Protein AF-A0A431JY57-F1 (afdb_monomer)

pLDDT: mean 95.09, std 5.12, range [48.16, 98.88]

Foldseek 3Di:
DAEEEELLLAADAPLLLLLLLLVLPHQAYAYEPVSQVPDPDALLRLLVSCVVSNYHHAEYDDQEDQFQDDPVVNVVSLVVLLVVLVSCLSNVHQEYEYEAYQDPNRHQDLLRRLCRVLVSLVSSVVSNHAYAYEAACNHPRRQEQVSVLVSQVSNPDLRAAHEAEQLSCVLNVHDLLCLLVRAQSRHSYYEYWAFARDDDDSVVRQQATTDFAQLYDTPVLNNVLNNLSSVHPDHHYYDGRHPLNNVDHRNLSSLLNSLSQLVSLQSNLVVLVVCVVPDVSSVVSNVVDDTHDAQDAWPFQAFQAWEKQAAPVLLVVVVLLLVLLQWDQFWAFPPFRKTWTDAASYIYIYHHGPPFPSPVLCVQQNTAGQETEIETADQVSLLRQCVSSVFDWDDTPADPQADGWTWTQDLQRGIYTYQHVVNVVVPNVVSGTPGDPVRPNHHPLQFHHFQAWEKEFEPSCLSVNSSCCCRRNVWDWDDWDWADFVQFTKIWIWTADPVRSYIYIYIYTPDCLFLSNVLCVSRVGMHTAEIETEGPDVLSSLVSSVVSPFAWQQFDPVQLVCDVVPDDDDPVVSVSCNVRVWDKDDDPQWIKIKTWTAGSVSHHTYMYIYTPRDDPDDPSVCVRRRRHSNSVVD

Nearest PDB structures (foldseek):
  7xnt-assembly1_B  TM=8.793E-01  e=9.332E-29  Pseudomonas fluorescens
  7x8e-assembly2_F  TM=8.848E-01  e=1.567E-27  Pseudomonas fluorescens
  7x8e-assembly1_E  TM=8.844E-01  e=1.486E-27  Pseudomonas fluorescens
  7xnt-assembly1_A  TM=8.607E-01  e=7.845E-28  Pseudomonas fluorescens
  7yvv-assembly1_A  TM=8.698E-01  e=2.069E-24  Amycolatopsis sp. Hca4

Structure (mmCIF, N/CA/C/O backbone):
data_AF-A0A431JY57-F1
#
_entry.id   AF-A0A431JY57-F1
#
loop_
_atom_site.group_PDB
_atom_site.id
_atom_site.type_symbol
_atom_site.label_atom_id
_atom_site.label_alt_id
_atom_site.label_comp_id
_atom_site.label_asym_id
_atom_site.label_entity_id
_atom_site.label_seq_id
_atom_site.pdbx_PDB_ins_code
_atom_site.Cartn_x
_atom_site.Cartn_y
_atom_site.Cartn_z
_atom_site.occupancy
_atom_site.B_iso_or_equiv
_atom_site.auth_seq_id
_atom_site.auth_comp_id
_atom_site.auth_asym_id
_atom_site.auth_atom_id
_atom_site.pdbx_PDB_model_num
ATOM 1 N N . MET A 1 1 ? 1.606 -15.999 -15.077 1.00 88.94 1 MET A N 1
ATOM 2 C CA . MET A 1 1 ? 2.858 -15.602 -15.785 1.00 88.94 1 MET A CA 1
ATOM 3 C C . MET A 1 1 ? 4.065 -15.814 -14.867 1.00 88.94 1 MET A C 1
ATOM 5 O O . MET A 1 1 ? 3.847 -16.016 -13.678 1.00 88.94 1 MET A O 1
ATOM 9 N N . ARG A 1 2 ? 5.310 -15.790 -15.379 1.00 94.94 2 ARG A N 1
ATOM 10 C CA . ARG A 1 2 ? 6.511 -15.787 -14.511 1.00 94.94 2 ARG A CA 1
ATOM 11 C C . ARG A 1 2 ? 6.632 -14.446 -13.785 1.00 94.94 2 ARG A C 1
ATOM 13 O O . ARG A 1 2 ? 6.316 -13.414 -14.375 1.00 94.94 2 ARG A O 1
ATOM 20 N N . ARG A 1 3 ? 7.104 -14.461 -12.541 1.00 97.94 3 ARG A N 1
ATOM 21 C CA . ARG A 1 3 ? 7.259 -13.281 -11.678 1.00 97.94 3 ARG A CA 1
ATOM 22 C C . ARG A 1 3 ? 8.726 -13.067 -11.347 1.00 97.94 3 ARG A C 1
ATOM 24 O O . ARG A 1 3 ? 9.394 -13.980 -10.862 1.00 97.94 3 ARG A O 1
ATOM 31 N N . ALA A 1 4 ? 9.211 -11.859 -11.587 1.00 98.44 4 ALA A N 1
ATOM 32 C CA . ALA A 1 4 ? 10.587 -11.471 -11.332 1.00 98.44 4 ALA A CA 1
ATOM 33 C C . ALA A 1 4 ? 10.652 -10.197 -10.479 1.00 98.44 4 ALA A C 1
ATOM 35 O O . ALA A 1 4 ? 9.652 -9.515 -10.248 1.00 98.44 4 ALA A O 1
ATOM 36 N N . ILE A 1 5 ? 11.834 -9.914 -9.946 1.00 98.69 5 ILE A N 1
ATOM 37 C CA . ILE A 1 5 ? 12.095 -8.705 -9.169 1.00 98.69 5 ILE A CA 1
ATOM 38 C C . ILE A 1 5 ? 13.559 -8.305 -9.308 1.00 98.69 5 ILE A C 1
ATOM 40 O O . ILE A 1 5 ? 14.463 -9.143 -9.232 1.00 98.69 5 ILE A O 1
ATOM 44 N N . ALA A 1 6 ? 13.810 -7.013 -9.481 1.00 98.56 6 ALA A N 1
ATOM 45 C CA . ALA A 1 6 ? 15.153 -6.473 -9.455 1.00 98.56 6 ALA A CA 1
ATOM 46 C C . ALA A 1 6 ? 15.717 -6.466 -8.033 1.00 98.56 6 ALA A C 1
ATOM 48 O O . ALA A 1 6 ? 15.054 -6.037 -7.085 1.00 98.56 6 ALA A O 1
ATOM 49 N N . THR A 1 7 ? 16.982 -6.865 -7.871 1.00 98.00 7 THR A N 1
ATOM 50 C CA . THR A 1 7 ? 17.643 -6.868 -6.553 1.00 98.00 7 THR A CA 1
ATOM 51 C C . THR A 1 7 ? 17.736 -5.471 -5.936 1.00 98.00 7 THR A C 1
ATOM 53 O O . THR A 1 7 ? 17.864 -5.342 -4.719 1.00 98.00 7 THR A O 1
ATOM 56 N N . VAL A 1 8 ? 17.601 -4.410 -6.737 1.00 96.50 8 VAL A N 1
ATOM 57 C CA . VAL A 1 8 ? 17.558 -3.026 -6.250 1.00 96.50 8 VAL A CA 1
ATOM 58 C C . VAL A 1 8 ? 16.328 -2.716 -5.385 1.00 96.50 8 VAL A C 1
ATOM 60 O O . VAL A 1 8 ? 16.402 -1.814 -4.550 1.00 96.50 8 VAL A O 1
ATOM 63 N N . CYS A 1 9 ? 15.245 -3.493 -5.519 1.00 96.69 9 CYS A N 1
ATOM 64 C CA . CYS A 1 9 ? 14.009 -3.319 -4.750 1.00 96.69 9 CYS A CA 1
ATOM 65 C C . CYS A 1 9 ? 14.164 -3.671 -3.266 1.00 96.69 9 CYS A C 1
ATOM 67 O O . CYS A 1 9 ? 13.341 -3.268 -2.448 1.00 96.69 9 CYS A O 1
ATOM 69 N N . ILE A 1 10 ? 15.176 -4.474 -2.920 1.00 95.44 10 ILE A N 1
ATOM 70 C CA . ILE A 1 10 ? 15.315 -5.106 -1.607 1.00 95.44 10 ILE A CA 1
ATOM 71 C C . ILE A 1 10 ? 16.623 -4.653 -0.943 1.00 95.44 10 ILE A C 1
ATOM 73 O O . ILE A 1 10 ? 17.651 -4.472 -1.599 1.00 95.44 10 ILE A O 1
ATOM 77 N N . SER A 1 11 ? 16.595 -4.470 0.376 1.00 94.06 11 SER A N 1
ATOM 78 C CA . SER A 1 11 ? 17.763 -4.152 1.205 1.00 94.06 11 SER A CA 1
ATOM 79 C C . SER A 1 11 ? 18.618 -5.390 1.539 1.00 94.06 11 SER A C 1
ATOM 81 O O . SER A 1 11 ? 18.191 -6.535 1.377 1.00 94.06 11 SER A O 1
ATOM 83 N N . GLY A 1 12 ? 19.835 -5.163 2.040 1.00 94.44 12 GLY A N 1
ATOM 84 C CA . GLY A 1 12 ? 20.767 -6.218 2.468 1.00 94.44 12 GLY A CA 1
ATOM 85 C C . GLY A 1 12 ? 21.826 -6.584 1.425 1.00 94.44 12 GLY A C 1
ATOM 86 O O . GLY A 1 12 ? 21.936 -5.950 0.376 1.00 94.44 12 GLY A O 1
ATOM 87 N N . THR A 1 13 ? 22.639 -7.592 1.732 1.00 95.88 13 THR A N 1
ATOM 88 C CA . THR A 1 13 ? 23.623 -8.169 0.796 1.00 95.88 13 THR A CA 1
ATOM 89 C C . THR A 1 13 ? 22.932 -8.914 -0.346 1.00 95.88 13 THR A C 1
ATOM 91 O O . THR A 1 13 ? 21.795 -9.359 -0.192 1.00 95.88 13 THR A O 1
ATOM 94 N N . LEU A 1 14 ? 23.601 -9.088 -1.493 1.00 97.31 14 LEU A N 1
ATOM 95 C CA . LEU A 1 14 ? 23.027 -9.811 -2.638 1.00 97.31 14 LEU A CA 1
ATOM 96 C C . LEU A 1 14 ? 22.546 -11.213 -2.226 1.00 97.31 14 LEU A C 1
ATOM 98 O O . LEU A 1 14 ? 21.458 -11.644 -2.584 1.00 97.31 14 LEU A O 1
ATOM 102 N N . GLU A 1 15 ? 23.318 -11.884 -1.385 1.00 95.62 15 GLU A N 1
ATOM 103 C CA . GLU A 1 15 ? 23.028 -13.180 -0.790 1.00 95.62 15 GLU A CA 1
ATOM 104 C C . GLU A 1 15 ? 21.709 -13.198 0.002 1.00 95.62 15 GLU A C 1
ATOM 106 O O . GLU A 1 15 ? 20.864 -14.069 -0.210 1.00 95.62 15 GLU A O 1
ATOM 111 N N . GLU A 1 16 ? 21.516 -12.226 0.894 1.00 96.50 16 GLU A N 1
ATOM 112 C CA . GLU A 1 16 ? 20.299 -12.094 1.702 1.00 96.50 16 GLU A CA 1
ATOM 113 C C . GLU A 1 16 ? 19.084 -11.730 0.843 1.00 96.50 16 GLU A C 1
ATOM 115 O O . GLU A 1 16 ? 17.985 -12.238 1.082 1.00 96.50 16 GLU A O 1
ATOM 120 N N . LYS A 1 17 ? 19.284 -10.882 -0.175 1.00 97.94 17 LYS A N 1
ATOM 121 C CA . LYS A 1 17 ? 18.244 -10.527 -1.148 1.00 97.94 17 LYS A CA 1
ATOM 122 C C . LYS A 1 17 ? 17.762 -11.767 -1.892 1.00 97.94 17 LYS A C 1
ATOM 124 O O . LYS A 1 17 ? 16.566 -12.039 -1.876 1.00 97.94 17 LYS A O 1
ATOM 129 N N . LEU A 1 18 ? 18.674 -12.552 -2.474 1.00 98.38 18 LEU A N 1
ATOM 130 C CA . LEU A 1 18 ? 18.337 -13.774 -3.215 1.00 98.38 18 LEU A CA 1
ATOM 131 C C . LEU A 1 18 ? 17.574 -14.778 -2.340 1.00 98.38 18 LEU A C 1
ATOM 133 O O . LEU A 1 18 ? 16.556 -15.320 -2.765 1.00 98.38 18 LEU A O 1
ATOM 137 N N . GLU A 1 19 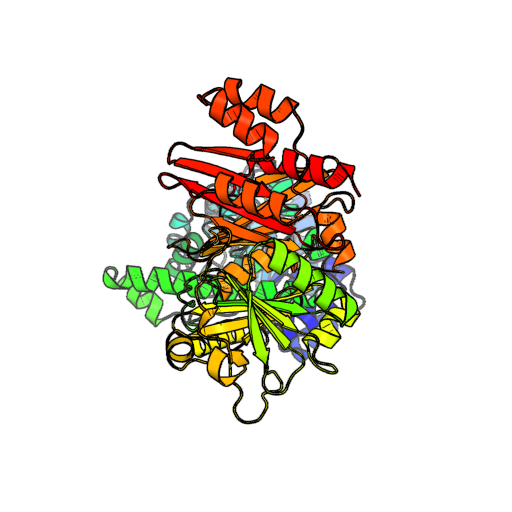? 18.006 -14.990 -1.094 1.00 97.94 19 GLU A N 1
ATOM 138 C CA . GLU A 1 19 ? 17.284 -15.865 -0.164 1.00 97.94 19 GLU A CA 1
ATOM 139 C C . GLU A 1 19 ? 15.878 -15.363 0.168 1.00 97.94 19 GLU A C 1
ATOM 141 O O . GLU A 1 19 ? 14.947 -16.160 0.294 1.00 97.94 19 GLU A O 1
ATOM 146 N N . SER A 1 20 ? 15.720 -14.053 0.366 1.00 97.75 20 SER A N 1
ATOM 147 C CA . SER A 1 20 ? 14.418 -13.448 0.645 1.00 97.75 20 SER A CA 1
ATOM 148 C C . SER A 1 20 ? 13.479 -13.601 -0.554 1.00 97.75 20 SER A C 1
ATOM 150 O O . SER A 1 20 ? 12.349 -14.062 -0.391 1.00 97.75 20 SER A O 1
ATOM 152 N N . ILE A 1 21 ? 13.982 -13.307 -1.756 1.00 98.38 21 ILE A N 1
ATOM 153 C CA . ILE A 1 21 ? 13.269 -13.416 -3.037 1.00 98.38 21 ILE A CA 1
ATOM 154 C C . ILE A 1 21 ? 12.797 -14.853 -3.289 1.00 98.38 21 ILE A C 1
ATOM 156 O O . ILE A 1 21 ? 11.618 -15.074 -3.569 1.00 98.38 21 ILE A O 1
ATOM 160 N N . ALA A 1 22 ? 13.671 -15.842 -3.090 1.00 98.06 22 ALA A N 1
ATOM 161 C CA . ALA A 1 22 ? 13.313 -17.253 -3.224 1.00 98.06 22 ALA A CA 1
ATOM 162 C C . ALA A 1 22 ? 12.249 -17.687 -2.202 1.00 98.06 22 ALA A C 1
ATOM 164 O O . ALA A 1 22 ? 11.282 -18.365 -2.549 1.00 98.06 22 ALA A O 1
ATOM 165 N N . ARG A 1 23 ? 12.376 -17.261 -0.936 1.00 96.75 23 ARG A N 1
ATOM 166 C CA . ARG A 1 23 ? 11.384 -17.569 0.114 1.00 96.75 23 ARG A CA 1
ATOM 167 C C . ARG A 1 23 ? 10.004 -16.986 -0.193 1.00 96.75 23 ARG A C 1
ATOM 169 O O . ARG A 1 23 ? 9.005 -17.625 0.136 1.00 96.75 23 ARG A O 1
ATOM 176 N N . ALA A 1 24 ? 9.949 -15.812 -0.820 1.00 96.56 24 ALA A N 1
ATOM 177 C CA . ALA A 1 24 ? 8.709 -15.185 -1.271 1.00 96.56 24 ALA A CA 1
ATOM 178 C C . ALA A 1 24 ? 8.128 -15.813 -2.551 1.00 96.56 24 ALA A C 1
ATOM 180 O O . ALA A 1 24 ? 7.006 -15.482 -2.908 1.00 96.56 24 ALA A O 1
ATOM 181 N N . ARG A 1 25 ? 8.836 -16.771 -3.175 1.00 96.25 25 ARG A N 1
ATOM 182 C CA . ARG A 1 25 ? 8.407 -17.563 -4.345 1.00 96.25 25 ARG A CA 1
ATOM 183 C C . ARG A 1 25 ? 8.430 -16.831 -5.690 1.00 96.25 25 ARG A C 1
ATOM 185 O O . ARG A 1 25 ? 7.659 -17.174 -6.582 1.00 96.25 25 ARG A O 1
ATOM 192 N N . PHE A 1 26 ? 9.323 -15.858 -5.859 1.00 98.50 26 PHE A N 1
ATOM 193 C CA . PHE A 1 26 ? 9.636 -15.343 -7.197 1.00 98.50 26 PHE A CA 1
ATOM 194 C C . PHE A 1 26 ? 10.303 -16.420 -8.065 1.00 98.50 26 PHE A C 1
ATOM 196 O O . PHE A 1 26 ? 11.006 -17.287 -7.550 1.00 98.50 26 PHE A O 1
ATOM 203 N N . ASP A 1 27 ? 10.114 -16.333 -9.383 1.00 98.44 27 ASP A N 1
ATOM 204 C CA . ASP A 1 27 ? 10.683 -17.273 -10.357 1.00 98.44 27 ASP A CA 1
ATOM 205 C C . ASP A 1 27 ? 12.068 -16.836 -10.857 1.00 98.44 27 ASP A C 1
ATOM 207 O O . ASP A 1 27 ? 12.831 -17.645 -11.395 1.00 98.44 27 ASP A O 1
ATOM 211 N N . ALA A 1 28 ? 12.378 -15.541 -10.767 1.00 98.44 28 ALA A N 1
ATOM 212 C CA . ALA A 1 28 ? 13.633 -14.975 -11.243 1.00 98.44 28 ALA A CA 1
ATOM 213 C C . ALA A 1 28 ? 13.986 -13.636 -10.604 1.00 98.44 28 ALA A C 1
ATOM 215 O O . ALA A 1 28 ? 13.171 -12.986 -9.948 1.00 98.44 28 ALA A O 1
ATOM 216 N N . VAL A 1 29 ? 15.226 -13.222 -10.851 1.00 98.75 29 VAL A N 1
ATOM 217 C CA . VAL A 1 29 ? 15.762 -11.922 -10.462 1.00 98.75 29 VAL A CA 1
ATOM 218 C C . VAL A 1 29 ? 16.329 -11.156 -11.643 1.00 98.75 29 VAL A C 1
ATOM 220 O O . VAL A 1 29 ? 16.855 -11.736 -12.599 1.00 98.75 29 VAL A O 1
ATOM 223 N N . GLU A 1 30 ? 16.286 -9.835 -11.516 1.00 98.62 30 GLU A N 1
ATOM 224 C CA . GLU A 1 30 ? 17.145 -8.932 -12.272 1.00 98.62 30 GLU A CA 1
ATOM 225 C C . GLU A 1 30 ? 18.330 -8.550 -11.386 1.00 98.62 30 GLU A C 1
ATOM 227 O O . GLU A 1 30 ? 18.152 -7.988 -10.301 1.00 98.62 30 GLU A O 1
ATOM 232 N N . ILE A 1 31 ? 19.546 -8.867 -11.821 1.00 98.62 31 ILE A N 1
ATOM 233 C CA . ILE A 1 31 ? 20.747 -8.543 -11.051 1.00 98.62 31 ILE A CA 1
ATOM 234 C C . ILE A 1 31 ? 21.124 -7.092 -11.324 1.00 98.62 31 ILE A C 1
ATOM 236 O O . ILE A 1 31 ? 21.564 -6.747 -12.426 1.00 98.62 31 ILE A O 1
ATOM 240 N N . PHE A 1 32 ? 20.983 -6.258 -10.294 1.00 98.38 32 PHE A N 1
ATOM 241 C CA . PHE A 1 32 ? 21.467 -4.887 -10.319 1.00 98.38 32 PHE A CA 1
ATOM 242 C C . PHE A 1 32 ? 22.995 -4.865 -10.187 1.00 98.38 32 PHE A C 1
ATOM 244 O O . PHE A 1 32 ? 23.568 -5.450 -9.267 1.00 98.38 32 PHE A O 1
ATOM 251 N N . GLU A 1 33 ? 23.664 -4.162 -11.096 1.00 98.06 33 GLU A N 1
ATOM 252 C CA . GLU A 1 33 ? 25.119 -4.136 -11.243 1.00 98.06 33 GLU A CA 1
ATOM 253 C C . GLU A 1 33 ? 25.840 -3.819 -9.929 1.00 98.06 33 GLU A C 1
ATOM 255 O O . GLU A 1 33 ? 26.819 -4.484 -9.590 1.00 98.06 33 GLU A O 1
ATOM 260 N N . ASN A 1 34 ? 25.347 -2.845 -9.161 1.00 97.12 34 ASN A N 1
ATOM 261 C CA . ASN A 1 34 ? 25.988 -2.472 -7.902 1.00 97.12 34 ASN A CA 1
ATOM 262 C C . ASN A 1 34 ? 25.942 -3.606 -6.871 1.00 97.12 34 ASN A C 1
ATOM 264 O O . ASN A 1 34 ? 26.926 -3.807 -6.167 1.00 97.12 34 ASN A O 1
ATOM 268 N N . ASP A 1 35 ? 24.851 -4.376 -6.805 1.00 97.44 35 ASP A N 1
ATOM 269 C CA . ASP A 1 35 ? 24.762 -5.507 -5.875 1.00 97.44 35 ASP A CA 1
ATOM 270 C C . ASP A 1 35 ? 25.791 -6.590 -6.225 1.00 97.44 35 ASP A C 1
ATOM 272 O O . ASP A 1 35 ? 26.399 -7.177 -5.331 1.00 97.44 35 ASP A O 1
ATOM 276 N N . LEU A 1 36 ? 26.039 -6.815 -7.521 1.00 97.88 36 LEU A N 1
ATOM 277 C CA . LEU A 1 36 ? 27.078 -7.737 -7.976 1.00 97.88 36 LEU A CA 1
ATOM 278 C C . LEU A 1 36 ? 28.485 -7.204 -7.673 1.00 97.88 36 LEU A C 1
ATOM 280 O O . LEU A 1 36 ? 29.324 -7.957 -7.191 1.00 97.88 36 LEU A O 1
ATOM 284 N N . ILE A 1 37 ? 28.745 -5.914 -7.918 1.00 97.00 37 ILE A N 1
ATOM 285 C CA . ILE A 1 37 ? 30.047 -5.280 -7.637 1.00 97.00 37 ILE A CA 1
ATOM 286 C C . ILE A 1 37 ? 30.385 -5.329 -6.140 1.00 97.00 37 ILE A C 1
ATOM 288 O O . ILE A 1 37 ? 31.554 -5.460 -5.782 1.00 97.00 37 ILE A O 1
ATOM 292 N N . TYR A 1 38 ? 29.385 -5.201 -5.266 1.00 95.81 38 TYR A N 1
ATOM 293 C CA . TYR A 1 38 ? 29.580 -5.237 -3.815 1.00 95.81 38 TYR A CA 1
ATOM 294 C C . TYR A 1 38 ? 29.605 -6.655 -3.238 1.00 95.81 38 TYR A C 1
ATOM 296 O O . TYR A 1 38 ? 30.025 -6.836 -2.091 1.00 95.81 38 TYR A O 1
ATOM 304 N N . SER A 1 39 ? 29.164 -7.657 -4.001 1.00 96.44 39 SER A N 1
ATOM 305 C CA . SER A 1 39 ? 29.210 -9.047 -3.564 1.00 96.44 39 SER A CA 1
ATOM 306 C C . SER A 1 39 ? 30.649 -9.556 -3.506 1.00 96.44 39 SER A C 1
ATOM 308 O O . SER A 1 39 ? 31.527 -9.155 -4.269 1.00 96.44 39 SER A O 1
ATOM 310 N N . ARG A 1 40 ? 30.894 -10.480 -2.576 1.00 95.50 40 ARG A N 1
ATOM 311 C CA . ARG A 1 40 ? 32.161 -11.218 -2.502 1.00 95.50 40 ARG A CA 1
ATOM 312 C C . ARG A 1 40 ? 32.183 -12.423 -3.439 1.00 95.50 40 ARG A C 1
ATOM 314 O O . ARG A 1 40 ? 33.245 -13.008 -3.628 1.00 95.50 40 ARG A O 1
ATOM 321 N N . LEU A 1 41 ? 31.023 -12.806 -3.968 1.00 97.44 41 LEU A N 1
ATOM 322 C CA . LEU A 1 41 ? 30.856 -13.952 -4.845 1.00 97.44 41 LEU A CA 1
ATOM 323 C C . LEU A 1 41 ? 31.122 -13.552 -6.295 1.00 97.44 41 LEU A C 1
ATOM 325 O O . LEU A 1 41 ? 30.720 -12.487 -6.763 1.00 97.44 41 LEU A O 1
ATOM 329 N N . SER A 1 42 ? 31.782 -14.442 -7.023 1.00 98.12 42 SER A N 1
ATOM 330 C CA . SER A 1 42 ? 31.950 -14.322 -8.467 1.00 98.12 42 SER A CA 1
ATOM 331 C C . SER A 1 42 ? 30.607 -14.475 -9.201 1.00 98.12 42 SER A C 1
ATOM 333 O O . SER A 1 42 ? 29.681 -15.104 -8.680 1.00 98.12 42 SER A O 1
ATOM 335 N N . PRO A 1 43 ? 30.490 -13.998 -10.456 1.00 98.50 43 PRO A N 1
ATOM 336 C CA . PRO A 1 43 ? 29.285 -14.202 -11.263 1.00 98.50 43 PRO A CA 1
ATOM 337 C C . PRO A 1 43 ? 28.847 -15.674 -11.363 1.00 98.50 43 PRO A C 1
ATOM 339 O O . PRO A 1 43 ? 27.655 -15.966 -11.305 1.00 98.50 43 PRO A O 1
ATOM 342 N N . ARG A 1 44 ? 29.800 -16.617 -11.437 1.00 98.50 44 ARG A N 1
ATOM 343 C CA . ARG A 1 44 ? 29.510 -18.064 -11.466 1.00 98.50 44 ARG A CA 1
ATOM 344 C C . ARG A 1 44 ? 28.955 -18.580 -10.139 1.00 98.50 44 ARG A C 1
ATOM 346 O O . ARG A 1 44 ? 28.056 -19.415 -10.143 1.00 98.50 44 ARG A O 1
ATOM 353 N N . GLU A 1 45 ? 29.469 -18.091 -9.015 1.00 98.50 45 GLU A N 1
ATOM 354 C CA . GLU A 1 45 ? 28.950 -18.442 -7.688 1.00 98.50 45 GLU A CA 1
ATOM 355 C C . GLU A 1 45 ? 27.555 -17.853 -7.465 1.00 98.50 45 GLU A C 1
ATOM 357 O O . GLU A 1 45 ? 26.696 -18.539 -6.920 1.00 98.50 45 GLU A O 1
ATOM 362 N N . ILE A 1 46 ? 27.288 -16.634 -7.949 1.00 98.56 46 ILE A N 1
ATOM 363 C CA . ILE A 1 46 ? 25.936 -16.056 -7.943 1.00 98.56 46 ILE A CA 1
ATOM 364 C C . ILE A 1 46 ? 24.980 -16.886 -8.800 1.00 98.56 46 ILE A C 1
ATOM 366 O O . ILE A 1 46 ? 23.889 -17.218 -8.342 1.00 98.56 46 ILE A O 1
ATOM 370 N N . ARG A 1 47 ? 25.398 -17.298 -10.002 1.00 98.69 47 ARG A N 1
ATOM 371 C CA . ARG A 1 47 ? 24.616 -18.211 -10.845 1.00 98.69 47 ARG A CA 1
ATOM 372 C C . ARG A 1 47 ? 24.269 -19.508 -10.115 1.00 98.69 47 ARG A C 1
ATOM 374 O O . ARG A 1 47 ? 23.116 -19.931 -10.146 1.00 98.69 47 ARG A O 1
ATOM 381 N N . GLN A 1 48 ? 25.254 -20.125 -9.458 1.00 98.62 48 GLN A N 1
ATOM 382 C CA . GLN A 1 48 ? 25.043 -21.350 -8.687 1.00 98.62 48 GLN A CA 1
ATOM 383 C C . GLN A 1 48 ? 24.091 -21.111 -7.511 1.00 98.62 48 GLN A C 1
ATOM 385 O O . GLN A 1 48 ? 23.154 -21.878 -7.327 1.00 98.62 48 GLN A O 1
ATOM 390 N N . ARG A 1 49 ? 24.264 -20.008 -6.773 1.00 98.31 49 ARG A N 1
ATOM 391 C CA . ARG A 1 49 ? 23.391 -19.616 -5.658 1.00 98.31 49 ARG A CA 1
ATOM 392 C C . ARG A 1 49 ? 21.939 -19.450 -6.112 1.00 98.31 49 ARG A C 1
ATOM 394 O O . ARG A 1 49 ? 21.041 -19.946 -5.441 1.00 98.31 49 ARG A O 1
ATOM 401 N N . CYS A 1 50 ? 21.702 -18.778 -7.240 1.00 98.69 50 CYS A N 1
ATOM 402 C CA . CYS A 1 50 ? 20.363 -18.652 -7.814 1.00 98.69 50 CYS A CA 1
ATOM 403 C C . CYS A 1 50 ? 19.788 -20.025 -8.188 1.00 98.69 50 CYS A C 1
ATOM 405 O O . CYS A 1 50 ? 18.655 -20.317 -7.819 1.00 98.69 50 CYS A O 1
ATOM 407 N N . ALA A 1 51 ? 20.576 -20.896 -8.826 1.00 98.50 51 ALA A N 1
ATOM 408 C CA . ALA A 1 51 ? 20.143 -22.251 -9.165 1.00 98.50 51 ALA A CA 1
ATOM 409 C C . ALA A 1 51 ? 19.781 -23.087 -7.921 1.00 98.50 51 ALA A C 1
ATOM 411 O O . ALA A 1 51 ? 18.736 -23.734 -7.913 1.00 98.50 51 ALA A O 1
ATOM 412 N N . ASP A 1 52 ? 20.586 -23.020 -6.856 1.00 98.50 52 ASP A N 1
ATOM 413 C CA . ASP A 1 52 ? 20.332 -23.710 -5.582 1.00 98.50 52 ASP A CA 1
ATOM 414 C C . ASP A 1 52 ? 19.040 -23.219 -4.906 1.00 98.50 52 ASP A C 1
ATOM 416 O O . ASP A 1 52 ? 18.352 -23.979 -4.225 1.00 98.50 52 ASP A O 1
ATOM 420 N N . LEU A 1 53 ? 18.699 -21.943 -5.109 1.00 98.44 53 LEU A N 1
ATOM 421 C CA . LEU A 1 53 ? 17.474 -21.312 -4.620 1.00 98.44 53 LEU A CA 1
ATOM 422 C C . LEU A 1 53 ? 16.270 -21.493 -5.562 1.00 98.44 53 LEU A C 1
ATOM 424 O O . LEU A 1 53 ? 15.167 -21.079 -5.208 1.00 98.44 53 LEU A O 1
ATOM 428 N N . GLY A 1 54 ? 16.459 -22.094 -6.741 1.00 98.38 54 GLY A N 1
ATOM 429 C CA . GLY A 1 54 ? 15.416 -22.243 -7.760 1.00 98.38 54 GLY A CA 1
ATOM 430 C C . GLY A 1 54 ? 15.063 -20.950 -8.508 1.00 98.38 54 GLY A C 1
ATOM 431 O O . GLY A 1 54 ? 13.988 -20.868 -9.093 1.00 98.38 54 GLY A O 1
ATOM 432 N N . LEU A 1 55 ? 15.945 -19.947 -8.495 1.00 98.62 55 LEU A N 1
ATOM 433 C CA . LEU A 1 55 ? 15.759 -18.656 -9.156 1.00 98.62 55 LEU A CA 1
ATOM 434 C C . LEU A 1 55 ? 16.435 -18.617 -10.532 1.00 98.62 55 LEU A C 1
ATOM 436 O O . LEU A 1 55 ? 17.618 -18.936 -10.672 1.00 98.62 55 LEU A O 1
ATOM 440 N N . GLY A 1 56 ? 15.707 -18.139 -11.541 1.00 98.50 56 GLY A N 1
ATOM 441 C CA . GLY A 1 56 ? 16.297 -17.687 -12.801 1.00 98.50 56 GLY A CA 1
ATOM 442 C C . GLY A 1 56 ? 17.018 -16.342 -12.653 1.00 98.50 56 GLY A C 1
ATOM 443 O O . GLY A 1 56 ? 16.720 -15.557 -11.753 1.00 98.50 56 GLY A O 1
ATOM 444 N N . ILE A 1 57 ? 17.948 -16.052 -13.561 1.00 98.69 57 ILE A N 1
ATOM 445 C CA . ILE A 1 57 ? 18.529 -14.713 -13.722 1.00 98.69 57 ILE A CA 1
ATOM 446 C C . ILE A 1 57 ? 18.084 -14.219 -15.091 1.00 98.69 57 ILE A C 1
ATOM 448 O O . ILE A 1 57 ? 18.660 -14.605 -16.106 1.00 98.69 57 ILE A O 1
ATOM 452 N N . ASP A 1 58 ? 17.023 -13.418 -15.125 1.00 98.19 58 ASP A N 1
ATOM 453 C CA . ASP A 1 58 ? 16.362 -13.063 -16.383 1.00 98.19 58 ASP A CA 1
ATOM 454 C C . ASP A 1 58 ? 16.983 -11.804 -17.026 1.00 98.19 58 ASP A C 1
ATOM 456 O O . ASP A 1 58 ? 16.964 -11.673 -18.252 1.00 98.19 58 ASP A O 1
ATOM 460 N N . LEU A 1 59 ? 17.588 -10.917 -16.224 1.00 98.69 59 LEU A N 1
ATOM 461 C CA . LEU A 1 59 ? 18.144 -9.635 -16.671 1.00 98.69 59 LEU A CA 1
ATOM 462 C C . LEU A 1 59 ? 19.385 -9.230 -15.853 1.00 98.69 59 LEU A C 1
ATOM 464 O O . LEU A 1 59 ? 19.440 -9.445 -14.641 1.00 98.69 59 LEU A O 1
ATOM 468 N N . TYR A 1 60 ? 20.369 -8.609 -16.504 1.00 98.81 60 TYR A N 1
ATOM 469 C CA . TYR A 1 60 ? 21.445 -7.851 -15.854 1.00 98.81 60 TYR A CA 1
ATOM 470 C C . TYR A 1 60 ? 21.291 -6.370 -16.205 1.00 98.81 60 TYR A C 1
ATOM 472 O O . TYR A 1 60 ? 21.060 -6.028 -17.368 1.00 98.81 60 TYR A O 1
ATOM 480 N N . GLN A 1 61 ? 21.393 -5.488 -15.213 1.00 98.44 61 GLN A N 1
ATOM 481 C CA . GLN A 1 61 ? 21.073 -4.076 -15.408 1.00 98.44 61 GLN A CA 1
ATOM 482 C C . GLN A 1 61 ? 21.781 -3.146 -14.412 1.00 98.44 61 GLN A C 1
ATOM 484 O O . GLN A 1 61 ? 22.174 -3.590 -13.335 1.00 98.44 61 GLN A O 1
ATOM 489 N N . PRO A 1 62 ? 21.927 -1.847 -14.720 1.00 98.00 62 PRO A N 1
ATOM 490 C CA . PRO A 1 62 ? 21.687 -1.199 -16.007 1.00 98.00 62 PRO A CA 1
ATOM 491 C C . PRO A 1 62 ? 22.991 -1.031 -16.806 1.00 98.00 62 PRO A C 1
ATOM 493 O O . PRO A 1 62 ? 24.081 -0.941 -16.242 1.00 98.00 62 PRO A O 1
ATOM 496 N N . PHE A 1 63 ? 22.888 -0.877 -18.125 1.00 98.62 63 PHE A N 1
ATOM 497 C CA . PHE A 1 63 ? 23.951 -0.316 -18.957 1.00 98.62 63 PHE A CA 1
ATOM 498 C C . PHE A 1 63 ? 23.557 1.085 -19.424 1.00 98.62 63 PHE A C 1
ATOM 500 O O . PHE A 1 63 ? 22.494 1.279 -20.003 1.00 98.62 63 PHE A O 1
ATOM 507 N N . ARG A 1 64 ? 24.415 2.076 -19.170 1.00 97.94 64 ARG A N 1
ATOM 508 C CA . ARG A 1 64 ? 24.127 3.492 -19.452 1.00 97.94 64 ARG A CA 1
ATOM 509 C C . ARG A 1 64 ? 25.001 4.066 -20.561 1.00 97.94 64 ARG A C 1
ATOM 511 O O . ARG A 1 64 ? 26.096 3.551 -20.817 1.00 97.94 64 ARG A O 1
ATOM 518 N N . ASP A 1 65 ? 24.524 5.172 -21.129 1.00 94.94 65 ASP A N 1
ATOM 519 C CA . ASP A 1 65 ? 25.249 6.082 -22.023 1.00 94.94 65 ASP A CA 1
ATOM 520 C C . ASP A 1 65 ? 25.759 5.409 -23.311 1.00 94.94 65 ASP A C 1
ATOM 522 O O . ASP A 1 65 ? 26.915 5.610 -23.687 1.00 94.94 65 ASP A O 1
ATOM 526 N N . MET A 1 66 ? 24.950 4.551 -23.949 1.00 97.06 66 MET A N 1
ATOM 527 C CA . MET A 1 66 ? 25.351 3.821 -25.162 1.00 97.06 66 MET A CA 1
ATOM 528 C C . MET A 1 66 ? 25.068 4.599 -26.450 1.00 97.06 66 MET A C 1
ATOM 530 O O . MET A 1 66 ? 25.939 4.686 -27.314 1.00 97.06 66 MET A O 1
ATOM 534 N N . ASP A 1 67 ? 23.850 5.117 -26.565 1.00 95.81 67 ASP A N 1
ATOM 535 C CA . ASP A 1 67 ? 23.251 5.721 -27.750 1.00 95.81 67 ASP A CA 1
ATOM 536 C C . ASP A 1 67 ? 23.571 7.217 -27.884 1.00 95.81 67 ASP A C 1
ATOM 538 O O . ASP A 1 67 ? 23.780 7.921 -26.893 1.00 95.81 67 ASP A O 1
ATOM 542 N N . GLY A 1 68 ? 23.612 7.706 -29.126 1.00 97.50 68 GLY A N 1
ATOM 543 C CA . GLY A 1 68 ? 23.750 9.127 -29.447 1.00 97.50 68 GLY A CA 1
ATOM 544 C C . GLY A 1 68 ? 25.102 9.712 -29.042 1.00 97.50 68 GLY A C 1
ATOM 545 O O . GLY A 1 68 ? 25.171 10.841 -28.564 1.00 97.50 68 GLY A O 1
ATOM 546 N N . VAL A 1 69 ? 26.194 8.960 -29.181 1.00 98.06 69 VAL A N 1
ATOM 547 C CA . VAL A 1 69 ? 27.547 9.431 -28.823 1.00 98.06 69 VAL A CA 1
ATOM 548 C C . VAL A 1 69 ? 28.464 9.533 -30.041 1.00 98.06 69 VAL A C 1
ATOM 550 O O . VAL A 1 69 ? 28.205 8.914 -31.065 1.00 98.06 69 VAL A O 1
ATOM 553 N N . ASP A 1 70 ? 29.560 10.289 -29.945 1.00 97.69 70 ASP A N 1
ATOM 554 C CA . ASP A 1 70 ? 30.579 10.322 -31.005 1.00 97.69 70 ASP A CA 1
ATOM 555 C C . ASP A 1 70 ? 31.268 8.954 -31.207 1.00 97.69 70 ASP A C 1
ATOM 557 O O . ASP A 1 70 ? 31.314 8.127 -30.293 1.00 97.69 70 ASP A O 1
ATOM 561 N N . ASP A 1 71 ? 31.860 8.724 -32.383 1.00 97.44 71 ASP A N 1
ATOM 562 C CA . ASP A 1 71 ? 32.496 7.446 -32.754 1.00 97.44 71 ASP A CA 1
ATOM 563 C C . ASP A 1 71 ? 33.554 6.968 -31.748 1.00 97.44 71 ASP A C 1
ATOM 565 O O . ASP A 1 71 ? 33.677 5.773 -31.450 1.00 97.44 71 ASP A O 1
ATOM 569 N N . ALA A 1 72 ? 34.337 7.896 -31.191 1.00 97.50 72 ALA A N 1
ATOM 570 C CA . ALA A 1 72 ? 35.393 7.559 -30.245 1.00 97.50 72 ALA A CA 1
ATOM 571 C C . ALA A 1 72 ? 34.809 7.072 -28.911 1.00 97.50 72 ALA A C 1
ATOM 573 O O . ALA A 1 72 ? 35.339 6.139 -28.296 1.00 97.50 72 ALA A O 1
ATOM 574 N N . ARG A 1 73 ? 33.728 7.699 -28.441 1.00 97.62 73 ARG A N 1
ATOM 575 C CA . ARG A 1 73 ? 32.966 7.280 -27.263 1.00 97.62 73 ARG A CA 1
ATOM 576 C C . ARG A 1 73 ? 32.223 5.981 -27.531 1.00 97.62 73 ARG A C 1
ATOM 578 O O . ARG A 1 73 ? 32.314 5.091 -26.687 1.00 97.62 73 ARG A O 1
ATOM 585 N N . PHE A 1 74 ? 31.587 5.848 -28.691 1.00 98.38 74 PHE A N 1
ATOM 586 C CA . PHE A 1 74 ? 30.873 4.645 -29.098 1.00 98.38 74 PHE A CA 1
ATOM 587 C C . PHE A 1 74 ? 31.789 3.422 -29.058 1.00 98.38 74 PHE A C 1
ATOM 589 O O . PHE A 1 74 ? 31.473 2.442 -28.389 1.00 98.38 74 PHE A O 1
ATOM 596 N N . LYS A 1 75 ? 32.989 3.514 -29.645 1.00 98.25 75 LYS A N 1
ATOM 597 C CA . LYS A 1 75 ? 33.982 2.430 -29.600 1.00 98.25 75 LYS A CA 1
ATOM 598 C C . LYS A 1 75 ? 34.326 2.008 -28.165 1.00 98.25 75 LYS A C 1
ATOM 600 O O . LYS A 1 75 ? 34.314 0.822 -27.849 1.00 98.25 75 LYS A O 1
ATOM 605 N N . ARG A 1 76 ? 34.568 2.971 -27.265 1.00 98.25 76 ARG A N 1
ATOM 606 C CA . ARG A 1 76 ? 34.846 2.680 -25.842 1.00 98.25 76 ARG A CA 1
ATOM 607 C C . ARG A 1 76 ? 33.647 2.056 -25.125 1.00 98.25 76 ARG A C 1
ATOM 609 O O . ARG A 1 76 ? 33.829 1.192 -24.267 1.00 98.25 76 ARG A O 1
ATOM 616 N N . ASN A 1 77 ? 32.438 2.511 -25.440 1.00 98.31 77 ASN A N 1
ATOM 617 C CA . ASN A 1 77 ? 31.208 1.960 -24.885 1.00 98.31 77 ASN A CA 1
ATOM 618 C C . ASN A 1 77 ? 30.966 0.533 -25.373 1.00 98.31 77 ASN A C 1
ATOM 620 O O . ASN A 1 77 ? 30.633 -0.320 -24.558 1.00 98.31 77 ASN A O 1
ATOM 624 N N . LEU A 1 78 ? 31.232 0.241 -26.645 1.00 98.44 78 LEU A N 1
ATOM 625 C CA . LEU A 1 78 ? 31.127 -1.103 -27.201 1.00 98.44 78 LEU A CA 1
ATOM 626 C C . LEU A 1 78 ? 32.153 -2.061 -26.574 1.00 98.44 78 LEU A C 1
ATOM 628 O O . LEU A 1 78 ? 31.820 -3.197 -26.246 1.00 98.44 78 LEU A O 1
ATOM 632 N N . ASP A 1 79 ? 33.380 -1.602 -26.309 1.00 98.44 79 ASP A N 1
ATOM 633 C CA . ASP A 1 79 ? 34.370 -2.381 -25.548 1.00 98.44 79 ASP A CA 1
ATOM 634 C C . ASP A 1 79 ? 33.904 -2.646 -24.104 1.00 98.44 79 ASP A C 1
ATOM 636 O O . ASP A 1 79 ? 34.127 -3.725 -23.549 1.00 98.44 79 ASP A O 1
ATOM 640 N N . ARG A 1 80 ? 33.248 -1.664 -23.469 1.00 98.56 80 ARG A N 1
ATOM 641 C CA . ARG A 1 80 ? 32.639 -1.828 -22.138 1.00 98.56 80 ARG A CA 1
ATOM 642 C C . ARG A 1 80 ? 31.477 -2.822 -22.181 1.00 98.56 80 ARG A C 1
ATOM 644 O O . ARG A 1 80 ? 31.410 -3.670 -21.296 1.00 98.56 80 ARG A O 1
ATOM 651 N N . ALA A 1 81 ? 30.616 -2.750 -23.193 1.00 98.62 81 ALA A N 1
ATOM 652 C CA . ALA A 1 81 ? 29.504 -3.672 -23.408 1.00 98.62 81 ALA A CA 1
ATOM 653 C C . ALA A 1 81 ? 29.994 -5.112 -23.571 1.00 98.62 81 ALA A C 1
ATOM 655 O O . ALA A 1 81 ? 29.511 -5.992 -22.870 1.00 98.62 81 ALA A O 1
ATOM 656 N N . GLN A 1 82 ? 31.027 -5.344 -24.385 1.00 98.56 82 GLN A N 1
ATOM 657 C CA . GLN A 1 82 ? 31.609 -6.678 -24.564 1.00 98.56 82 GLN A CA 1
ATOM 658 C C . GLN A 1 82 ? 32.115 -7.285 -23.250 1.00 98.56 82 GLN A C 1
ATOM 660 O O . GLN A 1 82 ? 31.819 -8.441 -22.965 1.00 98.56 82 GLN A O 1
ATOM 665 N N . ARG A 1 83 ? 32.772 -6.494 -22.387 1.00 98.38 83 ARG A N 1
ATOM 666 C CA . ARG A 1 83 ? 33.158 -6.962 -21.041 1.00 98.38 83 ARG A CA 1
ATOM 667 C C . ARG A 1 83 ? 31.951 -7.322 -20.172 1.00 98.38 83 ARG A C 1
ATOM 669 O O . ARG A 1 83 ? 32.032 -8.250 -19.373 1.00 98.38 83 ARG A O 1
ATOM 676 N N . LYS A 1 84 ? 30.838 -6.591 -20.304 1.00 98.44 84 LYS A N 1
ATOM 677 C CA . LYS A 1 84 ? 29.585 -6.938 -19.617 1.00 98.44 84 LYS A CA 1
ATOM 678 C C . LYS A 1 84 ? 28.961 -8.202 -20.189 1.00 98.44 84 LYS A C 1
ATOM 680 O O . LYS A 1 84 ? 28.503 -9.022 -19.409 1.00 98.44 84 LYS A O 1
ATOM 685 N N . PHE A 1 85 ? 29.023 -8.409 -21.499 1.00 98.81 85 PHE A N 1
ATOM 686 C CA . PHE A 1 85 ? 28.558 -9.642 -22.124 1.00 98.81 85 PHE A CA 1
ATOM 687 C C . PHE A 1 85 ? 29.339 -10.864 -21.638 1.00 98.81 85 PHE A C 1
ATOM 689 O O . PHE A 1 85 ? 28.726 -11.869 -21.293 1.00 98.81 85 PHE A O 1
ATOM 696 N N . ASP A 1 86 ? 30.668 -10.771 -21.537 1.00 98.38 86 ASP A N 1
ATOM 697 C CA . ASP A 1 86 ? 31.491 -11.863 -21.005 1.00 98.38 86 ASP A CA 1
ATOM 698 C C . ASP A 1 86 ? 31.105 -12.189 -19.547 1.00 98.38 86 ASP A C 1
ATOM 700 O O . ASP A 1 86 ? 30.911 -13.352 -19.198 1.00 98.38 86 ASP A O 1
ATOM 704 N N . LEU A 1 87 ? 30.887 -11.163 -18.715 1.00 98.50 87 LEU A N 1
ATOM 705 C CA . LEU A 1 87 ? 30.384 -11.323 -17.344 1.00 98.50 87 LEU A CA 1
ATOM 706 C C . LEU A 1 87 ? 28.985 -11.955 -17.309 1.00 98.50 87 LEU A C 1
ATOM 708 O O . LEU A 1 87 ? 28.736 -12.847 -16.501 1.00 98.50 87 LEU A O 1
ATOM 712 N N . MET A 1 88 ? 28.072 -11.523 -18.178 1.00 98.75 88 MET A N 1
ATOM 713 C CA . MET A 1 88 ? 26.708 -12.051 -18.253 1.00 98.75 88 MET A CA 1
ATOM 714 C C . MET A 1 88 ? 26.677 -13.527 -18.647 1.00 98.75 88 MET A C 1
ATOM 716 O O . MET A 1 88 ? 25.850 -14.266 -18.121 1.00 98.75 88 MET A O 1
ATOM 720 N N . VAL A 1 89 ? 27.589 -13.978 -19.514 1.00 98.69 89 VAL A N 1
ATOM 721 C CA . VAL A 1 89 ? 27.738 -15.403 -19.855 1.00 98.69 89 VAL A CA 1
ATOM 722 C C . VAL A 1 89 ? 28.100 -16.224 -18.613 1.00 98.69 89 VAL A C 1
ATOM 724 O O . VAL A 1 89 ? 27.532 -17.298 -18.393 1.00 98.69 89 VAL A O 1
ATOM 727 N N . GLU A 1 90 ? 28.994 -15.712 -17.762 1.00 98.44 90 GLU A N 1
ATOM 728 C CA . GLU A 1 90 ? 29.337 -16.362 -16.491 1.00 98.44 90 GLU A CA 1
ATOM 729 C C . GLU A 1 90 ? 28.170 -16.352 -15.500 1.00 98.44 90 GLU A C 1
ATOM 731 O O . GLU A 1 90 ? 27.858 -17.387 -14.906 1.00 98.44 90 GLU A O 1
ATOM 736 N N . LEU A 1 91 ? 27.503 -15.203 -15.373 1.00 98.44 91 LEU A N 1
ATOM 737 C CA . LEU A 1 91 ? 26.326 -15.011 -14.528 1.00 98.44 91 LEU A CA 1
ATOM 738 C C . LEU A 1 91 ? 25.127 -15.848 -15.002 1.00 98.44 91 LEU A C 1
ATOM 740 O O . LEU A 1 91 ? 24.274 -16.217 -14.205 1.00 98.44 91 LEU A O 1
ATOM 744 N N . GLY A 1 92 ? 25.061 -16.177 -16.293 1.00 98.38 92 GLY A N 1
ATOM 745 C CA . GLY A 1 92 ? 23.908 -16.824 -16.914 1.00 98.38 92 GLY A CA 1
ATOM 746 C C . GLY A 1 92 ? 22.725 -15.883 -17.165 1.00 98.38 92 GLY A C 1
ATOM 747 O O . GLY A 1 92 ? 21.606 -16.370 -17.280 1.00 98.38 92 GLY A O 1
ATOM 748 N N . ALA A 1 93 ? 22.956 -14.569 -17.249 1.00 98.38 93 ALA A N 1
ATOM 749 C CA . ALA A 1 93 ? 21.920 -13.577 -17.540 1.00 98.38 93 ALA A CA 1
ATOM 750 C C . ALA A 1 93 ? 21.761 -13.404 -19.066 1.00 98.38 93 ALA A C 1
ATOM 752 O O . ALA A 1 93 ? 22.702 -12.947 -19.718 1.00 98.38 93 ALA A O 1
ATOM 753 N N . PRO A 1 94 ? 20.607 -13.738 -19.674 1.00 98.31 94 PRO A N 1
ATOM 754 C CA . PRO A 1 94 ? 20.455 -13.762 -21.131 1.00 98.31 94 PRO A CA 1
ATOM 755 C C . PRO A 1 94 ? 20.201 -12.380 -21.748 1.00 98.31 94 PRO A C 1
ATOM 757 O O . PRO A 1 94 ? 20.191 -12.244 -22.974 1.00 98.31 94 PRO A O 1
ATOM 760 N N . MET A 1 95 ? 19.939 -11.363 -20.925 1.00 98.56 95 MET A N 1
ATOM 761 C CA . MET A 1 95 ? 19.489 -10.054 -21.381 1.00 98.56 95 MET A CA 1
ATOM 762 C C . MET A 1 95 ? 20.166 -8.923 -20.609 1.00 98.56 95 MET A C 1
ATOM 764 O O . MET A 1 95 ? 20.308 -8.996 -19.388 1.00 98.56 95 MET A O 1
ATOM 768 N N . LEU A 1 96 ? 20.586 -7.888 -21.338 1.00 98.88 96 LEU A N 1
ATOM 769 C CA . LEU A 1 96 ? 21.115 -6.641 -20.792 1.00 98.88 96 LEU A CA 1
ATOM 770 C C . LEU A 1 96 ? 20.085 -5.531 -20.986 1.00 98.88 96 LEU A C 1
ATOM 772 O O . LEU A 1 96 ? 19.651 -5.297 -22.117 1.00 98.88 96 LEU A O 1
ATOM 776 N N . LEU A 1 97 ? 19.757 -4.815 -19.914 1.00 98.88 97 LEU A N 1
ATOM 777 C CA . LEU A 1 97 ? 18.994 -3.575 -20.015 1.00 98.88 97 LEU A CA 1
ATOM 778 C C . LEU A 1 97 ? 19.925 -2.414 -20.363 1.00 98.88 97 LEU A C 1
ATOM 780 O O . LEU A 1 97 ? 20.923 -2.180 -19.675 1.00 98.88 97 LEU A O 1
ATOM 784 N N . VAL A 1 98 ? 19.586 -1.678 -21.417 1.00 98.81 98 VAL A N 1
ATOM 785 C CA . VAL A 1 98 ? 20.278 -0.457 -21.834 1.00 98.81 98 VAL A CA 1
ATOM 786 C C . VAL A 1 98 ? 19.318 0.711 -21.672 1.00 98.81 98 VAL A C 1
ATOM 788 O O . VAL A 1 98 ? 18.331 0.802 -22.394 1.00 98.81 98 VAL A O 1
ATOM 791 N N . CYS A 1 99 ? 19.612 1.606 -20.736 1.00 98.31 99 CYS A N 1
ATOM 792 C CA . CYS A 1 99 ? 18.822 2.818 -20.548 1.00 98.31 99 CYS A CA 1
ATOM 793 C C . CYS A 1 99 ? 19.212 3.879 -21.585 1.00 98.31 99 CYS A C 1
ATOM 795 O O . CYS A 1 99 ? 20.401 4.024 -21.890 1.00 98.31 99 CYS A O 1
ATOM 797 N N . SER A 1 100 ? 18.244 4.680 -22.032 1.00 98.56 100 SER A N 1
ATOM 798 C CA . SER A 1 100 ? 18.492 5.837 -22.892 1.00 98.56 100 SER A CA 1
ATOM 799 C C . SER A 1 100 ? 19.488 6.828 -22.286 1.00 98.56 100 SER A C 1
ATOM 801 O O . SER A 1 100 ? 19.585 7.006 -21.065 1.00 98.56 100 SER A O 1
ATOM 803 N N . ASN A 1 101 ? 20.267 7.471 -23.154 1.00 98.12 101 ASN A N 1
ATOM 804 C CA . ASN A 1 101 ? 21.331 8.368 -22.729 1.00 98.12 101 ASN A CA 1
ATOM 805 C C . ASN A 1 101 ? 20.783 9.638 -22.047 1.00 98.12 101 ASN A C 1
ATOM 807 O O . ASN A 1 101 ? 19.845 10.281 -22.522 1.00 98.12 101 ASN A O 1
ATOM 811 N N . VAL A 1 102 ? 21.395 10.016 -20.923 1.00 97.44 102 VAL A N 1
ATOM 812 C CA . VAL A 1 102 ? 21.009 11.180 -20.102 1.00 97.44 102 VAL A CA 1
ATOM 813 C C . VAL A 1 102 ? 22.025 12.320 -20.180 1.00 97.44 102 VAL A C 1
ATOM 815 O O . VAL A 1 102 ? 21.822 13.373 -19.576 1.00 97.44 102 VAL A O 1
ATOM 818 N N . GLN A 1 103 ? 23.144 12.121 -20.883 1.00 96.94 103 GLN A N 1
ATOM 819 C CA . GLN A 1 103 ? 24.224 13.101 -20.925 1.00 96.94 103 GLN A CA 1
ATOM 820 C C . GLN A 1 103 ? 23.829 14.324 -21.771 1.00 96.94 103 GLN A C 1
ATOM 822 O O . GLN A 1 103 ? 23.294 14.157 -22.871 1.00 96.94 103 GLN A O 1
ATOM 827 N N . PRO A 1 104 ? 24.167 15.556 -21.342 1.00 93.75 104 PRO A N 1
ATOM 828 C CA . PRO A 1 104 ? 23.838 16.774 -22.092 1.00 93.75 104 PRO A CA 1
ATOM 829 C C . PRO A 1 104 ? 24.493 16.879 -23.475 1.00 93.75 104 PRO A C 1
ATOM 831 O O . PRO A 1 104 ? 24.059 17.667 -24.305 1.00 93.75 104 PRO A O 1
ATOM 834 N N . ASN A 1 105 ? 25.575 16.137 -23.717 1.00 93.44 105 ASN A N 1
ATOM 835 C CA . ASN A 1 105 ? 26.294 16.130 -24.991 1.00 93.44 105 ASN A CA 1
ATOM 836 C C . ASN A 1 105 ? 25.859 14.985 -25.923 1.00 93.44 105 ASN A C 1
ATOM 838 O O . ASN A 1 105 ? 26.579 14.683 -26.875 1.00 93.44 105 ASN A O 1
ATOM 842 N N . THR A 1 106 ? 24.726 14.336 -25.639 1.00 95.75 106 THR A N 1
ATOM 843 C CA . THR A 1 106 ? 24.151 13.318 -26.527 1.00 95.75 106 THR A CA 1
ATOM 844 C C . THR A 1 106 ? 23.745 13.971 -27.850 1.00 95.75 106 THR A C 1
ATOM 846 O O . THR A 1 106 ? 23.121 15.032 -27.875 1.00 95.75 106 THR A O 1
ATOM 849 N N . ILE A 1 107 ? 24.104 13.344 -28.961 1.00 97.31 107 ILE A N 1
ATOM 850 C CA . ILE A 1 107 ? 23.777 13.762 -30.321 1.00 97.31 107 ILE A CA 1
ATOM 851 C C . ILE A 1 107 ? 22.313 13.402 -30.594 1.00 97.31 107 ILE A C 1
ATOM 853 O O . ILE A 1 107 ? 21.922 12.253 -30.415 1.00 97.31 107 ILE A O 1
ATOM 857 N N . CYS A 1 108 ? 21.510 14.378 -31.024 1.00 96.81 108 CYS A N 1
ATOM 858 C CA . CYS A 1 108 ? 20.103 14.184 -31.385 1.00 96.81 108 CYS A CA 1
ATOM 859 C C . CYS A 1 108 ? 19.985 13.707 -32.842 1.00 96.81 108 CYS A C 1
ATOM 861 O O . CYS A 1 108 ? 19.679 14.4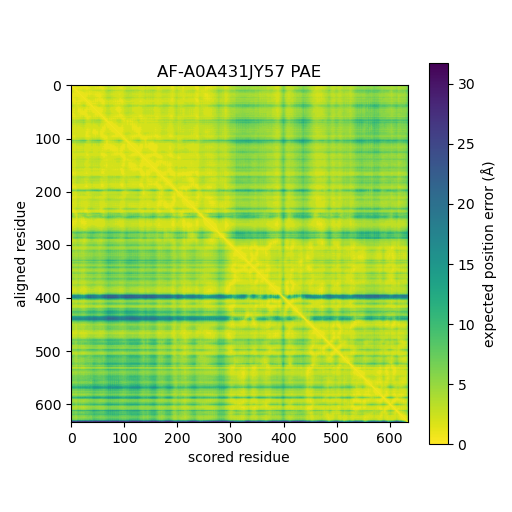94 -33.736 1.00 96.81 108 CYS A O 1
ATOM 863 N N . ASP A 1 109 ? 20.312 12.438 -33.081 1.00 98.06 109 ASP A N 1
ATOM 864 C CA . ASP A 1 109 ? 20.212 11.793 -34.394 1.00 98.06 109 ASP A CA 1
ATOM 865 C C . ASP A 1 109 ? 19.744 10.340 -34.229 1.00 98.06 109 ASP A C 1
ATOM 867 O O . ASP A 1 109 ? 20.491 9.479 -33.759 1.00 98.06 109 ASP A O 1
ATOM 871 N N . ASP A 1 110 ? 18.495 10.075 -34.613 1.00 98.44 110 ASP A N 1
ATOM 872 C CA . ASP A 1 110 ? 17.877 8.752 -34.511 1.00 98.44 110 ASP A CA 1
ATOM 873 C C . ASP A 1 110 ? 18.584 7.686 -35.362 1.00 98.44 110 ASP A C 1
ATOM 875 O O . ASP A 1 110 ? 18.630 6.529 -34.952 1.00 98.44 110 ASP A O 1
ATOM 879 N N . GLU A 1 111 ? 19.116 8.039 -36.538 1.00 98.62 111 GLU A N 1
ATOM 880 C CA . GLU A 1 111 ? 19.814 7.081 -37.413 1.00 98.62 111 GLU A CA 1
ATOM 881 C C . GLU A 1 111 ? 21.148 6.669 -36.782 1.00 98.62 111 GLU A C 1
ATOM 883 O O . GLU A 1 111 ? 21.532 5.492 -36.770 1.00 98.62 111 GLU A O 1
ATOM 888 N N . LEU A 1 112 ? 21.834 7.634 -36.163 1.00 98.56 112 LEU A N 1
ATOM 889 C CA . LEU A 1 112 ? 23.020 7.359 -35.363 1.00 98.56 112 LEU A CA 1
ATOM 890 C C . LEU A 1 112 ? 22.681 6.461 -34.166 1.00 98.56 112 LEU A C 1
ATOM 892 O O . LEU A 1 112 ? 23.344 5.448 -33.961 1.00 98.56 112 LEU A O 1
ATOM 896 N N . MET A 1 113 ? 21.644 6.783 -33.389 1.00 98.62 113 MET A N 1
ATOM 897 C CA . MET A 1 113 ? 21.232 5.958 -32.244 1.00 98.62 113 MET A CA 1
ATOM 898 C C . MET A 1 113 ? 20.855 4.533 -32.672 1.00 98.62 113 MET A C 1
ATOM 900 O O . MET A 1 113 ? 21.305 3.566 -32.053 1.00 98.62 113 MET A O 1
ATOM 904 N N . ALA A 1 114 ? 20.086 4.393 -33.755 1.00 98.81 114 ALA A N 1
ATOM 905 C CA . ALA A 1 114 ? 19.674 3.104 -34.298 1.00 98.81 114 ALA A CA 1
ATOM 906 C C . ALA A 1 114 ? 20.878 2.266 -34.752 1.00 98.81 114 ALA A C 1
ATOM 908 O O . ALA A 1 114 ? 20.999 1.106 -34.359 1.00 98.81 114 ALA A O 1
ATOM 909 N N . SER A 1 115 ? 21.810 2.854 -35.510 1.00 98.81 115 SER A N 1
ATOM 910 C CA . SER A 1 115 ? 23.024 2.155 -35.961 1.00 98.81 115 SER A CA 1
ATOM 911 C C . SER A 1 115 ? 23.938 1.739 -34.800 1.00 98.81 115 SER A C 1
ATOM 913 O O . SER A 1 115 ? 24.493 0.637 -34.804 1.00 98.81 115 SER A O 1
ATOM 915 N N . GLN A 1 116 ? 24.047 2.569 -33.760 1.00 98.75 116 GLN A N 1
ATOM 916 C CA . GLN A 1 116 ? 24.821 2.265 -32.555 1.00 98.75 116 GLN A CA 1
ATOM 917 C C . GLN A 1 116 ? 24.218 1.111 -31.745 1.00 98.75 116 GLN A C 1
ATOM 919 O O . GLN A 1 116 ? 24.943 0.207 -31.315 1.00 98.75 116 GLN A O 1
ATOM 924 N N . LEU A 1 117 ? 22.895 1.106 -31.561 1.00 98.88 117 LEU A N 1
ATOM 925 C CA . LEU A 1 117 ? 22.187 0.015 -30.890 1.00 98.88 117 LEU A CA 1
ATOM 926 C C . LEU A 1 117 ? 22.205 -1.275 -31.721 1.00 98.88 117 LEU A C 1
ATOM 928 O O . LEU A 1 117 ? 22.385 -2.351 -31.150 1.00 98.88 117 LEU A O 1
ATOM 932 N N . HIS A 1 118 ? 22.103 -1.184 -33.052 1.00 98.88 118 HIS A N 1
ATOM 933 C CA . HIS A 1 118 ? 22.260 -2.326 -33.956 1.00 98.88 118 HIS A CA 1
ATOM 934 C C . HIS A 1 118 ? 23.631 -2.989 -33.779 1.00 98.88 118 HIS A C 1
ATOM 936 O O . HIS A 1 118 ? 23.707 -4.175 -33.465 1.00 98.88 118 HIS A O 1
ATOM 942 N N . ALA A 1 119 ? 24.718 -2.219 -33.879 1.00 98.75 119 ALA A N 1
ATOM 943 C CA . ALA A 1 119 ? 26.076 -2.741 -33.725 1.00 98.75 119 ALA A CA 1
ATOM 944 C C . ALA A 1 119 ? 26.340 -3.325 -32.320 1.00 98.75 119 ALA A C 1
ATOM 946 O O . ALA A 1 119 ? 27.088 -4.293 -32.164 1.00 98.75 119 ALA A O 1
ATOM 947 N N . MET A 1 120 ? 25.706 -2.782 -31.273 1.00 98.69 120 MET A N 1
ATOM 948 C CA . MET A 1 120 ? 25.724 -3.403 -29.943 1.00 98.69 120 MET A CA 1
ATOM 949 C C . MET A 1 120 ? 25.011 -4.758 -29.931 1.00 98.69 120 MET A C 1
ATOM 951 O O . MET A 1 120 ? 25.511 -5.712 -29.330 1.00 98.69 120 MET A O 1
ATOM 955 N N . ALA A 1 121 ? 23.851 -4.841 -30.581 1.00 98.81 121 ALA A N 1
ATOM 956 C CA . ALA A 1 121 ? 23.043 -6.047 -30.644 1.00 98.81 121 ALA A CA 1
ATOM 957 C C . ALA A 1 121 ? 23.712 -7.158 -31.470 1.00 98.81 121 ALA A C 1
ATOM 959 O O . ALA A 1 121 ? 23.610 -8.321 -31.083 1.00 98.81 121 ALA A O 1
ATOM 960 N N . GLU A 1 122 ? 24.470 -6.822 -32.519 1.00 98.81 122 GLU A N 1
ATOM 961 C CA . GLU A 1 122 ? 25.328 -7.778 -33.236 1.00 98.81 122 GLU A CA 1
ATOM 962 C C . GLU A 1 122 ? 26.345 -8.425 -32.279 1.00 98.81 122 GLU A C 1
ATOM 964 O O . GLU A 1 122 ? 26.470 -9.649 -32.212 1.00 98.81 122 GLU A O 1
ATOM 969 N N . LYS A 1 123 ? 27.021 -7.613 -31.452 1.00 98.56 123 LYS A N 1
ATOM 970 C CA . LYS A 1 123 ? 27.991 -8.111 -30.459 1.00 98.56 123 LYS A CA 1
ATOM 971 C C . LYS A 1 123 ? 27.354 -8.934 -29.342 1.00 98.56 123 LYS A C 1
ATOM 973 O O . LYS A 1 123 ? 27.992 -9.856 -28.826 1.00 98.56 123 LYS A O 1
ATOM 978 N N . ALA A 1 124 ? 26.117 -8.618 -28.967 1.00 98.69 124 ALA A N 1
ATOM 979 C CA . ALA A 1 124 ? 25.342 -9.425 -28.030 1.00 98.69 124 ALA A CA 1
ATOM 980 C C . ALA A 1 124 ? 24.960 -10.784 -28.649 1.00 98.69 124 ALA A C 1
ATOM 982 O O . ALA A 1 124 ? 25.111 -11.824 -28.001 1.00 98.69 124 ALA A O 1
ATOM 983 N N . ALA A 1 125 ? 24.541 -10.792 -29.918 1.00 98.56 125 ALA A N 1
ATOM 984 C CA . ALA A 1 125 ? 24.125 -11.991 -30.643 1.00 98.56 125 ALA A CA 1
ATOM 985 C C . ALA A 1 125 ? 25.254 -13.012 -30.829 1.00 98.56 125 ALA A C 1
ATOM 987 O O . ALA A 1 125 ? 25.005 -14.209 -30.698 1.00 98.56 125 ALA A O 1
ATOM 988 N N . GLU A 1 126 ? 26.502 -12.562 -31.014 1.00 98.38 126 GLU A N 1
ATOM 989 C CA . GLU A 1 126 ? 27.695 -13.432 -31.033 1.00 98.38 126 GLU A CA 1
ATOM 990 C C . GLU A 1 126 ? 27.804 -14.333 -29.782 1.00 98.38 126 GLU A C 1
ATOM 992 O O . GLU A 1 126 ? 28.423 -15.396 -29.830 1.00 98.38 126 GLU A O 1
ATOM 997 N N . ARG A 1 127 ? 27.196 -13.922 -28.660 1.00 98.06 127 ARG A N 1
ATOM 998 C CA . ARG A 1 127 ? 27.167 -14.650 -27.378 1.00 98.06 127 ARG A CA 1
ATOM 999 C C . ARG A 1 127 ? 25.777 -15.193 -27.022 1.00 98.06 127 ARG A C 1
ATOM 1001 O O . ARG A 1 127 ? 25.580 -15.673 -25.910 1.00 98.06 127 ARG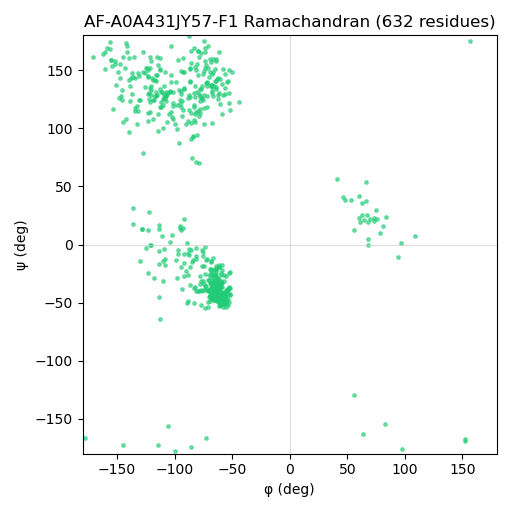 A O 1
ATOM 1008 N N . GLY A 1 128 ? 24.806 -15.101 -27.934 1.00 98.19 128 GLY A N 1
ATOM 1009 C CA . GLY A 1 128 ? 23.416 -15.497 -27.691 1.00 98.19 128 GLY A CA 1
ATOM 1010 C C . GLY A 1 128 ? 22.666 -14.602 -26.695 1.00 98.19 128 GLY A C 1
ATOM 1011 O O . GLY A 1 128 ? 21.655 -15.027 -26.140 1.00 98.19 128 GLY A O 1
ATOM 1012 N N . LEU A 1 129 ? 23.149 -13.381 -26.451 1.00 98.81 129 LEU A N 1
ATOM 1013 C CA . LEU A 1 129 ? 22.540 -12.421 -25.529 1.00 98.81 129 LEU A CA 1
ATOM 1014 C C . LEU A 1 129 ? 21.578 -11.484 -26.261 1.00 98.81 129 LEU A C 1
ATOM 1016 O O . LEU A 1 129 ? 21.654 -11.319 -27.478 1.00 98.81 129 LEU A O 1
ATOM 1020 N N . ARG A 1 130 ? 20.681 -10.844 -25.512 1.00 98.75 130 ARG A N 1
ATOM 1021 C CA . ARG A 1 130 ? 19.707 -9.869 -26.023 1.00 98.75 130 ARG A CA 1
ATOM 1022 C C . ARG A 1 130 ? 19.860 -8.514 -25.339 1.00 98.75 130 ARG A C 1
ATOM 1024 O O . ARG A 1 130 ? 20.270 -8.446 -24.182 1.00 98.75 130 ARG A O 1
ATOM 1031 N N . ILE A 1 131 ? 19.491 -7.452 -26.045 1.00 98.88 131 ILE A N 1
ATOM 1032 C CA . ILE A 1 131 ? 19.476 -6.076 -25.547 1.00 98.88 131 ILE A CA 1
ATOM 1033 C C . ILE A 1 131 ? 18.031 -5.599 -25.435 1.00 98.88 131 ILE A C 1
ATOM 1035 O O . ILE A 1 131 ? 17.307 -5.603 -26.430 1.00 98.88 131 ILE A O 1
ATOM 1039 N N . ALA A 1 132 ? 17.626 -5.175 -24.240 1.00 98.69 132 ALA A N 1
ATOM 1040 C CA . ALA A 1 132 ? 16.356 -4.496 -24.011 1.00 98.69 132 ALA A CA 1
ATOM 1041 C C . ALA A 1 132 ? 16.621 -3.001 -23.799 1.00 98.69 132 ALA A C 1
ATOM 1043 O O . ALA A 1 132 ? 17.265 -2.618 -22.823 1.00 98.69 132 ALA A O 1
ATOM 1044 N N . TYR A 1 133 ? 16.175 -2.170 -24.740 1.00 98.88 133 TYR A N 1
ATOM 1045 C CA . TYR A 1 133 ? 16.353 -0.723 -24.687 1.00 98.88 133 TYR A CA 1
ATOM 1046 C C . TYR A 1 133 ? 15.187 -0.069 -23.939 1.00 98.88 133 TYR A C 1
ATOM 1048 O O . TYR A 1 133 ? 14.021 -0.298 -24.266 1.00 98.88 133 TYR A O 1
ATOM 1056 N N . GLU A 1 134 ? 15.509 0.725 -22.925 1.00 98.75 134 GLU A N 1
ATOM 1057 C CA . GLU A 1 134 ? 14.561 1.368 -22.019 1.00 98.75 134 GLU A CA 1
ATOM 1058 C C . GLU A 1 134 ? 14.627 2.893 -22.173 1.00 98.75 134 GLU A C 1
ATOM 1060 O O . GLU A 1 134 ? 15.698 3.493 -22.057 1.00 98.75 134 GLU A O 1
ATOM 1065 N N . ALA A 1 135 ? 13.479 3.541 -22.381 1.00 98.44 135 ALA A N 1
ATOM 1066 C CA . ALA A 1 135 ? 13.390 4.997 -22.343 1.00 98.44 135 ALA A CA 1
ATOM 1067 C C . ALA A 1 135 ? 13.243 5.486 -20.895 1.00 98.44 135 ALA A C 1
ATOM 1069 O O . ALA A 1 135 ? 12.165 5.386 -20.310 1.00 98.44 135 ALA A O 1
ATOM 1070 N N . LEU A 1 136 ? 14.295 6.086 -20.337 1.00 98.56 136 LEU A N 1
ATOM 1071 C CA . LEU A 1 136 ? 14.187 6.783 -19.056 1.00 98.56 136 LEU A CA 1
ATOM 1072 C C . LEU A 1 136 ? 13.316 8.030 -19.223 1.00 98.56 136 LEU A C 1
ATOM 1074 O O . LEU A 1 136 ? 13.529 8.812 -20.147 1.00 98.56 136 LEU A O 1
ATOM 1078 N N . ALA A 1 137 ? 12.417 8.306 -18.277 1.00 98.06 137 ALA A N 1
ATOM 1079 C CA . ALA A 1 137 ? 11.572 9.511 -18.314 1.00 98.06 137 ALA A CA 1
ATOM 1080 C C . ALA A 1 137 ? 12.359 10.843 -18.330 1.00 98.06 137 ALA A C 1
ATOM 1082 O O . ALA A 1 137 ? 11.813 11.888 -18.688 1.00 98.06 137 ALA A O 1
ATOM 1083 N N . TRP A 1 138 ? 13.640 10.807 -17.952 1.00 97.94 138 TRP A N 1
ATOM 1084 C CA . TRP A 1 138 ? 14.593 11.924 -18.001 1.00 97.94 138 TRP A CA 1
ATOM 1085 C C . TRP A 1 138 ? 15.730 11.706 -19.016 1.00 97.94 138 TRP A C 1
ATOM 1087 O O . TRP A 1 138 ? 16.765 12.369 -18.933 1.00 97.94 138 TRP A O 1
ATOM 1097 N N . GLY A 1 139 ? 15.576 10.770 -19.958 1.00 97.81 139 GLY A N 1
ATOM 1098 C CA . GLY A 1 139 ? 16.485 10.633 -21.095 1.00 97.81 139 GLY A CA 1
ATOM 1099 C C . GLY A 1 139 ? 16.609 11.959 -21.846 1.00 97.81 139 GLY A C 1
ATOM 1100 O O . GLY A 1 139 ? 15.627 12.696 -21.990 1.00 97.81 139 GLY A O 1
ATOM 1101 N N . HIS A 1 140 ? 17.822 12.292 -22.289 1.00 97.31 140 HIS A N 1
ATOM 1102 C CA . HIS A 1 140 ? 18.101 13.618 -22.840 1.00 97.31 140 HIS A CA 1
ATOM 1103 C C . HIS A 1 140 ? 17.322 13.861 -24.140 1.00 97.31 140 HIS A C 1
ATOM 1105 O O . HIS A 1 140 ? 16.675 14.897 -24.274 1.00 97.31 140 HIS A O 1
ATOM 1111 N N . HIS A 1 141 ? 17.317 12.867 -25.037 1.00 97.75 141 HIS A N 1
ATOM 1112 C CA . HIS A 1 141 ? 16.525 12.887 -26.275 1.00 97.75 141 HIS A CA 1
ATOM 1113 C C . HIS A 1 141 ? 15.424 11.824 -26.273 1.00 97.75 141 HIS A C 1
ATOM 1115 O O . HIS A 1 141 ? 14.280 12.132 -26.588 1.00 97.75 141 HIS A O 1
ATOM 1121 N N . VAL A 1 142 ? 15.743 10.594 -25.854 1.00 98.25 142 VAL A N 1
ATOM 1122 C CA . VAL A 1 142 ? 14.799 9.467 -25.838 1.00 98.25 142 VAL A CA 1
ATOM 1123 C C . VAL A 1 142 ? 14.207 9.302 -24.440 1.00 98.25 142 VAL A C 1
ATOM 1125 O O . VAL A 1 142 ? 14.838 8.731 -23.550 1.00 98.25 142 VAL A O 1
ATOM 1128 N N . ASN A 1 143 ? 12.994 9.820 -24.238 1.00 97.88 143 ASN A N 1
ATOM 1129 C CA . ASN A 1 143 ? 12.304 9.803 -22.937 1.00 97.88 143 ASN A CA 1
ATOM 1130 C C . ASN A 1 143 ? 10.818 9.423 -22.987 1.00 97.88 143 ASN A C 1
ATOM 1132 O O . ASN A 1 143 ? 10.066 9.702 -22.050 1.00 97.88 143 ASN A O 1
ATOM 1136 N N . ARG A 1 144 ? 10.400 8.810 -24.094 1.00 98.38 144 ARG A N 1
ATOM 1137 C CA . ARG A 1 144 ? 9.077 8.214 -24.283 1.00 98.38 144 ARG A CA 1
ATOM 1138 C C . ARG A 1 144 ? 9.249 6.841 -24.906 1.00 98.38 144 ARG A C 1
ATOM 1140 O O . ARG A 1 144 ? 10.110 6.669 -25.772 1.00 98.38 144 ARG A O 1
ATOM 1147 N N . TYR A 1 145 ? 8.411 5.889 -24.510 1.00 98.19 145 TYR A N 1
ATOM 1148 C CA . TYR A 1 145 ? 8.518 4.509 -24.995 1.00 98.19 145 TYR A CA 1
ATOM 1149 C C . TYR A 1 145 ? 8.253 4.392 -26.507 1.00 98.19 145 TYR A C 1
ATOM 1151 O O . TYR A 1 145 ? 8.829 3.545 -27.182 1.00 98.19 145 TYR A O 1
ATOM 1159 N N . GLY A 1 146 ? 7.406 5.268 -27.062 1.00 98.19 146 GLY A N 1
ATOM 1160 C CA . GLY A 1 146 ? 7.157 5.312 -28.505 1.00 98.19 146 GLY A CA 1
ATOM 1161 C C . GLY A 1 146 ? 8.413 5.685 -29.299 1.00 98.19 146 GLY A C 1
ATOM 1162 O O . GLY A 1 146 ? 8.715 5.054 -30.305 1.00 98.19 146 GLY A O 1
ATOM 1163 N N . HIS A 1 147 ? 9.203 6.645 -28.801 1.00 98.31 147 HIS A N 1
ATOM 1164 C CA . HIS A 1 147 ? 10.449 7.058 -29.459 1.00 98.31 147 HIS A CA 1
ATOM 1165 C C . HIS A 1 147 ? 11.538 5.986 -29.342 1.00 98.31 147 HIS A C 1
ATOM 1167 O O . HIS A 1 147 ? 12.237 5.720 -30.319 1.00 98.31 147 HIS A O 1
ATOM 1173 N N . SER A 1 148 ? 11.654 5.303 -28.195 1.00 98.38 148 SER A N 1
ATOM 1174 C CA . SER A 1 148 ? 12.569 4.157 -28.102 1.00 98.38 148 SER A CA 1
ATOM 1175 C C . SER A 1 148 ? 12.160 3.027 -29.046 1.00 98.38 148 SER A C 1
ATOM 1177 O O . SER A 1 148 ? 13.034 2.425 -29.671 1.00 98.38 148 SER A O 1
ATOM 1179 N N . TRP A 1 149 ? 10.856 2.773 -29.212 1.00 98.62 149 TRP A N 1
ATOM 1180 C CA . TRP A 1 149 ? 10.359 1.827 -30.211 1.00 98.62 149 TRP A CA 1
ATOM 1181 C C . TRP A 1 149 ? 10.716 2.244 -31.638 1.00 98.62 149 TRP A C 1
ATOM 1183 O O . TRP A 1 149 ? 11.225 1.410 -32.384 1.00 98.62 149 TRP A O 1
ATOM 1193 N N . ASP A 1 150 ? 10.540 3.512 -32.011 1.00 98.62 150 ASP A N 1
ATOM 1194 C CA . ASP A 1 150 ? 10.927 4.001 -33.340 1.00 98.62 150 ASP A CA 1
ATOM 1195 C C . ASP A 1 150 ? 12.415 3.754 -33.627 1.00 98.62 150 ASP A C 1
ATOM 1197 O O . ASP A 1 150 ? 12.767 3.298 -34.717 1.00 98.62 150 ASP A O 1
ATOM 1201 N N . ILE A 1 151 ? 13.288 3.975 -32.641 1.00 98.69 151 ILE A N 1
ATOM 1202 C CA . ILE A 1 151 ? 14.726 3.702 -32.767 1.00 98.69 151 ILE A CA 1
ATOM 1203 C C . ILE A 1 151 ? 15.003 2.197 -32.891 1.00 98.69 151 ILE A C 1
ATOM 1205 O O . ILE A 1 151 ? 15.753 1.789 -33.776 1.00 98.69 151 ILE A O 1
ATOM 1209 N N . VAL A 1 152 ? 14.395 1.350 -32.054 1.00 98.75 152 VAL A N 1
ATOM 1210 C CA . VAL A 1 152 ? 14.573 -0.116 -32.130 1.00 98.75 152 VAL A CA 1
ATOM 1211 C C . VAL A 1 152 ? 14.046 -0.681 -33.448 1.00 98.75 152 VAL A C 1
ATOM 1213 O O . VAL A 1 152 ? 14.660 -1.578 -34.028 1.00 98.75 152 VAL A O 1
ATOM 1216 N N . LYS A 1 153 ? 12.934 -0.141 -33.949 1.00 98.62 153 LYS A N 1
ATOM 1217 C CA . LYS A 1 153 ? 12.362 -0.489 -35.248 1.00 98.62 153 LYS A CA 1
ATOM 1218 C C . LYS A 1 153 ? 13.293 -0.093 -36.393 1.00 98.62 153 LYS A C 1
ATOM 1220 O O . LYS A 1 153 ? 13.482 -0.900 -37.294 1.00 98.62 153 LYS A O 1
ATOM 1225 N N . LYS A 1 154 ? 13.895 1.102 -36.349 1.00 98.62 154 LYS A N 1
ATOM 1226 C CA . LYS A 1 154 ? 14.913 1.545 -37.325 1.00 98.62 154 LYS A CA 1
ATOM 1227 C C . LYS A 1 154 ? 16.178 0.687 -37.268 1.00 98.62 154 LYS A C 1
ATOM 1229 O O . LYS A 1 154 ? 16.741 0.363 -38.306 1.00 98.62 154 LYS A O 1
ATOM 1234 N N . ALA A 1 155 ? 16.608 0.305 -36.066 1.00 98.69 155 ALA A N 1
ATOM 1235 C CA . ALA A 1 155 ? 17.781 -0.537 -35.864 1.00 98.69 155 ALA A CA 1
ATOM 1236 C C . ALA A 1 155 ? 17.583 -1.970 -36.385 1.00 98.69 155 ALA A C 1
ATOM 1238 O O . ALA A 1 155 ? 18.569 -2.627 -36.684 1.00 98.69 155 ALA A O 1
ATOM 1239 N N . ASP A 1 156 ? 16.344 -2.467 -36.462 1.00 98.31 156 ASP A N 1
ATOM 1240 C CA . ASP A 1 156 ? 15.953 -3.742 -37.085 1.00 98.31 156 ASP A CA 1
ATOM 1241 C C . ASP A 1 156 ? 16.899 -4.932 -36.810 1.00 98.31 156 ASP A C 1
ATOM 1243 O O . ASP A 1 156 ? 17.447 -5.563 -37.712 1.00 98.31 156 ASP A O 1
ATOM 1247 N N . HIS A 1 157 ? 17.123 -5.245 -35.529 1.00 98.75 157 HIS A N 1
ATOM 1248 C CA . HIS A 1 157 ? 17.950 -6.388 -35.129 1.00 98.75 157 HIS A CA 1
ATOM 1249 C C . HIS A 1 157 ? 17.153 -7.386 -34.264 1.00 98.75 157 HIS A C 1
ATOM 1251 O O . HIS A 1 157 ? 16.463 -6.968 -33.331 1.00 98.75 157 HIS A O 1
ATOM 1257 N N . PRO A 1 158 ? 17.221 -8.712 -34.505 1.00 98.38 158 PRO A N 1
ATOM 1258 C CA . PRO A 1 158 ? 16.436 -9.705 -33.756 1.00 98.38 158 PRO A CA 1
ATOM 1259 C C . PRO A 1 158 ? 16.863 -9.865 -32.288 1.00 98.38 158 PRO A C 1
ATOM 1261 O O . PRO A 1 158 ? 16.072 -10.317 -31.471 1.00 98.38 158 PRO A O 1
ATOM 1264 N N . HIS A 1 159 ? 18.090 -9.471 -31.933 1.00 98.75 159 HIS A N 1
ATOM 1265 C CA . HIS A 1 159 ? 18.573 -9.424 -30.541 1.00 98.75 159 HIS A CA 1
ATOM 1266 C C . HIS A 1 159 ? 18.412 -8.044 -29.877 1.00 98.75 159 HIS A C 1
ATOM 1268 O O . HIS A 1 159 ? 18.990 -7.818 -28.815 1.00 98.75 159 HIS A O 1
ATOM 1274 N N . LEU A 1 160 ? 17.648 -7.130 -30.483 1.00 98.88 160 LEU A N 1
ATOM 1275 C CA . LEU A 1 160 ? 17.314 -5.820 -29.925 1.00 98.88 160 LEU A CA 1
ATOM 1276 C C . LEU A 1 160 ? 15.792 -5.663 -29.829 1.00 98.88 160 LEU A C 1
ATOM 1278 O O . LEU A 1 160 ? 15.076 -5.810 -30.824 1.00 98.88 160 LEU A O 1
ATOM 1282 N N . GLY A 1 161 ? 15.323 -5.344 -28.629 1.00 98.69 161 GLY A N 1
ATOM 1283 C CA . GLY A 1 161 ? 13.919 -5.116 -28.306 1.00 98.69 161 GLY A CA 1
ATOM 1284 C C . GLY A 1 161 ? 13.765 -4.020 -27.257 1.00 98.69 161 GLY A C 1
ATOM 1285 O O . GLY A 1 161 ? 14.734 -3.355 -26.889 1.00 98.69 161 GLY A O 1
ATOM 1286 N N . ILE A 1 162 ? 12.543 -3.836 -26.773 1.00 98.31 162 ILE A N 1
ATOM 1287 C CA . ILE A 1 162 ? 12.168 -2.792 -25.816 1.00 98.31 162 ILE A CA 1
ATOM 1288 C C . ILE A 1 162 ? 12.010 -3.380 -24.410 1.00 98.31 162 ILE A C 1
ATOM 1290 O O . ILE A 1 162 ? 11.452 -4.470 -24.247 1.00 98.31 162 ILE A O 1
ATOM 1294 N N . CYS A 1 163 ? 12.490 -2.640 -23.407 1.00 98.56 163 CYS A N 1
ATOM 1295 C CA . CYS A 1 163 ? 12.045 -2.768 -22.021 1.00 98.56 163 CYS A CA 1
ATOM 1296 C C . CYS A 1 163 ? 10.957 -1.719 -21.762 1.00 98.56 163 CYS A C 1
ATOM 1298 O O . CYS A 1 163 ? 11.184 -0.529 -21.996 1.00 98.56 163 CYS A O 1
ATOM 1300 N N . LEU A 1 164 ? 9.784 -2.149 -21.303 1.00 98.75 164 LEU A N 1
ATOM 1301 C CA . LEU A 1 164 ? 8.729 -1.245 -20.855 1.00 98.75 164 LEU A CA 1
ATOM 1302 C C . LEU A 1 164 ? 8.819 -1.077 -19.336 1.00 98.75 164 LEU A C 1
ATOM 1304 O O . LEU A 1 164 ? 8.668 -2.059 -18.618 1.00 98.75 164 LEU A O 1
ATOM 1308 N N . ASP A 1 165 ? 8.993 0.152 -18.854 1.00 98.75 165 ASP A N 1
ATOM 1309 C CA . ASP A 1 165 ? 8.900 0.489 -17.428 1.00 98.75 165 ASP A CA 1
ATOM 1310 C C . ASP A 1 165 ? 7.639 1.325 -17.180 1.00 98.75 165 ASP A C 1
ATOM 1312 O O . ASP A 1 165 ? 7.452 2.403 -17.760 1.00 98.75 165 ASP A O 1
ATOM 1316 N N . SER A 1 166 ? 6.743 0.817 -16.330 1.00 98.75 166 SER A N 1
ATOM 1317 C CA . SER A 1 166 ? 5.449 1.463 -16.091 1.00 98.75 166 SER A CA 1
ATOM 1318 C C . SER A 1 166 ? 5.590 2.842 -15.453 1.00 98.75 166 SER A C 1
ATOM 1320 O O . SER A 1 166 ? 4.795 3.731 -15.754 1.00 98.75 166 SER A O 1
ATOM 1322 N N . PHE A 1 167 ? 6.599 3.064 -14.606 1.00 98.62 167 PHE A N 1
ATOM 1323 C CA . PHE A 1 167 ? 6.814 4.373 -14.001 1.00 98.62 167 PHE A CA 1
ATOM 1324 C C . PHE A 1 167 ? 7.256 5.388 -15.054 1.00 98.62 167 PHE A C 1
ATOM 1326 O O . PHE A 1 167 ? 6.717 6.494 -15.095 1.00 98.62 167 PHE A O 1
ATOM 1333 N N . HIS A 1 168 ? 8.202 5.042 -15.928 1.00 98.50 168 HIS A N 1
ATOM 1334 C CA . HIS A 1 168 ? 8.691 5.957 -16.960 1.00 98.50 168 HIS A CA 1
ATOM 1335 C C . HIS A 1 168 ? 7.588 6.393 -17.924 1.00 98.50 168 HIS A C 1
ATOM 1337 O O . HIS A 1 168 ? 7.524 7.567 -18.287 1.00 98.50 168 HIS A O 1
ATOM 1343 N N . ILE A 1 169 ? 6.681 5.480 -18.260 1.00 98.44 169 ILE A N 1
ATOM 1344 C CA . ILE A 1 169 ? 5.539 5.745 -19.138 1.00 98.44 169 ILE A CA 1
ATOM 1345 C C . ILE A 1 169 ? 4.479 6.585 -18.402 1.00 98.44 169 ILE A C 1
ATOM 1347 O O . ILE A 1 169 ? 4.117 7.681 -18.838 1.00 98.44 169 ILE A O 1
ATOM 1351 N N . LEU A 1 170 ? 4.019 6.130 -17.233 1.00 98.19 170 LEU A N 1
ATOM 1352 C CA . LEU A 1 170 ? 2.876 6.740 -16.545 1.00 98.19 170 LEU A CA 1
ATOM 1353 C C . LEU A 1 170 ? 3.217 8.072 -15.858 1.00 98.19 170 LEU A C 1
ATOM 1355 O O . LEU A 1 170 ? 2.375 8.971 -15.830 1.00 98.19 170 LEU A O 1
ATOM 1359 N N . SER A 1 171 ? 4.453 8.263 -15.379 1.00 97.38 171 SER A N 1
ATOM 1360 C CA . SER A 1 171 ? 4.904 9.550 -14.814 1.00 97.38 171 SER A CA 1
ATOM 1361 C C . SER A 1 171 ? 4.944 10.678 -15.852 1.00 97.38 171 SER A C 1
ATOM 1363 O O . SER A 1 171 ? 4.797 11.849 -15.503 1.00 97.38 171 SER A O 1
ATOM 1365 N N . ARG A 1 172 ? 5.109 10.333 -17.136 1.00 95.12 172 ARG A N 1
ATOM 1366 C CA . ARG A 1 172 ? 5.113 11.269 -18.271 1.00 95.12 172 ARG A CA 1
ATOM 1367 C C . ARG A 1 172 ? 3.720 11.522 -18.849 1.00 95.12 172 ARG A C 1
ATOM 1369 O O . ARG A 1 172 ? 3.587 12.392 -19.712 1.00 95.12 172 ARG A O 1
ATOM 1376 N N . GLY A 1 173 ? 2.712 10.782 -18.382 1.00 94.94 173 GLY A N 1
ATOM 1377 C CA . GLY A 1 173 ? 1.364 10.797 -18.945 1.00 94.94 173 GLY A CA 1
ATOM 1378 C C . GLY A 1 173 ? 1.297 10.222 -20.361 1.00 94.94 173 GLY A C 1
ATOM 1379 O O . GLY A 1 173 ? 0.424 10.628 -21.123 1.00 94.94 173 GLY A O 1
ATOM 1380 N N . ASP A 1 174 ? 2.231 9.338 -20.729 1.00 95.94 174 ASP A N 1
ATOM 1381 C CA . ASP A 1 174 ? 2.169 8.617 -22.000 1.00 95.94 174 ASP A CA 1
ATOM 1382 C C . ASP A 1 174 ? 0.943 7.690 -22.021 1.00 95.94 174 ASP A C 1
ATOM 1384 O O . ASP A 1 174 ? 0.631 7.048 -21.018 1.00 95.94 174 ASP A O 1
ATOM 1388 N N . ASP A 1 175 ? 0.268 7.605 -23.171 1.00 97.25 175 ASP A N 1
ATOM 1389 C CA . ASP A 1 175 ? -0.856 6.690 -23.385 1.00 97.25 175 ASP A CA 1
ATOM 1390 C C . ASP A 1 175 ? -0.335 5.260 -23.635 1.00 97.25 175 ASP A C 1
ATOM 1392 O O . ASP A 1 175 ? 0.350 5.043 -24.644 1.00 97.25 175 ASP A O 1
ATOM 1396 N N . PRO A 1 176 ? -0.630 4.271 -22.767 1.00 97.75 176 PRO A N 1
ATOM 1397 C CA . PRO A 1 176 ? -0.176 2.894 -22.953 1.00 97.75 176 PRO A CA 1
ATOM 1398 C C . PRO A 1 176 ? -0.821 2.169 -24.142 1.00 97.75 176 PRO A C 1
ATOM 1400 O O . PRO A 1 176 ? -0.290 1.145 -24.566 1.00 97.75 176 PRO A O 1
ATOM 1403 N N . ALA A 1 177 ? -1.915 2.678 -24.723 1.00 97.62 177 ALA A N 1
ATOM 1404 C CA . ALA A 1 177 ? -2.588 2.025 -25.850 1.00 97.62 177 ALA A CA 1
ATOM 1405 C C . ALA A 1 177 ? -1.682 1.847 -27.083 1.00 97.62 177 ALA A C 1
ATOM 1407 O O . ALA A 1 177 ? -1.857 0.912 -27.865 1.00 97.62 177 ALA A O 1
ATOM 1408 N N . GLY A 1 178 ? -0.663 2.701 -27.245 1.00 97.62 178 GLY A N 1
ATOM 1409 C CA . GLY A 1 178 ? 0.334 2.562 -28.309 1.00 97.62 178 GLY A CA 1
ATOM 1410 C C . GLY A 1 178 ? 1.199 1.298 -28.205 1.00 97.62 178 GLY A C 1
ATOM 1411 O O . GLY A 1 178 ? 1.756 0.872 -29.217 1.00 97.62 178 GLY A O 1
ATOM 1412 N N . ILE A 1 179 ? 1.273 0.651 -27.033 1.00 98.44 179 ILE A N 1
ATOM 1413 C CA . ILE A 1 179 ? 2.025 -0.601 -26.826 1.00 98.44 179 ILE A CA 1
ATOM 1414 C C . ILE A 1 179 ? 1.473 -1.733 -27.702 1.00 98.44 179 ILE A C 1
ATOM 1416 O O . ILE A 1 179 ? 2.248 -2.546 -28.199 1.00 98.44 179 ILE A O 1
ATOM 1420 N N . GLU A 1 180 ? 0.163 -1.753 -27.971 1.00 97.31 180 GLU A N 1
ATOM 1421 C CA . GLU A 1 180 ? -0.482 -2.771 -28.818 1.00 97.31 180 GLU A CA 1
ATOM 1422 C C . GLU A 1 180 ? 0.037 -2.784 -30.267 1.00 97.31 180 GLU A C 1
ATOM 1424 O O . GLU A 1 180 ? -0.148 -3.761 -30.990 1.00 97.31 180 GLU A O 1
ATOM 1429 N N . GLN A 1 181 ? 0.706 -1.712 -30.704 1.00 96.88 181 GLN A N 1
ATOM 1430 C CA . GLN A 1 181 ? 1.293 -1.601 -32.042 1.00 96.88 181 GLN A CA 1
ATOM 1431 C C . GLN A 1 181 ? 2.716 -2.175 -32.120 1.00 96.88 181 GLN A C 1
ATOM 1433 O O . GLN A 1 181 ? 3.280 -2.278 -33.214 1.00 96.88 181 GLN A O 1
ATOM 1438 N N . ILE A 1 182 ? 3.318 -2.522 -30.979 1.00 98.19 182 ILE A N 1
ATOM 1439 C CA . ILE A 1 182 ? 4.660 -3.098 -30.907 1.00 98.19 182 ILE A CA 1
ATOM 1440 C C . ILE A 1 182 ? 4.543 -4.621 -31.069 1.00 98.19 182 ILE A C 1
ATOM 1442 O O . ILE A 1 182 ? 3.794 -5.253 -30.324 1.00 98.19 182 ILE A O 1
ATOM 1446 N N . PRO A 1 183 ? 5.281 -5.245 -32.006 1.00 97.75 183 PRO A N 1
ATOM 1447 C CA . PRO A 1 183 ? 5.297 -6.697 -32.142 1.00 97.75 183 PRO A CA 1
ATOM 1448 C C . PRO A 1 183 ? 5.699 -7.393 -30.835 1.00 97.75 183 PRO A C 1
ATOM 1450 O O . PRO A 1 183 ? 6.687 -7.016 -30.203 1.00 97.75 183 PRO A O 1
ATOM 1453 N N . ALA A 1 184 ? 4.962 -8.439 -30.452 1.00 96.38 184 ALA A N 1
ATOM 1454 C CA . ALA A 1 184 ? 5.190 -9.201 -29.221 1.00 96.38 184 ALA A CA 1
ATOM 1455 C C . ALA A 1 184 ? 6.641 -9.690 -29.063 1.00 96.38 184 ALA A C 1
ATOM 1457 O O . ALA A 1 184 ? 7.194 -9.682 -27.965 1.00 96.38 184 ALA A O 1
ATOM 1458 N N . ASP A 1 185 ? 7.274 -10.095 -30.165 1.00 96.88 185 ASP A N 1
ATOM 1459 C CA . ASP A 1 185 ? 8.655 -10.570 -30.203 1.00 96.88 185 ASP A CA 1
ATOM 1460 C C . ASP A 1 185 ? 9.684 -9.452 -29.992 1.00 96.88 185 ASP A C 1
ATOM 1462 O O . ASP A 1 185 ? 10.839 -9.756 -29.724 1.00 96.88 185 ASP A O 1
ATOM 1466 N N . LYS A 1 186 ? 9.282 -8.177 -30.056 1.00 98.31 186 LYS A N 1
ATOM 1467 C CA . LYS A 1 186 ? 10.116 -7.007 -29.739 1.00 98.31 186 LYS A CA 1
ATOM 1468 C C . LYS A 1 186 ? 9.914 -6.486 -28.317 1.00 98.31 186 LYS A C 1
ATOM 1470 O O . LYS A 1 186 ? 10.698 -5.648 -27.877 1.00 98.31 186 LYS A O 1
ATOM 1475 N N . LEU A 1 187 ? 8.929 -6.996 -27.579 1.00 98.38 187 LEU A N 1
ATOM 1476 C CA . LEU A 1 187 ? 8.734 -6.707 -26.159 1.00 98.38 187 LEU A CA 1
ATOM 1477 C C . LEU A 1 187 ? 9.592 -7.667 -25.331 1.00 98.38 187 LEU A C 1
ATOM 1479 O O . LEU A 1 187 ? 9.192 -8.785 -25.007 1.00 98.38 187 LEU A O 1
ATOM 1483 N N . PHE A 1 188 ? 10.822 -7.254 -25.040 1.00 98.50 188 PHE A N 1
ATOM 1484 C CA . PHE A 1 188 ? 11.810 -8.129 -24.415 1.00 98.50 188 PHE A CA 1
ATOM 1485 C C . PHE A 1 188 ? 11.648 -8.222 -22.904 1.00 98.50 188 PHE A C 1
ATOM 1487 O O . PHE A 1 188 ? 11.869 -9.298 -22.345 1.00 98.50 188 PHE A O 1
ATOM 1494 N N . PHE A 1 189 ? 11.285 -7.120 -22.252 1.00 98.56 189 PHE A N 1
ATOM 1495 C CA . PHE A 1 189 ? 11.189 -7.076 -20.801 1.00 98.56 189 PHE A CA 1
ATOM 1496 C C . PHE A 1 189 ? 10.157 -6.053 -20.326 1.00 98.56 189 PHE A C 1
ATOM 1498 O O . PHE A 1 189 ? 9.812 -5.116 -21.049 1.00 98.56 189 PHE A O 1
ATOM 1505 N N . LEU A 1 190 ? 9.667 -6.254 -19.108 1.00 98.56 190 LEU A N 1
ATOM 1506 C CA . LEU A 1 190 ? 8.647 -5.437 -18.471 1.00 98.56 190 LEU A CA 1
ATOM 1507 C C . LEU A 1 190 ? 9.020 -5.227 -17.007 1.00 98.56 190 LEU A C 1
ATOM 1509 O O . LEU A 1 190 ? 9.152 -6.197 -16.258 1.00 98.56 190 LEU A O 1
ATOM 1513 N N . GLN A 1 191 ? 9.123 -3.967 -16.611 1.00 98.75 191 GLN A N 1
ATOM 1514 C CA . GLN A 1 191 ? 9.360 -3.536 -15.245 1.00 98.75 191 GLN A CA 1
ATOM 1515 C C . GLN A 1 191 ? 8.154 -2.746 -14.741 1.00 98.75 191 GLN A C 1
ATOM 1517 O O . GLN A 1 191 ? 7.655 -1.814 -15.373 1.00 98.75 191 GLN A O 1
ATOM 1522 N N . LEU A 1 192 ? 7.653 -3.166 -13.590 1.00 98.81 192 LEU A N 1
ATOM 1523 C CA . LEU A 1 192 ? 6.478 -2.625 -12.943 1.00 98.81 192 LEU A CA 1
ATOM 1524 C C . LEU A 1 192 ? 6.904 -1.860 -11.699 1.00 98.81 192 LEU A C 1
ATOM 1526 O O . LEU A 1 192 ? 7.580 -2.376 -10.807 1.00 98.81 192 LEU A O 1
ATOM 1530 N N . ALA A 1 193 ? 6.451 -0.621 -11.656 1.00 98.56 193 ALA A N 1
ATOM 1531 C CA . ALA A 1 193 ? 6.591 0.302 -10.556 1.00 98.56 193 ALA A CA 1
ATOM 1532 C C . ALA A 1 193 ? 5.340 1.178 -10.502 1.00 98.56 193 ALA A C 1
ATOM 1534 O O . ALA A 1 193 ? 4.966 1.828 -11.485 1.00 98.56 193 ALA A O 1
ATOM 1535 N N . ASP A 1 194 ? 4.695 1.175 -9.344 1.00 98.19 194 ASP A N 1
ATOM 1536 C CA . ASP A 1 194 ? 3.657 2.137 -9.000 1.00 98.19 194 ASP A CA 1
ATOM 1537 C C . ASP A 1 194 ? 4.320 3.390 -8.412 1.00 98.19 194 ASP A C 1
ATOM 1539 O O . ASP A 1 194 ? 5.508 3.386 -8.074 1.00 98.19 194 ASP A O 1
ATOM 1543 N N . ALA A 1 195 ? 3.564 4.472 -8.293 1.00 96.19 195 ALA A N 1
ATOM 1544 C CA . ALA A 1 195 ? 3.966 5.641 -7.529 1.00 96.19 195 ALA A CA 1
ATOM 1545 C C . ALA A 1 195 ? 2.743 6.500 -7.177 1.00 96.19 195 ALA A C 1
ATOM 1547 O O . ALA A 1 195 ? 1.772 6.550 -7.940 1.00 96.19 195 ALA A O 1
ATOM 1548 N N . PRO A 1 196 ? 2.771 7.233 -6.053 1.00 92.56 196 PRO A N 1
ATOM 1549 C CA . PRO A 1 196 ? 1.840 8.332 -5.840 1.00 92.56 196 PRO A CA 1
ATOM 1550 C C . PRO A 1 196 ? 2.093 9.432 -6.877 1.00 92.56 196 PRO A C 1
ATOM 1552 O O . PRO A 1 196 ? 3.241 9.816 -7.105 1.00 92.56 196 PRO A O 1
ATOM 1555 N N . ARG A 1 197 ? 1.032 9.976 -7.484 1.00 90.75 197 ARG A N 1
ATOM 1556 C CA . ARG A 1 197 ? 1.121 11.156 -8.361 1.00 90.75 197 ARG A CA 1
ATOM 1557 C C . ARG A 1 197 ? 1.661 12.359 -7.590 1.00 90.75 197 ARG A C 1
ATOM 1559 O O . ARG A 1 197 ? 1.055 12.801 -6.620 1.00 90.75 197 ARG A O 1
ATOM 1566 N N . MET A 1 198 ? 2.783 12.900 -8.058 1.00 87.44 198 MET A N 1
ATOM 1567 C CA . MET A 1 198 ? 3.480 14.020 -7.430 1.00 87.44 198 MET A CA 1
ATOM 1568 C C . MET A 1 198 ? 3.838 15.084 -8.463 1.00 87.44 198 MET A C 1
ATOM 1570 O O . MET A 1 198 ? 4.134 14.780 -9.617 1.00 87.44 198 MET A O 1
ATOM 1574 N N . VAL A 1 199 ? 3.846 16.346 -8.034 1.00 89.12 199 VAL A N 1
ATOM 1575 C CA . VAL A 1 199 ? 4.337 17.468 -8.842 1.00 89.12 199 VAL A CA 1
ATOM 1576 C C . VAL A 1 199 ? 5.785 17.744 -8.441 1.00 89.12 199 VAL A C 1
ATOM 1578 O O . VAL A 1 199 ? 6.049 18.537 -7.541 1.00 89.12 199 VAL A O 1
ATOM 1581 N N . MET A 1 200 ? 6.732 17.049 -9.073 1.00 93.56 200 MET A N 1
ATOM 1582 C CA . MET A 1 200 ? 8.165 17.198 -8.799 1.00 93.56 200 MET A CA 1
ATOM 1583 C C . MET A 1 200 ? 9.037 16.774 -9.992 1.00 93.56 200 MET A C 1
ATOM 1585 O O . MET A 1 200 ? 8.533 16.254 -10.987 1.00 93.56 200 MET A O 1
ATOM 1589 N N . ASP A 1 201 ? 10.354 16.983 -9.891 1.00 95.81 201 ASP A N 1
ATOM 1590 C CA . ASP A 1 201 ? 11.317 16.459 -10.866 1.00 95.81 201 ASP A CA 1
ATOM 1591 C C . ASP A 1 201 ? 11.215 14.928 -10.977 1.00 95.81 201 ASP A C 1
ATOM 1593 O O . ASP A 1 201 ? 11.279 14.220 -9.971 1.00 95.81 201 ASP A O 1
ATOM 1597 N N . VAL A 1 202 ? 11.080 14.411 -12.201 1.00 96.56 202 VAL A N 1
ATOM 1598 C CA . VAL A 1 202 ? 10.786 12.989 -12.443 1.00 96.56 202 VAL A CA 1
ATOM 1599 C C . VAL A 1 202 ? 11.933 12.060 -12.032 1.00 96.56 202 VAL A C 1
ATOM 1601 O O . VAL A 1 202 ? 11.686 10.925 -11.626 1.00 96.56 202 VAL A O 1
ATOM 1604 N N . LEU A 1 203 ? 13.185 12.531 -12.077 1.00 96.44 203 LEU A N 1
ATOM 1605 C CA . LEU A 1 203 ? 14.328 11.753 -11.599 1.00 96.44 203 LEU A CA 1
ATOM 1606 C C . LEU A 1 203 ? 14.292 11.620 -10.073 1.00 96.44 203 LEU A C 1
ATOM 1608 O O . LEU A 1 203 ? 14.487 10.519 -9.556 1.00 96.44 203 LEU A O 1
ATOM 1612 N N . GLN A 1 204 ? 14.029 12.713 -9.349 1.00 96.50 204 GLN A N 1
ATOM 1613 C CA . GLN A 1 204 ? 13.832 12.643 -7.897 1.00 96.50 204 GLN A CA 1
ATOM 1614 C C . GLN A 1 204 ? 12.611 11.784 -7.551 1.00 96.50 204 GLN A C 1
ATOM 1616 O O . GLN A 1 204 ? 12.692 10.928 -6.674 1.00 96.50 204 GLN A O 1
ATOM 1621 N N . TRP A 1 205 ? 11.510 11.942 -8.286 1.00 96.31 205 TRP A N 1
ATOM 1622 C CA . TRP A 1 205 ? 10.307 11.137 -8.095 1.00 96.31 205 TRP A CA 1
ATOM 1623 C C . TRP A 1 205 ? 10.610 9.636 -8.202 1.00 96.31 205 TRP A C 1
ATOM 1625 O O . TRP A 1 205 ? 10.334 8.871 -7.277 1.00 96.31 205 TRP A O 1
ATOM 1635 N N . SER A 1 206 ? 11.279 9.239 -9.289 1.00 96.25 206 SER A N 1
ATOM 1636 C CA . SER A 1 206 ? 11.640 7.849 -9.567 1.00 96.25 206 SER A CA 1
ATOM 1637 C C . SER A 1 206 ? 12.570 7.239 -8.531 1.00 96.25 206 SER A C 1
ATOM 1639 O O . SER A 1 206 ? 12.495 6.038 -8.305 1.00 96.25 206 SER A O 1
ATOM 1641 N N . ARG A 1 207 ? 13.494 8.026 -7.966 1.00 92.88 207 ARG A N 1
ATOM 1642 C CA . ARG A 1 207 ? 14.522 7.529 -7.038 1.00 92.88 207 ARG A CA 1
ATOM 1643 C C . ARG A 1 207 ? 14.001 7.278 -5.631 1.00 92.88 207 ARG A C 1
ATOM 1645 O O . ARG A 1 207 ? 14.602 6.472 -4.923 1.00 92.88 207 ARG A O 1
ATOM 1652 N N . HIS A 1 208 ? 12.955 7.999 -5.241 1.00 94.12 208 HIS A N 1
ATOM 1653 C CA . HIS A 1 208 ? 12.540 8.097 -3.846 1.00 94.12 208 HIS A CA 1
ATOM 1654 C C . HIS A 1 208 ? 11.135 7.541 -3.591 1.00 94.12 208 HIS A C 1
ATOM 1656 O O . HIS A 1 208 ? 10.892 7.050 -2.491 1.00 94.12 208 HIS A O 1
ATOM 1662 N N . TYR A 1 209 ? 10.231 7.572 -4.579 1.00 94.31 209 TYR A N 1
ATOM 1663 C CA . TYR A 1 209 ? 8.805 7.303 -4.347 1.00 94.31 209 TYR A CA 1
ATOM 1664 C C . TYR A 1 209 ? 8.184 6.254 -5.277 1.00 94.31 209 TYR A C 1
ATOM 1666 O O . TYR A 1 209 ? 6.960 6.129 -5.296 1.00 94.31 209 TYR A O 1
ATOM 1674 N N . ARG A 1 210 ? 8.978 5.475 -6.029 1.00 97.56 210 ARG A N 1
ATOM 1675 C CA . ARG A 1 210 ? 8.440 4.244 -6.638 1.00 97.56 210 ARG A CA 1
ATOM 1676 C C . ARG A 1 210 ? 7.952 3.319 -5.513 1.00 97.56 210 ARG A C 1
ATOM 1678 O O . ARG A 1 210 ? 8.583 3.238 -4.461 1.00 97.56 210 ARG A O 1
ATOM 1685 N N . CYS A 1 211 ? 6.855 2.609 -5.714 1.00 96.94 211 CYS A N 1
ATOM 1686 C CA . CYS A 1 211 ? 6.311 1.638 -4.765 1.00 96.94 211 CYS A CA 1
ATOM 1687 C C . CYS A 1 211 ? 5.734 0.422 -5.503 1.00 96.94 211 CYS A C 1
ATOM 1689 O O . CYS A 1 211 ? 5.719 0.371 -6.737 1.00 96.94 211 CYS A O 1
ATOM 1691 N N . PHE A 1 212 ? 5.324 -0.603 -4.756 1.00 97.94 212 PHE A N 1
ATOM 1692 C CA . PHE A 1 212 ? 4.760 -1.807 -5.356 1.00 97.94 212 PHE A CA 1
ATOM 1693 C C . PHE A 1 212 ? 3.338 -1.559 -5.893 1.00 97.94 212 PHE A C 1
ATOM 1695 O O . PHE A 1 212 ? 2.617 -0.724 -5.342 1.00 97.94 212 PHE A O 1
ATOM 1702 N N . PRO A 1 213 ? 2.898 -2.301 -6.929 1.00 98.19 213 PRO A N 1
ATOM 1703 C CA . PRO A 1 213 ? 1.533 -2.233 -7.444 1.00 98.19 213 PRO A CA 1
ATOM 1704 C C . PRO A 1 213 ? 0.447 -2.220 -6.358 1.00 98.19 213 PRO A C 1
ATOM 1706 O O . PRO A 1 213 ? 0.349 -3.128 -5.534 1.00 98.19 213 PRO A O 1
ATOM 1709 N N . GLY A 1 214 ? -0.393 -1.183 -6.372 1.00 94.94 214 GLY A N 1
ATOM 1710 C CA . GLY A 1 214 ? -1.489 -1.000 -5.419 1.00 94.94 214 GLY A CA 1
ATOM 1711 C C . GLY A 1 214 ? -1.138 -0.134 -4.206 1.00 94.94 214 GLY A C 1
ATOM 1712 O O . GLY A 1 214 ? -2.052 0.272 -3.485 1.00 94.94 214 GLY A O 1
ATOM 1713 N N . GLN A 1 215 ? 0.140 0.188 -3.992 1.00 95.12 215 GLN A N 1
ATOM 1714 C CA . GLN A 1 215 ? 0.577 1.149 -2.972 1.00 95.12 215 GLN A CA 1
ATOM 1715 C C . GLN A 1 215 ? 0.574 2.596 -3.488 1.00 95.12 215 GLN A C 1
ATOM 1717 O O . GLN A 1 215 ? 0.574 3.525 -2.683 1.00 95.12 215 GLN A O 1
ATOM 1722 N N . GLY A 1 216 ? 0.590 2.799 -4.808 1.00 94.19 216 GLY A N 1
ATOM 1723 C CA . GLY A 1 216 ? 0.565 4.115 -5.440 1.00 94.19 216 GLY A CA 1
ATOM 1724 C C . GLY A 1 216 ? -0.790 4.442 -6.064 1.00 94.19 216 GLY A C 1
ATOM 1725 O O . GLY A 1 216 ? -1.837 3.936 -5.649 1.00 94.19 216 GLY A O 1
ATOM 1726 N N . THR A 1 217 ? -0.772 5.349 -7.042 1.00 93.81 217 THR A N 1
ATOM 1727 C CA . THR A 1 217 ? -1.977 5.845 -7.723 1.00 93.81 217 THR A CA 1
ATOM 1728 C C . THR A 1 217 ? -1.893 5.760 -9.248 1.00 93.81 217 THR A C 1
ATOM 1730 O O . THR A 1 217 ? -2.719 6.352 -9.950 1.00 93.81 217 THR A O 1
ATOM 1733 N N . PHE A 1 218 ? -0.913 5.034 -9.791 1.00 96.94 218 PHE A N 1
ATOM 1734 C CA . PHE A 1 218 ? -0.833 4.781 -11.227 1.00 96.94 218 PHE A CA 1
ATOM 1735 C C . PHE A 1 218 ? -1.850 3.728 -11.683 1.00 96.94 218 PHE A C 1
ATOM 1737 O O . PHE A 1 218 ? -2.148 2.767 -10.975 1.00 96.94 218 PHE A O 1
ATOM 1744 N N . ASP A 1 219 ? -2.363 3.888 -12.910 1.00 97.25 219 ASP A N 1
ATOM 1745 C CA . ASP A 1 219 ? -3.241 2.896 -13.542 1.00 97.25 219 ASP A CA 1
ATOM 1746 C C . ASP A 1 219 ? -2.418 1.755 -14.155 1.00 97.25 219 ASP A C 1
ATOM 1748 O O . ASP A 1 219 ? -2.272 1.621 -15.372 1.00 97.25 219 ASP A O 1
ATOM 1752 N N . LEU A 1 220 ? -1.839 0.929 -13.283 1.00 98.19 220 LEU A N 1
ATOM 1753 C CA . LEU A 1 220 ? -1.089 -0.252 -13.707 1.00 98.19 220 LEU A CA 1
ATOM 1754 C C . LEU A 1 220 ? -1.985 -1.329 -14.320 1.00 98.19 220 LEU A C 1
ATOM 1756 O O . LEU A 1 220 ? -1.510 -2.124 -15.126 1.00 98.19 220 LEU A O 1
ATOM 1760 N N . VAL A 1 221 ? -3.271 -1.362 -13.963 1.00 97.81 221 VAL A N 1
ATOM 1761 C CA . VAL A 1 221 ? -4.219 -2.343 -14.500 1.00 97.81 221 VAL A CA 1
ATOM 1762 C C . VAL A 1 221 ? -4.488 -2.050 -15.977 1.00 97.81 221 VAL A C 1
ATOM 1764 O O . VAL A 1 221 ? -4.377 -2.957 -16.800 1.00 97.81 221 VAL A O 1
ATOM 1767 N N . GLY A 1 222 ? -4.778 -0.792 -16.324 1.00 97.62 222 GLY A N 1
ATOM 1768 C CA . GLY A 1 222 ? -4.925 -0.350 -17.711 1.00 97.62 222 GLY A CA 1
ATOM 1769 C C . GLY A 1 222 ? -3.624 -0.474 -18.505 1.00 97.62 222 GLY A C 1
ATOM 1770 O O . GLY A 1 222 ? -3.626 -0.989 -19.619 1.00 97.62 222 GLY A O 1
ATOM 1771 N N . PHE A 1 223 ? -2.485 -0.104 -17.911 1.00 98.56 223 PHE A N 1
ATOM 1772 C CA . PHE A 1 223 ? -1.173 -0.316 -18.532 1.00 98.56 223 PHE A CA 1
ATOM 1773 C C . PHE A 1 223 ? -0.939 -1.792 -18.896 1.00 98.56 223 PHE A C 1
ATOM 1775 O O . PHE A 1 223 ? -0.588 -2.112 -20.032 1.00 98.56 223 PHE A O 1
ATOM 1782 N N . MET A 1 224 ? -1.188 -2.703 -17.953 1.00 98.00 224 MET A N 1
ATOM 1783 C CA . MET A 1 224 ? -0.994 -4.133 -18.168 1.00 98.00 224 MET A CA 1
ATOM 1784 C C . MET A 1 224 ? -1.984 -4.744 -19.153 1.00 98.00 224 MET A C 1
ATOM 1786 O O . MET A 1 224 ? -1.611 -5.661 -19.879 1.00 98.00 224 MET A O 1
ATOM 1790 N N . GLU A 1 225 ? -3.217 -4.241 -19.222 1.00 96.19 225 GLU A N 1
ATOM 1791 C CA . GLU A 1 225 ? -4.179 -4.641 -20.252 1.00 96.19 225 GLU A CA 1
ATOM 1792 C C . GLU A 1 225 ? -3.573 -4.485 -21.656 1.00 96.19 225 GLU A C 1
ATOM 1794 O O . GLU A 1 225 ? -3.576 -5.440 -22.434 1.00 96.19 225 GLU A O 1
ATOM 1799 N N . HIS A 1 226 ? -2.982 -3.323 -21.950 1.00 97.62 226 HIS A N 1
ATOM 1800 C CA . HIS A 1 226 ? -2.361 -3.047 -23.248 1.00 97.62 226 HIS A CA 1
ATOM 1801 C C . HIS A 1 226 ? -1.108 -3.898 -23.498 1.00 97.62 226 HIS A C 1
ATOM 1803 O O . HIS A 1 226 ? -0.918 -4.412 -24.601 1.00 97.62 226 HIS A O 1
ATOM 1809 N N . VAL A 1 227 ? -0.285 -4.132 -22.471 1.00 97.75 227 VAL A N 1
ATOM 1810 C CA . VAL A 1 227 ? 0.889 -5.021 -22.566 1.00 97.75 227 VAL A CA 1
ATOM 1811 C C . VAL A 1 227 ? 0.480 -6.463 -22.895 1.00 97.75 227 VAL A C 1
ATOM 1813 O O . VAL A 1 227 ? 1.104 -7.117 -23.735 1.00 97.75 227 VAL A O 1
ATOM 1816 N N . LEU A 1 228 ? -0.584 -6.969 -22.266 1.00 96.00 228 LEU A N 1
ATOM 1817 C CA . LEU A 1 228 ? -1.089 -8.318 -22.523 1.00 96.00 228 LEU A CA 1
ATOM 1818 C C . LEU A 1 228 ? -1.751 -8.432 -23.901 1.00 96.00 228 LEU A C 1
ATOM 1820 O O . LEU A 1 228 ? -1.531 -9.425 -24.595 1.00 96.00 228 LEU A O 1
ATOM 1824 N N . LYS A 1 229 ? -2.510 -7.415 -24.329 1.00 95.12 229 LYS A N 1
ATOM 1825 C CA . LYS A 1 229 ? -3.092 -7.342 -25.682 1.00 95.12 229 LYS A CA 1
ATOM 1826 C C . LYS A 1 229 ? -2.021 -7.310 -26.773 1.00 95.12 229 LYS A C 1
ATOM 1828 O O . LYS A 1 229 ? -2.198 -7.959 -27.802 1.00 95.12 229 LYS A O 1
ATOM 1833 N N . ALA A 1 230 ? -0.883 -6.663 -26.514 1.00 96.31 230 ALA A N 1
ATOM 1834 C CA . ALA A 1 230 ? 0.287 -6.695 -27.393 1.00 96.31 230 ALA A CA 1
ATOM 1835 C C . ALA A 1 230 ? 0.953 -8.085 -27.487 1.00 96.31 230 ALA A C 1
ATOM 1837 O O . ALA A 1 230 ? 1.797 -8.310 -28.351 1.00 96.31 230 ALA A O 1
ATOM 1838 N N . GLY A 1 231 ? 0.580 -9.036 -26.621 1.00 95.25 231 GLY A N 1
ATOM 1839 C CA . GLY A 1 231 ? 1.077 -10.411 -26.648 1.00 95.25 231 GLY A CA 1
ATOM 1840 C C . GLY A 1 231 ? 2.420 -10.612 -25.948 1.00 95.25 231 GLY A C 1
ATOM 1841 O O . GLY A 1 231 ? 3.121 -11.572 -26.270 1.00 95.25 231 GLY A O 1
ATOM 1842 N N . TYR A 1 232 ? 2.791 -9.734 -25.008 1.00 96.12 232 TYR A N 1
ATOM 1843 C CA . TYR A 1 232 ? 4.048 -9.839 -24.261 1.00 96.12 232 TYR A CA 1
ATOM 1844 C C . TYR A 1 232 ? 4.222 -11.228 -23.604 1.00 96.12 232 TYR A C 1
ATOM 1846 O O . TYR A 1 232 ? 3.391 -11.626 -22.782 1.00 96.12 232 TYR A O 1
ATOM 1854 N N . PRO A 1 233 ? 5.304 -11.970 -23.921 1.00 89.19 233 PRO A N 1
ATOM 1855 C CA . PRO A 1 233 ? 5.494 -13.339 -23.438 1.00 89.19 233 PRO A CA 1
ATOM 1856 C C . PRO A 1 233 ? 6.384 -13.443 -22.186 1.00 89.19 233 PRO A C 1
ATOM 1858 O O . PRO A 1 233 ? 6.615 -14.548 -21.690 1.00 89.19 233 PRO A O 1
ATOM 1861 N N . GLY A 1 234 ? 6.965 -12.331 -21.727 1.00 94.12 234 GLY A N 1
ATOM 1862 C CA . GLY A 1 234 ? 7.994 -12.320 -20.687 1.00 94.12 234 GLY A CA 1
ATOM 1863 C C . GLY A 1 234 ? 7.455 -12.294 -19.248 1.00 94.12 234 GLY A C 1
ATOM 1864 O O . GLY A 1 234 ? 6.249 -12.425 -19.016 1.00 94.12 234 GLY A O 1
ATOM 1865 N N . PRO A 1 235 ? 8.351 -12.157 -18.252 1.00 95.81 235 PRO A N 1
ATOM 1866 C CA . PRO A 1 235 ? 7.963 -12.090 -16.848 1.00 95.81 235 PRO A CA 1
ATOM 1867 C C . PRO A 1 235 ? 7.304 -10.751 -16.490 1.00 95.81 235 PRO A C 1
ATOM 1869 O O . PRO A 1 235 ? 7.589 -9.720 -17.101 1.00 95.81 235 PRO A O 1
ATOM 1872 N N . LEU A 1 236 ? 6.473 -10.766 -15.449 1.00 97.56 236 LEU A N 1
ATOM 1873 C CA . LEU A 1 236 ? 6.078 -9.569 -14.711 1.00 97.56 236 LEU A CA 1
ATOM 1874 C C . LEU A 1 236 ? 7.189 -9.263 -13.711 1.00 97.56 236 LEU A C 1
ATOM 1876 O O . LEU A 1 236 ? 7.336 -10.001 -12.733 1.00 97.56 236 LEU A O 1
ATOM 1880 N N . SER A 1 237 ? 7.995 -8.237 -13.975 1.00 98.56 237 SER A N 1
ATOM 1881 C CA . SER A 1 237 ? 9.103 -7.887 -13.092 1.00 98.56 237 SER A CA 1
ATOM 1882 C C . SER A 1 237 ? 8.846 -6.604 -12.324 1.00 98.56 237 SER A C 1
ATOM 1884 O O . SER A 1 237 ? 8.173 -5.716 -12.829 1.00 98.56 237 SER A O 1
ATOM 1886 N N . LEU A 1 238 ? 9.371 -6.503 -11.106 1.00 98.81 238 LEU A N 1
ATOM 1887 C CA . LEU A 1 238 ? 9.311 -5.293 -10.285 1.00 98.81 238 LEU A CA 1
ATOM 1888 C C . LEU A 1 238 ? 10.664 -4.582 -10.281 1.00 98.81 238 LEU A C 1
ATOM 1890 O O . LEU A 1 238 ? 11.675 -5.208 -9.960 1.00 98.81 238 LEU A O 1
ATOM 1894 N N . GLU A 1 239 ? 10.671 -3.273 -10.534 1.00 98.12 239 GLU A N 1
ATOM 1895 C CA . GLU A 1 239 ? 11.867 -2.434 -10.401 1.00 98.12 239 GLU A CA 1
ATOM 1896 C C . GLU A 1 239 ? 11.548 -1.157 -9.621 1.00 98.12 239 GLU A C 1
ATOM 1898 O O . GLU A 1 239 ? 10.925 -0.233 -10.128 1.00 98.12 239 GLU A O 1
ATOM 1903 N N . ILE A 1 240 ? 11.959 -1.094 -8.355 1.00 96.75 240 ILE A N 1
ATOM 1904 C CA . ILE A 1 240 ? 11.578 -0.007 -7.454 1.00 96.75 240 ILE A CA 1
ATOM 1905 C C . ILE A 1 240 ? 12.803 0.563 -6.751 1.00 96.75 240 ILE A C 1
ATOM 1907 O O . ILE A 1 240 ? 13.540 -0.133 -6.053 1.00 96.75 240 ILE A O 1
ATOM 1911 N N . PHE A 1 241 ? 12.972 1.875 -6.897 1.00 90.75 241 PHE A N 1
ATOM 1912 C CA . PHE A 1 241 ? 13.900 2.678 -6.116 1.00 90.75 241 PHE A CA 1
ATOM 1913 C C . PHE A 1 241 ? 13.105 3.427 -5.049 1.00 90.75 241 PHE A C 1
ATOM 1915 O O . PHE A 1 241 ? 12.320 4.325 -5.354 1.00 90.75 241 PHE A O 1
ATOM 1922 N N . ASN A 1 242 ? 13.290 3.016 -3.798 1.00 89.25 242 ASN A N 1
ATOM 1923 C CA . ASN A 1 242 ? 12.574 3.581 -2.666 1.00 89.25 242 ASN A CA 1
ATOM 1924 C C . ASN A 1 242 ? 13.476 3.576 -1.426 1.00 89.25 242 ASN A C 1
ATOM 1926 O O . ASN A 1 242 ? 14.055 2.544 -1.066 1.00 89.25 242 ASN A O 1
ATOM 1930 N N . ASP A 1 243 ? 13.604 4.730 -0.774 1.00 87.19 243 ASP A N 1
ATOM 1931 C CA . ASP A 1 243 ? 14.468 4.891 0.400 1.00 87.19 243 ASP A CA 1
ATOM 1932 C C . ASP A 1 243 ? 13.973 4.073 1.598 1.00 87.19 243 ASP A C 1
ATOM 1934 O O . ASP A 1 243 ? 14.777 3.526 2.355 1.00 87.19 243 ASP A O 1
ATOM 1938 N N . VAL A 1 244 ? 12.654 3.918 1.731 1.00 86.56 244 VAL A N 1
ATOM 1939 C CA . VAL A 1 244 ? 12.032 3.087 2.764 1.00 86.56 244 VAL A CA 1
ATOM 1940 C C . VAL A 1 244 ? 12.406 1.633 2.567 1.00 86.56 244 VAL A C 1
ATOM 1942 O O . VAL A 1 244 ? 12.838 0.979 3.510 1.00 86.56 244 VAL A O 1
ATOM 1945 N N . PHE A 1 245 ? 12.317 1.127 1.339 1.00 87.62 245 PHE A N 1
ATOM 1946 C CA . PHE A 1 245 ? 12.602 -0.282 1.062 1.00 87.62 245 PHE A CA 1
ATOM 1947 C C . PHE A 1 245 ? 14.075 -0.615 1.303 1.00 87.62 245 PHE A C 1
ATOM 1949 O O . PHE A 1 245 ? 14.396 -1.716 1.750 1.00 87.62 245 PHE A O 1
ATOM 1956 N N . ARG A 1 246 ? 14.967 0.361 1.088 1.00 83.69 246 ARG A N 1
ATOM 1957 C CA . ARG A 1 246 ? 16.395 0.258 1.417 1.00 83.69 246 ARG A CA 1
ATOM 1958 C C . ARG A 1 246 ? 16.671 0.219 2.921 1.00 83.69 246 ARG A C 1
ATOM 1960 O O . ARG A 1 246 ? 17.677 -0.368 3.315 1.00 83.69 246 ARG A O 1
ATOM 1967 N N . ALA A 1 247 ? 15.808 0.817 3.739 1.00 86.00 247 ALA A N 1
ATOM 1968 C CA . ALA A 1 247 ? 15.916 0.822 5.199 1.00 86.00 247 ALA A CA 1
ATOM 1969 C C . ALA A 1 247 ? 15.107 -0.302 5.881 1.00 86.00 247 ALA A C 1
ATOM 1971 O O . ALA A 1 247 ? 15.383 -0.647 7.030 1.00 86.00 247 ALA A O 1
ATOM 1972 N N . ALA A 1 248 ? 14.119 -0.875 5.190 1.00 85.19 248 ALA A N 1
ATOM 1973 C CA . ALA A 1 248 ? 13.198 -1.869 5.728 1.00 85.19 248 ALA A CA 1
ATOM 1974 C C . ALA A 1 248 ? 13.792 -3.293 5.751 1.00 85.19 248 ALA A C 1
ATOM 1976 O O . ALA A 1 248 ? 14.659 -3.620 4.934 1.00 85.19 248 ALA A O 1
ATOM 1977 N N . PRO A 1 249 ? 13.307 -4.188 6.635 1.00 87.69 249 PRO A N 1
ATOM 1978 C CA . PRO A 1 249 ? 13.690 -5.599 6.630 1.00 87.69 249 PRO A CA 1
ATOM 1979 C C . PRO A 1 249 ? 13.294 -6.316 5.330 1.00 87.69 249 PRO A C 1
ATOM 1981 O O . PRO A 1 249 ? 12.116 -6.385 4.976 1.00 87.69 249 PRO A O 1
ATOM 1984 N N . ASN A 1 250 ? 14.271 -6.948 4.674 1.00 89.50 250 ASN A N 1
ATOM 1985 C CA . ASN A 1 250 ? 14.103 -7.585 3.364 1.00 89.50 250 ASN A CA 1
ATOM 1986 C C . ASN A 1 250 ? 12.919 -8.564 3.261 1.00 89.50 250 ASN A C 1
ATOM 1988 O O . ASN A 1 250 ? 12.185 -8.529 2.274 1.00 89.50 250 ASN A O 1
ATOM 1992 N N . ARG A 1 251 ? 12.693 -9.408 4.276 1.00 90.62 251 ARG A N 1
ATOM 1993 C CA . ARG A 1 251 ? 11.644 -10.440 4.255 1.00 90.62 251 ARG A CA 1
ATOM 1994 C C . ARG A 1 251 ? 10.248 -9.857 4.086 1.00 90.62 251 ARG A C 1
ATOM 1996 O O . ARG A 1 251 ? 9.468 -10.402 3.314 1.00 90.62 251 ARG A O 1
ATOM 2003 N N . ARG A 1 252 ? 9.938 -8.766 4.790 1.00 89.50 252 ARG A N 1
ATOM 2004 C CA . ARG A 1 252 ? 8.619 -8.129 4.705 1.00 89.50 252 ARG A CA 1
ATOM 2005 C C . ARG A 1 252 ? 8.448 -7.452 3.350 1.00 89.50 252 ARG A C 1
ATOM 2007 O O . ARG A 1 252 ? 7.505 -7.779 2.644 1.00 89.50 252 ARG A O 1
ATOM 2014 N N . THR A 1 253 ? 9.425 -6.643 2.939 1.00 94.50 253 THR A N 1
ATOM 2015 C CA . THR A 1 253 ? 9.421 -5.967 1.633 1.00 94.50 253 THR A CA 1
ATOM 2016 C C . THR A 1 253 ? 9.249 -6.949 0.474 1.00 94.50 253 THR A C 1
ATOM 2018 O O . THR A 1 253 ? 8.527 -6.671 -0.473 1.00 94.50 253 THR A O 1
ATOM 2021 N N . THR A 1 254 ? 9.876 -8.127 0.548 1.00 96.25 254 THR A N 1
ATOM 2022 C CA . THR A 1 254 ? 9.765 -9.137 -0.515 1.00 96.25 254 THR A CA 1
ATOM 2023 C C . THR A 1 254 ? 8.388 -9.814 -0.536 1.00 96.25 254 THR A C 1
ATOM 2025 O O . THR A 1 254 ? 7.876 -10.122 -1.609 1.00 96.25 254 THR A O 1
ATOM 2028 N N . LEU A 1 255 ? 7.771 -10.046 0.628 1.00 95.19 255 LEU A N 1
ATOM 2029 C CA . LEU A 1 255 ? 6.398 -10.559 0.691 1.00 95.19 255 LEU A CA 1
ATOM 2030 C C . LEU A 1 255 ? 5.404 -9.535 0.136 1.00 95.19 255 LEU A C 1
ATOM 2032 O O . LEU A 1 255 ? 4.550 -9.908 -0.661 1.00 95.19 255 LEU A O 1
ATOM 2036 N N . ASP A 1 256 ? 5.567 -8.256 0.479 1.00 96.19 256 ASP A N 1
ATOM 2037 C CA . ASP A 1 256 ? 4.749 -7.171 -0.073 1.00 96.19 256 ASP A CA 1
ATOM 2038 C C . ASP A 1 256 ? 4.908 -7.086 -1.595 1.00 96.19 256 ASP A C 1
ATOM 2040 O O . ASP A 1 256 ? 3.917 -7.017 -2.322 1.00 96.19 256 ASP A O 1
ATOM 2044 N N . ALA A 1 257 ? 6.146 -7.195 -2.089 1.00 97.50 257 ALA A N 1
ATOM 2045 C CA . ALA A 1 257 ? 6.446 -7.258 -3.513 1.00 97.50 257 ALA A CA 1
ATOM 2046 C C . ALA A 1 257 ? 5.684 -8.397 -4.203 1.00 97.50 257 ALA A C 1
ATOM 2048 O O . ALA A 1 257 ? 5.002 -8.182 -5.203 1.00 97.50 257 ALA A O 1
ATOM 2049 N N . PHE A 1 258 ? 5.748 -9.610 -3.655 1.00 97.88 258 PHE A N 1
ATOM 2050 C CA . PHE A 1 258 ? 5.073 -10.758 -4.254 1.00 97.88 258 PHE A CA 1
ATOM 2051 C C . PHE A 1 258 ? 3.546 -10.605 -4.216 1.00 97.88 258 PHE A C 1
ATOM 2053 O O . PHE A 1 258 ? 2.880 -10.764 -5.240 1.00 97.88 258 PHE A O 1
ATOM 2060 N N . SER A 1 259 ? 2.992 -10.213 -3.066 1.00 97.50 259 SER A N 1
ATOM 2061 C CA . SER A 1 259 ? 1.556 -9.973 -2.895 1.00 97.50 259 SER A CA 1
ATOM 2062 C C . SER A 1 259 ? 1.028 -8.862 -3.803 1.00 97.50 259 SER A C 1
ATOM 2064 O O . SER A 1 259 ? -0.101 -8.960 -4.281 1.00 97.50 259 SER A O 1
ATOM 2066 N N . SER A 1 260 ? 1.839 -7.846 -4.107 1.00 98.31 260 SER A N 1
ATOM 2067 C CA . SER A 1 260 ? 1.475 -6.783 -5.049 1.00 98.31 260 SER A CA 1
ATOM 2068 C C . SER A 1 260 ? 1.309 -7.283 -6.488 1.00 98.31 260 SER A C 1
ATOM 2070 O O . SER A 1 260 ? 0.368 -6.877 -7.167 1.00 98.31 260 SER A O 1
ATOM 2072 N N . LEU A 1 261 ? 2.158 -8.215 -6.946 1.00 98.44 261 LEU A N 1
ATOM 2073 C CA . LEU A 1 261 ? 2.021 -8.830 -8.270 1.00 98.44 261 LEU A CA 1
ATOM 2074 C C . LEU A 1 261 ? 0.786 -9.724 -8.335 1.00 98.44 261 LEU A C 1
ATOM 2076 O O . LEU A 1 261 ? 0.046 -9.665 -9.312 1.00 98.44 261 LEU A O 1
ATOM 2080 N N . LEU A 1 262 ? 0.531 -10.512 -7.285 1.00 98.19 262 LEU A N 1
ATOM 2081 C CA . LEU A 1 262 ? -0.691 -11.311 -7.182 1.00 98.19 262 LEU A CA 1
ATOM 2082 C C . LEU A 1 262 ? -1.942 -10.426 -7.234 1.00 98.19 262 LEU A C 1
ATOM 2084 O O . LEU A 1 262 ? -2.905 -10.748 -7.928 1.00 98.19 262 LEU A O 1
ATOM 2088 N N . TYR A 1 263 ? -1.915 -9.291 -6.533 1.00 98.19 263 TYR A N 1
ATOM 2089 C CA . TYR A 1 263 ? -3.016 -8.336 -6.538 1.00 98.19 263 TYR A CA 1
ATOM 2090 C C . TYR A 1 263 ? -3.200 -7.716 -7.922 1.00 98.19 263 TYR A C 1
ATOM 2092 O O . TYR A 1 263 ? -4.316 -7.689 -8.433 1.00 98.19 263 TYR A O 1
ATOM 2100 N N . LEU A 1 264 ? -2.116 -7.279 -8.564 1.00 98.38 264 LEU A N 1
ATOM 2101 C CA . LEU A 1 264 ? -2.165 -6.734 -9.916 1.00 98.38 264 LEU A CA 1
ATOM 2102 C C . LEU A 1 264 ? -2.749 -7.750 -10.912 1.00 98.38 264 LEU A C 1
ATOM 2104 O O . LEU A 1 264 ? -3.648 -7.399 -11.672 1.00 98.38 264 LEU A O 1
ATOM 2108 N N . GLU A 1 265 ? -2.311 -9.011 -10.868 1.00 97.94 265 GLU A N 1
ATOM 2109 C CA . GLU A 1 265 ? -2.873 -10.088 -11.694 1.00 97.94 265 GLU A CA 1
ATOM 2110 C C . GLU A 1 265 ? -4.378 -10.293 -11.451 1.00 97.94 265 GLU A C 1
ATOM 2112 O O . GLU A 1 265 ? -5.137 -10.412 -12.415 1.00 97.94 265 GLU A O 1
ATOM 2117 N N . GLU A 1 266 ? -4.832 -10.283 -10.191 1.00 97.75 266 GLU A N 1
ATOM 2118 C CA . GLU A 1 266 ? -6.260 -10.365 -9.850 1.00 97.75 266 GLU A CA 1
ATOM 2119 C C . GLU A 1 266 ? -7.057 -9.198 -10.456 1.00 97.75 266 GLU A C 1
ATOM 2121 O O . GLU A 1 266 ? -8.132 -9.407 -11.031 1.00 97.75 266 GLU A O 1
ATOM 2126 N N . GLN A 1 267 ? -6.550 -7.968 -10.325 1.00 97.44 267 GLN A N 1
ATOM 2127 C CA . GLN A 1 267 ? -7.229 -6.775 -10.836 1.00 97.44 267 GLN A CA 1
ATOM 2128 C C . GLN A 1 267 ? -7.314 -6.792 -12.367 1.00 97.44 267 GLN A C 1
ATOM 2130 O O . GLN A 1 267 ? -8.377 -6.517 -12.928 1.00 97.44 267 GLN A O 1
ATOM 2135 N N . ILE A 1 268 ? -6.228 -7.180 -13.045 1.00 96.50 268 ILE A N 1
ATOM 2136 C CA . ILE A 1 268 ? -6.204 -7.346 -14.505 1.00 96.50 268 ILE A CA 1
ATOM 2137 C C . ILE A 1 268 ? -7.227 -8.395 -14.925 1.00 96.50 268 ILE A C 1
ATOM 2139 O O . ILE A 1 268 ? -8.046 -8.131 -15.801 1.00 96.50 268 ILE A O 1
ATOM 2143 N N . ARG A 1 269 ? -7.227 -9.565 -14.278 1.00 95.56 269 ARG A N 1
ATOM 2144 C CA . ARG A 1 269 ? -8.170 -10.643 -14.586 1.00 95.56 269 ARG A CA 1
ATOM 2145 C C . ARG A 1 269 ? -9.614 -10.169 -14.471 1.00 95.56 269 ARG A C 1
ATOM 2147 O O . ARG A 1 269 ? -10.377 -10.342 -15.413 1.00 95.56 269 ARG A O 1
ATOM 2154 N N . THR A 1 270 ? -9.961 -9.518 -13.362 1.00 94.88 270 THR A N 1
ATOM 2155 C CA . THR A 1 270 ? -11.315 -8.992 -13.117 1.00 94.88 270 THR A CA 1
ATOM 2156 C C . THR A 1 270 ? -11.746 -8.034 -14.229 1.00 94.88 270 THR A C 1
ATOM 2158 O O . THR A 1 270 ? -12.865 -8.109 -14.737 1.00 94.88 270 THR A O 1
ATOM 2161 N N . ARG A 1 271 ? -10.838 -7.147 -14.648 1.00 95.06 271 ARG A N 1
ATOM 2162 C CA . ARG A 1 271 ? -11.088 -6.187 -15.722 1.00 95.06 271 ARG A CA 1
ATOM 2163 C C . ARG A 1 271 ? -11.256 -6.866 -17.084 1.00 95.06 271 ARG A C 1
ATOM 2165 O O . ARG A 1 271 ? -12.203 -6.545 -17.800 1.00 95.06 271 ARG A O 1
ATOM 2172 N N . LEU A 1 272 ? -10.379 -7.808 -17.432 1.00 94.38 272 LEU A N 1
ATOM 2173 C CA . LEU A 1 272 ? -10.453 -8.545 -18.696 1.00 94.38 272 LEU A CA 1
ATOM 2174 C C . LEU A 1 272 ? -11.702 -9.432 -18.762 1.00 94.38 272 LEU A C 1
ATOM 2176 O O . LEU A 1 272 ? -12.363 -9.456 -19.792 1.00 94.38 272 LEU A O 1
ATOM 2180 N N . GLU A 1 273 ? -12.072 -10.114 -17.674 1.00 93.56 273 GLU A N 1
ATOM 2181 C CA . GLU A 1 273 ? -13.298 -10.923 -17.593 1.00 93.56 273 GLU A CA 1
ATOM 2182 C C . GLU A 1 273 ? -14.551 -10.064 -17.826 1.00 93.56 273 GLU A C 1
ATOM 2184 O O . GLU A 1 273 ? -15.442 -10.467 -18.575 1.00 93.56 273 GLU A O 1
ATOM 2189 N N . ALA A 1 274 ? -14.602 -8.852 -17.258 1.00 93.94 274 ALA A N 1
ATOM 2190 C CA . ALA A 1 274 ? -15.701 -7.915 -17.490 1.00 93.94 274 ALA A CA 1
ATOM 2191 C C . ALA A 1 274 ? -15.790 -7.466 -18.962 1.00 93.94 274 ALA A C 1
ATOM 2193 O O . ALA A 1 274 ? -16.883 -7.392 -19.522 1.00 93.94 274 ALA A O 1
ATOM 2194 N N . GLN A 1 275 ? -14.651 -7.207 -19.612 1.00 92.88 275 GLN A N 1
ATOM 2195 C CA . GLN A 1 275 ? -14.596 -6.811 -21.025 1.00 92.88 275 GLN A CA 1
ATOM 2196 C C . GLN A 1 275 ? -14.861 -7.981 -21.992 1.00 92.88 275 GLN A C 1
ATOM 2198 O O . GLN A 1 275 ? -15.493 -7.790 -23.035 1.00 92.88 275 GLN A O 1
ATOM 2203 N N . ALA A 1 276 ? -14.430 -9.198 -21.643 1.00 91.88 276 ALA A N 1
ATOM 2204 C CA . ALA A 1 276 ? -14.576 -10.417 -22.444 1.00 91.88 276 ALA A CA 1
ATOM 2205 C C . ALA A 1 276 ? -16.041 -10.796 -22.714 1.00 91.88 276 ALA A C 1
ATOM 2207 O O . ALA A 1 276 ? -16.326 -11.530 -23.662 1.00 91.88 276 ALA A O 1
ATOM 2208 N N . VAL A 1 277 ? -16.978 -10.276 -21.911 1.00 91.62 277 VAL A N 1
ATOM 2209 C CA . VAL A 1 277 ? -18.424 -10.399 -22.153 1.00 91.62 277 VAL A CA 1
ATOM 2210 C C . VAL A 1 277 ? -18.812 -9.793 -23.507 1.00 91.62 277 VAL A C 1
ATOM 2212 O O . VAL A 1 277 ? -19.681 -10.329 -24.193 1.00 91.62 277 VAL A O 1
ATOM 2215 N N . SER A 1 278 ? -18.161 -8.696 -23.902 1.00 92.38 278 SER A N 1
ATOM 2216 C CA . SER A 1 278 ? -18.466 -7.938 -25.121 1.00 92.38 278 SER A CA 1
ATOM 2217 C C . SER A 1 278 ? -17.372 -7.974 -26.193 1.00 92.38 278 SER A C 1
ATOM 2219 O O . SER A 1 278 ? -17.667 -7.656 -27.343 1.00 92.38 278 SER A O 1
ATOM 2221 N N . ASP A 1 279 ? -16.138 -8.360 -25.854 1.00 92.06 279 ASP A N 1
ATOM 2222 C CA . ASP A 1 279 ? -14.997 -8.381 -26.780 1.00 92.06 279 ASP A CA 1
ATOM 2223 C C . ASP A 1 279 ? -14.414 -9.802 -26.974 1.00 92.06 279 ASP A C 1
ATOM 2225 O O . ASP A 1 279 ? -13.736 -10.329 -26.082 1.00 92.06 279 ASP A O 1
ATOM 2229 N N . PRO A 1 280 ? -14.617 -10.428 -28.153 1.00 90.75 280 PRO A N 1
ATOM 2230 C CA . PRO A 1 280 ? -14.064 -11.743 -28.473 1.00 90.75 280 PRO A CA 1
ATOM 2231 C C . PRO A 1 280 ? -12.532 -11.823 -28.429 1.00 90.75 280 PRO A C 1
ATOM 2233 O O . PRO A 1 280 ? -11.998 -12.888 -28.112 1.00 90.75 280 PRO A O 1
ATOM 2236 N N . ALA A 1 281 ? -11.817 -10.736 -28.744 1.00 88.81 281 ALA A N 1
ATOM 2237 C CA . ALA A 1 281 ? -10.355 -10.731 -28.709 1.00 88.81 281 ALA A CA 1
ATOM 2238 C C . ALA A 1 281 ? -9.853 -10.812 -27.261 1.00 88.81 281 ALA A C 1
ATOM 2240 O O . ALA A 1 281 ? -8.999 -11.643 -26.944 1.00 88.81 281 ALA A O 1
ATOM 2241 N N . THR A 1 282 ? -10.459 -10.029 -26.364 1.00 90.38 282 THR A N 1
ATOM 2242 C CA . THR A 1 282 ? -10.188 -10.097 -24.923 1.00 90.38 282 THR A CA 1
ATOM 2243 C C . THR A 1 282 ? -10.578 -11.454 -24.331 1.00 90.38 282 THR A C 1
ATOM 2245 O O . THR A 1 282 ? -9.832 -12.009 -23.527 1.00 90.38 282 THR A O 1
ATOM 2248 N N . ARG A 1 283 ? -11.675 -12.074 -24.786 1.00 90.00 283 ARG A N 1
ATOM 2249 C CA . ARG A 1 283 ? -12.017 -13.448 -24.380 1.00 90.00 283 ARG A CA 1
ATOM 2250 C C . ARG A 1 283 ? -10.910 -14.448 -24.728 1.00 90.00 283 ARG A C 1
ATOM 2252 O O . ARG A 1 283 ? -10.462 -15.195 -23.859 1.00 90.00 283 ARG A O 1
ATOM 2259 N N . ALA A 1 284 ? -10.416 -14.423 -25.965 1.00 89.94 284 ALA A N 1
ATOM 2260 C CA . ALA A 1 284 ? -9.316 -15.292 -26.380 1.00 89.94 284 ALA A CA 1
ATOM 2261 C C . ALA A 1 284 ? -8.025 -15.037 -25.577 1.00 89.94 284 ALA A C 1
ATOM 2263 O O . ALA A 1 284 ? -7.254 -15.967 -25.350 1.00 89.94 284 ALA A O 1
ATOM 2264 N N . LEU A 1 285 ? -7.790 -13.799 -25.127 1.00 89.69 285 LEU A N 1
ATOM 2265 C CA . LEU A 1 285 ? -6.676 -13.456 -24.240 1.00 89.69 285 LEU A CA 1
ATOM 2266 C C . LEU A 1 285 ? -6.830 -14.112 -22.859 1.00 89.69 285 LEU A C 1
ATOM 2268 O O . LEU A 1 285 ? -5.893 -14.755 -22.387 1.00 89.69 285 LEU A O 1
ATOM 2272 N N . THR A 1 286 ? -8.016 -14.019 -22.246 1.00 88.44 286 THR A N 1
ATOM 2273 C CA . THR A 1 286 ? -8.293 -14.635 -20.931 1.00 88.44 286 THR A CA 1
ATOM 2274 C C . THR A 1 286 ? -8.189 -16.161 -20.943 1.00 88.44 286 THR A C 1
ATOM 2276 O O . THR A 1 286 ? -7.799 -16.759 -19.949 1.00 88.44 286 THR A O 1
ATOM 2279 N N . GLU A 1 287 ? -8.474 -16.803 -22.079 1.00 88.69 287 GLU A N 1
ATOM 2280 C CA . GLU A 1 287 ? -8.332 -18.256 -22.244 1.00 88.69 287 GLU A CA 1
ATOM 2281 C C . GLU A 1 287 ? -6.864 -18.696 -22.425 1.00 88.69 287 GLU A C 1
ATOM 2283 O O . GLU A 1 287 ? -6.543 -19.869 -22.239 1.00 88.69 287 GLU A O 1
ATOM 2288 N N . ARG A 1 288 ? -5.962 -17.771 -22.791 1.00 88.19 288 ARG A N 1
ATOM 2289 C CA . ARG A 1 288 ? -4.535 -18.047 -23.043 1.00 88.19 288 ARG A CA 1
ATOM 2290 C C . ARG A 1 288 ? -3.625 -17.732 -21.862 1.00 88.19 288 ARG A C 1
ATOM 2292 O O . ARG A 1 288 ? -2.557 -18.333 -21.763 1.00 88.19 288 ARG A O 1
ATOM 2299 N N . ILE A 1 289 ? -3.999 -16.772 -21.018 1.00 88.88 289 ILE A N 1
ATOM 2300 C CA . ILE A 1 289 ? -3.147 -16.275 -19.935 1.00 88.88 289 ILE A CA 1
ATOM 2301 C C . ILE A 1 289 ? -3.738 -16.668 -18.589 1.00 88.88 289 ILE A C 1
ATOM 2303 O O . ILE A 1 289 ? -4.816 -16.221 -18.209 1.00 88.88 289 ILE A O 1
ATOM 2307 N N . GLU A 1 290 ? -2.977 -17.452 -17.830 1.00 91.38 290 GLU A N 1
ATOM 2308 C CA . GLU A 1 290 ? -3.297 -17.734 -16.437 1.00 91.38 290 GLU A CA 1
ATOM 2309 C C . GLU A 1 290 ? -2.823 -16.578 -15.542 1.00 91.38 290 GLU A C 1
ATOM 2311 O O . GLU A 1 290 ? -1.619 -16.306 -15.412 1.00 91.38 290 GLU A O 1
ATOM 2316 N N . LEU A 1 291 ? -3.804 -15.903 -14.943 1.00 95.06 291 LEU A N 1
ATOM 2317 C CA . LEU A 1 291 ? -3.648 -14.840 -13.954 1.00 95.06 291 LEU A CA 1
ATOM 2318 C C . LEU A 1 291 ? -4.175 -15.319 -12.600 1.00 95.06 291 LEU A C 1
ATOM 2320 O O . LEU A 1 291 ? -5.106 -16.126 -12.534 1.00 95.06 291 LEU A O 1
ATOM 2324 N N . PHE A 1 292 ? -3.600 -14.801 -11.519 1.00 96.94 292 PHE A N 1
ATOM 2325 C CA . PHE A 1 292 ? -4.007 -15.140 -10.162 1.00 96.94 292 PHE A CA 1
ATOM 2326 C C . PHE A 1 292 ? -5.521 -14.957 -9.916 1.00 96.94 292 PHE A C 1
ATOM 2328 O O . PHE A 1 292 ? -6.116 -13.915 -10.205 1.00 96.94 292 PHE A O 1
ATOM 2335 N N . ASN A 1 293 ? -6.151 -15.992 -9.352 1.00 96.00 293 ASN A N 1
ATOM 2336 C CA . ASN A 1 293 ? -7.583 -16.047 -9.051 1.00 96.00 293 ASN A CA 1
ATOM 2337 C C . ASN A 1 293 ? -7.801 -16.434 -7.575 1.00 96.00 293 ASN A C 1
ATOM 2339 O O . ASN A 1 293 ? -8.055 -17.604 -7.274 1.00 96.00 293 ASN A O 1
ATOM 2343 N N . PRO A 1 294 ? -7.644 -15.485 -6.636 1.00 97.19 294 PRO A N 1
ATOM 2344 C CA . PRO A 1 294 ? -7.902 -15.735 -5.226 1.00 97.19 294 PRO A CA 1
ATOM 2345 C C . PRO A 1 294 ? -9.413 -15.742 -4.934 1.00 97.19 294 PRO A C 1
ATOM 2347 O O . PRO A 1 294 ? -10.207 -15.218 -5.720 1.00 97.19 294 PRO A O 1
ATOM 2350 N N . PRO A 1 295 ? -9.840 -16.262 -3.768 1.00 98.06 295 PRO A N 1
ATOM 2351 C CA . PRO A 1 295 ? -11.195 -16.033 -3.277 1.00 98.06 295 PRO A CA 1
ATOM 2352 C C . PRO A 1 295 ? -11.518 -14.535 -3.216 1.00 98.06 295 PRO A C 1
ATOM 2354 O O . PRO A 1 295 ? -10.671 -13.738 -2.813 1.00 98.06 295 PRO A O 1
ATOM 2357 N N . ALA A 1 296 ? -12.744 -14.156 -3.586 1.00 96.50 296 ALA A N 1
ATOM 2358 C CA . ALA A 1 296 ? -13.173 -12.758 -3.623 1.00 96.50 296 ALA A CA 1
ATOM 2359 C C . ALA A 1 296 ? -13.029 -12.056 -2.254 1.00 96.50 296 ALA A C 1
ATOM 2361 O O . ALA A 1 296 ? -13.173 -12.727 -1.219 1.00 96.50 296 ALA A O 1
ATOM 2362 N N . PRO A 1 297 ? -12.796 -10.725 -2.233 1.00 95.94 297 PRO A N 1
ATOM 2363 C CA . PRO A 1 297 ? -12.761 -9.945 -0.999 1.00 95.94 297 PRO A CA 1
ATOM 2364 C C . PRO A 1 297 ? -13.985 -10.187 -0.096 1.00 95.94 297 PRO A C 1
ATOM 2366 O O . PRO A 1 297 ? -15.081 -10.489 -0.592 1.00 95.94 297 PRO A O 1
ATOM 2369 N N . PRO A 1 298 ? -13.825 -10.093 1.235 1.00 95.94 298 PRO A N 1
ATOM 2370 C CA . PRO A 1 298 ? -14.955 -10.165 2.154 1.00 95.94 298 PRO A CA 1
ATOM 2371 C C . PRO A 1 298 ? -15.918 -8.995 1.924 1.00 95.94 298 PRO A C 1
ATOM 2373 O O . PRO A 1 298 ? -15.486 -7.869 1.695 1.00 95.94 298 PRO A O 1
ATOM 2376 N N . LYS A 1 299 ? -17.229 -9.236 2.043 1.00 96.31 299 LYS A N 1
ATOM 2377 C CA . LYS A 1 299 ? -18.202 -8.140 2.148 1.00 96.31 299 LYS A CA 1
ATOM 2378 C C . LYS A 1 299 ? -18.301 -7.743 3.609 1.00 96.31 299 LYS A C 1
ATOM 2380 O O . LYS A 1 299 ? -18.848 -8.498 4.416 1.00 96.31 299 LYS A O 1
ATOM 2385 N N . LEU A 1 300 ? -17.700 -6.611 3.942 1.00 96.31 300 LEU A N 1
ATOM 2386 C CA . LEU A 1 300 ? -17.603 -6.119 5.309 1.00 96.31 300 LEU A CA 1
ATOM 2387 C C . LEU A 1 300 ? -18.885 -5.388 5.714 1.00 96.31 300 LEU A C 1
ATOM 2389 O O . LEU A 1 300 ? -19.636 -4.913 4.867 1.00 96.31 300 LEU A O 1
ATOM 2393 N N . ARG A 1 301 ? -19.171 -5.380 7.018 1.00 95.19 301 ARG A N 1
ATOM 2394 C CA . ARG A 1 301 ? -20.343 -4.707 7.607 1.00 95.19 301 ARG A CA 1
ATOM 2395 C C . ARG A 1 301 ? -19.968 -3.945 8.879 1.00 95.19 301 ARG A C 1
ATOM 2397 O O . ARG A 1 301 ? -20.753 -3.867 9.818 1.00 95.19 301 ARG A O 1
ATOM 2404 N N . GLY A 1 302 ? -18.737 -3.441 8.918 1.00 95.12 302 GLY A N 1
ATOM 2405 C CA . GLY A 1 302 ? -18.132 -2.820 10.094 1.00 95.12 302 GLY A CA 1
ATOM 2406 C C . GLY A 1 302 ? -17.534 -3.816 11.096 1.00 95.12 302 GLY A C 1
ATOM 2407 O O . GLY A 1 302 ? -17.109 -4.922 10.746 1.00 95.12 302 GLY A O 1
ATOM 2408 N N . LEU A 1 303 ? -17.456 -3.386 12.356 1.00 96.88 303 LEU A N 1
ATOM 2409 C CA . LEU A 1 303 ? -16.827 -4.115 13.461 1.00 96.88 303 LEU A CA 1
ATOM 2410 C C . LEU A 1 303 ? -17.873 -4.930 14.230 1.00 96.88 303 LEU A C 1
ATOM 2412 O O . LEU A 1 303 ? -18.882 -4.389 14.669 1.00 96.88 303 LEU A O 1
ATOM 2416 N N . SER A 1 304 ? -17.589 -6.213 14.447 1.00 96.62 304 SER A N 1
ATOM 2417 C CA . SER A 1 304 ? -18.317 -7.074 15.386 1.00 96.62 304 SER A CA 1
ATOM 2418 C C . SER A 1 304 ? -17.802 -6.906 16.820 1.00 96.62 304 SER A C 1
ATOM 2420 O O . SER A 1 304 ? -18.602 -6.909 17.748 1.00 96.62 304 SER A O 1
ATOM 2422 N N . PHE A 1 305 ? -16.493 -6.725 17.036 1.00 97.62 305 PHE A N 1
ATOM 2423 C CA . PHE A 1 305 ? -15.927 -6.390 18.351 1.00 97.62 305 PHE A CA 1
ATOM 2424 C C . PHE A 1 305 ? -14.507 -5.816 18.243 1.00 97.62 305 PHE A C 1
ATOM 2426 O O . PHE A 1 305 ? -13.832 -5.982 17.227 1.00 97.62 305 PHE A O 1
ATOM 2433 N N . ILE A 1 306 ? -14.037 -5.178 19.315 1.00 98.56 306 ILE A N 1
ATOM 2434 C CA . ILE A 1 306 ? -12.636 -4.773 19.511 1.00 98.56 306 ILE A CA 1
ATOM 2435 C C . ILE A 1 306 ? -12.121 -5.457 20.777 1.00 98.56 306 ILE A C 1
ATOM 2437 O O . ILE A 1 306 ? -12.762 -5.370 21.823 1.00 98.56 306 ILE A O 1
ATOM 2441 N N . GLU A 1 307 ? -10.975 -6.128 20.698 1.00 98.50 307 GLU A N 1
ATOM 2442 C CA . GLU A 1 307 ? -10.374 -6.844 21.824 1.00 98.50 307 GLU A CA 1
ATOM 2443 C C . GLU A 1 307 ? -9.108 -6.144 22.321 1.00 98.50 307 GLU A C 1
ATOM 2445 O O . GLU A 1 307 ? -8.183 -5.857 21.555 1.00 98.50 307 GLU A O 1
ATOM 2450 N N . PHE A 1 308 ? -9.063 -5.904 23.627 1.00 98.56 308 PHE A N 1
ATOM 2451 C CA . PHE A 1 308 ? -7.938 -5.311 24.329 1.00 98.56 308 PHE A CA 1
ATOM 2452 C C . PHE A 1 308 ? -7.168 -6.376 25.102 1.00 98.56 308 PHE A C 1
ATOM 2454 O O . PHE A 1 308 ? -7.748 -7.123 25.889 1.00 98.56 308 PHE A O 1
ATOM 2461 N N . ALA A 1 309 ? -5.850 -6.371 24.947 1.00 97.88 309 ALA A N 1
ATOM 2462 C CA . ALA A 1 309 ? -4.925 -7.066 25.821 1.00 97.88 309 ALA A CA 1
ATOM 2463 C C . ALA A 1 309 ? -4.647 -6.196 27.051 1.00 97.88 309 ALA A C 1
ATOM 2465 O O . ALA A 1 309 ? -4.149 -5.072 26.925 1.00 97.88 309 ALA A O 1
ATOM 2466 N N . VAL A 1 310 ? -4.971 -6.707 28.237 1.00 98.31 310 VAL A N 1
ATOM 2467 C CA . VAL A 1 310 ? -4.832 -5.998 29.517 1.00 98.31 310 VAL A CA 1
ATOM 2468 C C . VAL A 1 310 ? -4.310 -6.934 30.607 1.00 98.31 310 VAL A C 1
ATOM 2470 O O . VAL A 1 310 ? -4.405 -8.151 30.491 1.00 98.31 310 VAL A O 1
ATOM 2473 N N . ASP A 1 311 ? -3.775 -6.354 31.677 1.00 97.50 311 ASP A N 1
ATOM 2474 C CA . ASP A 1 311 ? -3.571 -7.037 32.959 1.00 97.50 311 ASP A CA 1
ATOM 2475 C C . ASP A 1 311 ? -4.691 -6.695 33.959 1.00 97.50 311 ASP A C 1
ATOM 2477 O O . ASP A 1 311 ? -5.604 -5.920 33.662 1.00 97.50 311 ASP A O 1
ATOM 2481 N N . ASP A 1 312 ? -4.606 -7.220 35.184 1.00 96.88 312 ASP A N 1
ATOM 2482 C CA . ASP A 1 312 ? -5.577 -6.937 36.250 1.00 96.88 312 ASP A CA 1
ATOM 2483 C C . ASP A 1 312 ? -5.753 -5.435 36.529 1.00 96.88 312 ASP A C 1
ATOM 2485 O O . ASP A 1 312 ? -6.865 -4.971 36.802 1.00 96.88 312 ASP A O 1
ATOM 2489 N N . ALA A 1 313 ? -4.659 -4.670 36.526 1.00 97.31 313 ALA A N 1
ATOM 2490 C CA . ALA A 1 313 ? -4.672 -3.263 36.908 1.00 97.31 313 ALA A CA 1
ATOM 2491 C C . ALA A 1 313 ? -5.253 -2.391 35.788 1.00 97.31 313 ALA A C 1
ATOM 2493 O O . ALA A 1 313 ? -6.192 -1.620 36.011 1.00 97.31 313 ALA A O 1
ATOM 2494 N N . SER A 1 314 ? -4.724 -2.544 34.576 1.00 97.38 314 SER A N 1
ATOM 2495 C CA . SER A 1 314 ? -5.178 -1.821 33.391 1.00 97.38 314 SER A CA 1
ATOM 2496 C C . SER A 1 314 ? -6.572 -2.253 32.948 1.00 97.38 314 SER A C 1
ATOM 2498 O O . SER A 1 314 ? -7.350 -1.392 32.549 1.00 97.38 314 SER A O 1
ATOM 2500 N N . GLY A 1 315 ? -6.943 -3.525 33.110 1.00 97.69 315 GLY A N 1
ATOM 2501 C CA . GLY A 1 315 ? -8.289 -4.027 32.835 1.00 97.69 315 GLY A CA 1
ATOM 2502 C C . GLY A 1 315 ? -9.341 -3.381 33.735 1.00 97.69 315 GLY A C 1
ATOM 2503 O O . GLY A 1 315 ? -10.356 -2.889 33.246 1.00 97.69 315 GLY A O 1
ATOM 2504 N N . LYS A 1 316 ? -9.072 -3.264 35.044 1.00 97.75 316 LYS A N 1
ATOM 2505 C CA . LYS A 1 316 ? -9.956 -2.538 35.980 1.00 97.75 316 LYS A CA 1
ATOM 2506 C C . LYS A 1 316 ? -10.043 -1.047 35.654 1.00 97.75 316 LYS A C 1
ATOM 2508 O O . LYS A 1 316 ? -11.130 -0.470 35.705 1.00 97.75 316 LYS A O 1
ATOM 2513 N N . ALA A 1 317 ? -8.912 -0.418 35.330 1.00 97.62 317 ALA A N 1
ATOM 2514 C CA . ALA A 1 317 ? -8.872 0.998 34.972 1.00 97.62 317 ALA A CA 1
ATOM 2515 C C . ALA A 1 317 ? -9.650 1.280 33.676 1.00 97.62 317 ALA A C 1
ATOM 2517 O O . ALA A 1 317 ? -10.467 2.202 33.640 1.00 97.62 317 ALA A O 1
ATOM 2518 N N . LEU A 1 318 ? -9.448 0.456 32.645 1.00 98.00 318 LEU A N 1
ATOM 2519 C CA . LEU A 1 318 ? -10.142 0.565 31.367 1.00 98.00 318 LEU A CA 1
ATOM 2520 C C . LEU A 1 318 ? -11.630 0.264 31.530 1.00 98.00 318 LEU A C 1
ATOM 2522 O O . LEU A 1 318 ? -12.448 1.059 31.089 1.00 98.00 318 LEU A O 1
ATOM 2526 N N . GLY A 1 319 ? -12.002 -0.799 32.247 1.00 97.94 319 GLY A N 1
ATOM 2527 C CA . GLY A 1 319 ? -13.402 -1.122 32.534 1.00 97.94 319 GLY A CA 1
ATOM 2528 C C . GLY A 1 319 ? -14.153 0.025 33.221 1.00 97.94 319 GLY A C 1
ATOM 2529 O O . GLY A 1 319 ? -15.289 0.330 32.855 1.00 97.94 319 GLY A O 1
ATOM 2530 N N . LYS A 1 320 ? -13.506 0.734 34.158 1.00 97.44 320 LYS A N 1
ATOM 2531 C CA . LYS A 1 320 ? -14.067 1.948 34.777 1.00 97.44 320 LYS A CA 1
ATOM 2532 C C . LYS A 1 320 ? -14.226 3.092 33.768 1.00 97.44 320 LYS A C 1
ATOM 2534 O O . LYS A 1 320 ? -15.248 3.776 33.786 1.00 97.44 320 LYS A O 1
ATOM 2539 N N . ALA A 1 321 ? -13.239 3.305 32.896 1.00 97.25 321 ALA A N 1
ATOM 2540 C CA . ALA A 1 321 ? -13.326 4.312 31.839 1.00 97.25 321 ALA A CA 1
ATOM 2541 C C . ALA A 1 321 ? -14.466 3.995 30.853 1.00 97.25 321 ALA A C 1
ATOM 2543 O O . ALA A 1 321 ? -15.268 4.873 30.548 1.00 97.25 321 ALA A O 1
ATOM 2544 N N . LEU A 1 322 ? -14.611 2.733 30.439 1.00 97.88 322 LEU A N 1
ATOM 2545 C CA . LEU A 1 322 ? -15.697 2.278 29.567 1.00 97.88 322 LEU A CA 1
ATOM 2546 C C . LEU A 1 322 ? -17.077 2.518 30.197 1.00 97.88 322 LEU A C 1
ATOM 2548 O O . LEU A 1 322 ? -17.982 3.010 29.526 1.00 97.88 322 LEU A O 1
ATOM 2552 N N . GLN A 1 323 ? -17.239 2.262 31.497 1.00 97.12 323 GLN A N 1
ATOM 2553 C CA . GLN A 1 323 ? -18.487 2.575 32.204 1.00 97.12 323 GLN A CA 1
ATOM 2554 C C . GLN A 1 323 ? -18.813 4.074 32.197 1.00 97.12 323 GLN A C 1
ATOM 2556 O O . GLN A 1 323 ? -19.970 4.449 31.994 1.00 97.12 323 GLN A O 1
ATOM 2561 N N . GLY A 1 324 ? -17.808 4.939 32.375 1.00 96.75 324 GLY A N 1
ATOM 2562 C CA . GLY A 1 324 ? -17.981 6.391 32.260 1.00 96.75 324 GLY A CA 1
ATOM 2563 C C . GLY A 1 324 ? -18.348 6.840 30.839 1.00 96.75 324 GLY A C 1
ATOM 2564 O O . GLY A 1 324 ? -19.136 7.768 30.675 1.00 96.75 324 GLY A O 1
ATOM 2565 N N . LEU A 1 325 ? -17.865 6.125 29.817 1.00 97.12 325 LEU A N 1
ATOM 2566 C CA . LEU A 1 325 ? -18.262 6.296 28.411 1.00 97.12 325 LEU A CA 1
ATOM 2567 C C . LEU A 1 325 ? -19.668 5.753 28.098 1.00 97.12 325 LEU A C 1
ATOM 2569 O O . LEU A 1 325 ? -20.130 5.874 26.966 1.00 97.12 325 LEU A O 1
ATOM 2573 N N . GLY A 1 326 ? -20.359 5.164 29.078 1.00 96.62 326 GLY A N 1
ATOM 2574 C CA . GLY A 1 326 ? -21.726 4.661 28.936 1.00 96.62 326 GLY A CA 1
ATOM 2575 C C . GLY A 1 326 ? -21.839 3.166 28.635 1.00 96.62 326 GLY A C 1
ATOM 2576 O O . GLY A 1 326 ? -22.963 2.677 28.522 1.00 96.62 326 GLY A O 1
ATOM 2577 N N . PHE A 1 327 ? -20.725 2.432 28.559 1.00 97.38 327 PHE A N 1
ATOM 2578 C CA . PHE A 1 327 ? -20.752 0.986 28.344 1.00 97.38 327 PHE A CA 1
ATOM 2579 C C . PHE A 1 327 ? -21.242 0.231 29.578 1.00 97.38 327 PHE A C 1
ATOM 2581 O O . PHE A 1 327 ? -20.860 0.512 30.717 1.00 97.38 327 PHE A O 1
ATOM 2588 N N . ASP A 1 328 ? -22.058 -0.786 29.337 1.00 96.00 328 ASP A N 1
ATOM 2589 C CA . ASP A 1 328 ? -22.466 -1.752 30.340 1.00 96.00 328 ASP A CA 1
ATOM 2590 C C . ASP A 1 328 ? -21.517 -2.949 30.345 1.00 96.00 328 ASP A C 1
ATOM 2592 O O . ASP A 1 328 ? -21.214 -3.525 29.300 1.00 96.00 328 ASP A O 1
ATOM 2596 N N . HIS A 1 329 ? -21.093 -3.363 31.541 1.00 96.00 329 HIS A N 1
ATOM 2597 C CA . HIS A 1 329 ? -20.522 -4.695 31.727 1.00 96.00 329 HIS A CA 1
ATOM 2598 C C . HIS A 1 329 ? -21.642 -5.718 31.517 1.00 96.00 329 HIS A C 1
ATOM 2600 O O . HIS A 1 329 ? -22.566 -5.832 32.334 1.00 96.00 329 HIS A O 1
ATOM 2606 N N . SER A 1 330 ? -21.594 -6.362 30.357 1.00 94.31 330 SER A N 1
ATOM 2607 C CA . SER A 1 330 ? -22.701 -7.106 29.747 1.00 94.31 330 SER A CA 1
ATOM 2608 C C . SER A 1 330 ? -22.466 -8.609 29.746 1.00 94.31 330 SER A C 1
ATOM 2610 O O . SER A 1 330 ? -23.426 -9.356 29.586 1.00 94.31 330 SER A O 1
ATOM 2612 N N . GLY A 1 331 ? -21.239 -9.065 29.999 1.00 94.75 331 GLY A N 1
ATOM 2613 C CA . GLY A 1 331 ? -20.968 -10.477 30.221 1.00 94.75 331 GLY A CA 1
ATOM 2614 C C . GLY A 1 331 ? -19.553 -10.760 30.704 1.00 94.75 331 GLY A C 1
ATOM 2615 O O . GLY A 1 331 ? -18.644 -9.952 30.527 1.00 94.75 331 GLY A O 1
ATOM 2616 N N . THR A 1 332 ? -19.386 -11.947 31.278 1.00 96.44 332 THR A N 1
ATOM 2617 C CA . THR A 1 332 ? -18.091 -12.520 31.668 1.00 96.44 332 THR A CA 1
ATOM 2618 C C . THR A 1 332 ? -17.915 -13.839 30.926 1.00 96.44 332 THR A C 1
ATOM 2620 O O . THR A 1 332 ? -18.869 -14.615 30.802 1.00 96.44 332 THR A O 1
ATOM 2623 N N . HIS A 1 333 ? -16.724 -14.089 30.388 1.00 95.56 333 HIS A N 1
ATOM 2624 C CA . HIS A 1 333 ? -16.444 -15.317 29.647 1.00 95.56 333 HIS A CA 1
ATOM 2625 C C . HIS A 1 333 ? -16.606 -16.543 30.552 1.00 95.56 333 HIS A C 1
ATOM 2627 O O . HIS A 1 333 ? -16.278 -16.516 31.738 1.00 95.56 333 HIS A O 1
ATOM 2633 N N . ARG A 1 334 ? -17.122 -17.648 30.006 1.00 94.00 334 ARG A N 1
ATOM 2634 C CA . ARG A 1 334 ? -17.496 -18.839 30.794 1.00 94.00 334 ARG A CA 1
ATOM 2635 C C . ARG A 1 334 ? -16.314 -19.505 31.499 1.00 94.00 334 ARG A C 1
ATOM 2637 O O . ARG A 1 334 ? -16.485 -20.089 32.566 1.00 94.00 334 ARG A O 1
ATOM 2644 N N . THR A 1 335 ? -15.144 -19.464 30.870 1.00 90.38 335 THR A N 1
ATOM 2645 C CA . THR A 1 335 ? -13.950 -20.232 31.271 1.00 90.38 335 THR A CA 1
ATOM 2646 C C . THR A 1 335 ? -12.668 -19.411 31.392 1.00 90.38 335 THR A C 1
ATOM 2648 O O . THR A 1 335 ? -11.703 -19.912 31.960 1.00 90.38 335 THR A O 1
ATOM 2651 N N . LYS A 1 336 ? -12.636 -18.184 30.863 1.00 92.62 336 LYS A N 1
ATOM 2652 C CA . LYS A 1 336 ? -11.422 -17.367 30.718 1.00 92.62 336 LYS A CA 1
ATOM 2653 C C . LYS A 1 336 ? -11.595 -16.061 31.476 1.00 92.62 336 LYS A C 1
ATOM 2655 O O . LYS A 1 336 ? -12.722 -15.618 31.692 1.00 92.62 336 LYS A O 1
ATOM 2660 N N . ASN A 1 337 ? -10.490 -15.420 31.825 1.00 95.38 337 ASN A N 1
ATOM 2661 C CA . ASN A 1 337 ? -10.472 -14.093 32.429 1.00 95.38 337 ASN A CA 1
ATOM 2662 C C . ASN A 1 337 ? -10.680 -13.007 31.361 1.00 95.38 337 ASN A C 1
ATOM 2664 O O . ASN A 1 337 ? -9.752 -12.296 30.967 1.00 95.38 337 ASN A O 1
ATOM 2668 N N . VAL A 1 338 ? -11.901 -12.951 30.829 1.00 96.88 338 VAL A N 1
ATOM 2669 C CA . VAL A 1 338 ? -12.284 -12.062 29.733 1.00 96.88 338 VAL A CA 1
ATOM 2670 C C . VAL A 1 338 ? -13.643 -11.436 30.033 1.00 96.88 338 VAL A C 1
ATOM 2672 O O . VAL A 1 338 ? -14.606 -12.140 30.340 1.00 96.88 338 VAL A O 1
ATOM 2675 N N . GLU A 1 339 ? -13.725 -10.114 29.917 1.00 97.75 339 GLU A N 1
ATOM 2676 C CA . GLU A 1 339 ? -14.928 -9.333 30.224 1.00 97.75 339 GLU A CA 1
ATOM 2677 C C . GLU A 1 339 ? -15.475 -8.642 28.971 1.00 97.75 339 GLU A C 1
ATOM 2679 O O . GLU A 1 339 ? -14.712 -8.116 28.158 1.00 97.75 339 GLU A O 1
ATOM 2684 N N . LEU A 1 340 ? -16.802 -8.608 28.830 1.00 97.62 340 LEU A N 1
ATOM 2685 C CA . LEU A 1 340 ? -17.508 -7.986 27.711 1.00 97.62 340 LEU A CA 1
ATOM 2686 C C . LEU A 1 340 ? -18.198 -6.689 28.150 1.00 97.62 340 LEU A C 1
ATOM 2688 O O . LEU A 1 340 ? -19.000 -6.660 29.090 1.00 97.62 340 LEU A O 1
ATOM 2692 N N . TYR A 1 341 ? -17.921 -5.616 27.414 1.00 97.50 341 TYR A N 1
ATOM 2693 C CA . TYR A 1 341 ? -18.548 -4.309 27.559 1.00 97.50 341 TYR A CA 1
ATOM 2694 C C . TYR A 1 341 ? -19.330 -3.953 26.296 1.00 97.50 341 TYR A C 1
ATOM 2696 O O . TYR A 1 341 ? -18.801 -4.059 25.190 1.00 97.50 341 TYR A O 1
ATOM 2704 N N . GLN A 1 342 ? -20.581 -3.513 26.455 1.00 96.31 342 GLN A N 1
ATOM 2705 C CA . GLN A 1 342 ? -21.468 -3.196 25.331 1.00 96.31 342 GLN A CA 1
ATOM 2706 C C . GLN A 1 342 ? -22.144 -1.831 25.473 1.00 96.31 342 GLN A C 1
ATOM 2708 O O . GLN A 1 342 ? -22.483 -1.404 26.577 1.00 96.31 342 GLN A O 1
ATOM 2713 N N . GLN A 1 343 ? -22.330 -1.157 24.338 1.00 95.56 343 GLN A N 1
ATOM 2714 C CA . GLN A 1 343 ? -23.146 0.048 24.195 1.00 95.56 343 GLN A CA 1
ATOM 2715 C C . GLN A 1 343 ? -23.663 0.144 22.756 1.00 95.56 343 GLN A C 1
ATOM 2717 O O . GLN A 1 343 ? -22.864 0.268 21.827 1.00 95.56 343 GLN A O 1
ATOM 2722 N N . GLY A 1 344 ? -24.984 0.080 22.573 1.00 94.94 344 GLY A N 1
ATOM 2723 C CA . GLY A 1 344 ? -25.569 -0.114 21.242 1.00 94.94 344 GLY A CA 1
ATOM 2724 C C . GLY A 1 344 ? -25.007 -1.384 20.594 1.00 94.94 344 GLY A C 1
ATOM 2725 O O . GLY A 1 344 ? -24.944 -2.427 21.251 1.00 94.94 344 GLY A O 1
ATOM 2726 N N . ASP A 1 345 ? -24.519 -1.275 19.359 1.00 94.69 345 ASP A N 1
ATOM 2727 C CA . ASP A 1 345 ? -23.876 -2.381 18.637 1.00 94.69 345 ASP A CA 1
ATOM 2728 C C . ASP A 1 345 ? -22.365 -2.489 18.917 1.00 94.69 345 ASP A C 1
ATOM 2730 O O . ASP A 1 345 ? -21.703 -3.420 18.459 1.00 94.69 345 ASP A O 1
ATOM 2734 N N . VAL A 1 346 ? -21.788 -1.566 19.697 1.00 97.56 346 VAL A N 1
ATOM 2735 C CA . VAL A 1 346 ? -20.357 -1.585 20.025 1.00 97.56 346 VAL A CA 1
ATOM 2736 C C . VAL A 1 346 ? -20.074 -2.639 21.086 1.00 97.56 346 VAL A C 1
ATOM 2738 O O . VAL A 1 346 ? -20.644 -2.599 22.178 1.00 97.56 346 VAL A O 1
ATOM 2741 N N . ARG A 1 347 ? -19.134 -3.543 20.794 1.00 97.44 347 ARG A N 1
ATOM 2742 C CA . ARG A 1 347 ? -18.648 -4.574 21.720 1.00 97.44 347 ARG A CA 1
ATOM 2743 C C . ARG A 1 347 ? -17.151 -4.430 21.938 1.00 97.44 347 ARG A C 1
ATOM 2745 O O . ARG A 1 347 ? -16.370 -4.492 20.990 1.00 97.44 347 ARG A O 1
ATOM 2752 N N . LEU A 1 348 ? -16.765 -4.257 23.195 1.00 98.25 348 LEU A N 1
ATOM 2753 C CA . LEU A 1 348 ? -15.378 -4.145 23.625 1.00 98.25 348 LEU A CA 1
ATOM 2754 C C . LEU A 1 348 ? -15.066 -5.303 24.572 1.00 98.25 348 LEU A C 1
ATOM 2756 O O . LEU A 1 348 ? -15.756 -5.499 25.573 1.00 98.25 348 LEU A O 1
ATOM 2760 N N . VAL A 1 349 ? -14.035 -6.072 24.245 1.00 98.25 349 VAL A N 1
ATOM 2761 C CA . VAL A 1 349 ? -13.610 -7.258 24.990 1.00 98.25 349 VAL A CA 1
ATOM 2762 C C . VAL A 1 349 ? -12.322 -6.925 25.730 1.00 98.25 349 VAL A C 1
ATOM 2764 O O . VAL A 1 349 ? -11.350 -6.504 25.111 1.00 98.25 349 VAL A O 1
ATOM 2767 N N . LEU A 1 350 ? -12.301 -7.099 27.050 1.00 98.62 350 LEU A N 1
ATOM 2768 C CA . LEU A 1 350 ? -11.094 -6.945 27.861 1.00 98.62 350 LEU A CA 1
ATOM 2769 C C . LEU A 1 350 ? -10.533 -8.327 28.177 1.00 98.62 350 LEU A C 1
ATOM 2771 O O . LEU A 1 350 ? -11.122 -9.056 28.973 1.00 98.62 350 LEU A O 1
ATOM 2775 N N . ASN A 1 351 ? -9.415 -8.687 27.551 1.00 97.81 351 ASN A N 1
ATOM 2776 C CA . ASN A 1 351 ? -8.787 -9.992 27.699 1.00 97.81 351 ASN A CA 1
ATOM 2777 C C . ASN A 1 351 ? -7.561 -9.921 28.620 1.00 97.81 351 ASN A C 1
ATOM 2779 O O . ASN A 1 351 ? -6.542 -9.315 28.285 1.00 97.81 351 ASN A O 1
ATOM 2783 N N . ASN A 1 352 ? -7.682 -10.584 29.770 1.00 97.75 352 ASN A N 1
ATOM 2784 C CA . ASN A 1 352 ? -6.659 -10.738 30.801 1.00 97.75 352 ASN A CA 1
ATOM 2785 C C . ASN A 1 352 ? -6.374 -12.231 31.072 1.00 97.75 352 ASN A C 1
ATOM 2787 O O . ASN A 1 352 ? -6.037 -12.642 32.185 1.00 97.75 352 ASN A O 1
ATOM 2791 N N . GLU A 1 353 ? -6.579 -13.084 30.065 1.00 95.81 353 GLU A N 1
ATOM 2792 C CA . GLU A 1 353 ? -6.368 -14.525 30.182 1.00 95.81 353 GLU A CA 1
ATOM 2793 C C . GLU A 1 353 ? -4.864 -14.845 30.187 1.00 95.81 353 GLU A C 1
ATOM 2795 O O . GLU A 1 353 ? -4.188 -14.584 29.185 1.00 95.81 353 GLU A O 1
ATOM 2800 N N . PRO A 1 354 ? -4.304 -15.431 31.261 1.00 93.94 354 PRO A N 1
ATOM 2801 C CA . PRO A 1 354 ? -2.879 -15.738 31.338 1.00 93.94 354 PRO A CA 1
ATOM 2802 C C . PRO A 1 354 ? -2.461 -16.830 30.342 1.00 93.94 354 PRO A C 1
ATOM 2804 O O . PRO A 1 354 ? -3.205 -17.762 30.050 1.00 93.94 354 PRO A O 1
ATOM 2807 N N . GLY A 1 355 ? -1.230 -16.746 29.824 1.00 91.06 355 GLY A N 1
ATOM 2808 C CA . GLY A 1 355 ? -0.695 -17.752 28.892 1.00 91.06 355 GLY A CA 1
ATOM 2809 C C . GLY A 1 355 ? -1.436 -17.823 27.547 1.00 91.06 355 GLY A C 1
ATOM 2810 O O . GLY A 1 355 ? -1.380 -18.848 26.858 1.00 91.06 355 GLY A O 1
ATOM 2811 N N . SER A 1 356 ? -2.147 -16.749 27.198 1.00 92.38 356 SER A N 1
ATOM 2812 C CA . SER A 1 356 ? -2.851 -16.551 25.933 1.00 92.38 356 SER A CA 1
ATOM 2813 C C . SER A 1 356 ? -2.082 -15.609 24.998 1.00 92.38 356 SER A C 1
ATOM 2815 O O . SER A 1 356 ? -1.135 -14.935 25.406 1.00 92.38 356 SER A O 1
ATOM 2817 N N . PHE A 1 357 ? -2.538 -15.506 23.745 1.00 94.00 357 PHE A N 1
ATOM 2818 C CA . PHE A 1 357 ? -2.028 -14.504 22.805 1.00 94.00 357 PHE A CA 1
ATOM 2819 C C . PHE A 1 357 ? -2.152 -13.076 23.358 1.00 94.00 357 PHE A C 1
ATOM 2821 O O . PHE A 1 357 ? -1.200 -12.309 23.243 1.00 94.00 357 PHE A O 1
ATOM 2828 N N . ALA A 1 358 ? -3.290 -12.730 23.973 1.00 95.38 358 ALA A N 1
ATOM 2829 C CA . ALA A 1 358 ? -3.511 -11.402 24.539 1.00 95.38 358 ALA A CA 1
ATOM 2830 C C . ALA A 1 358 ? -2.523 -11.112 25.677 1.00 95.38 358 ALA A C 1
ATOM 2832 O O . ALA A 1 358 ? -1.945 -10.031 25.721 1.00 95.38 358 ALA A O 1
ATOM 2833 N N . SER A 1 359 ? -2.238 -12.099 26.533 1.00 95.88 359 SER A N 1
ATOM 2834 C CA . SER A 1 359 ? -1.215 -11.964 27.577 1.00 95.88 359 SER A CA 1
ATOM 2835 C C . SER A 1 359 ? 0.172 -11.705 26.983 1.00 95.88 359 SER A C 1
ATOM 2837 O O . SER A 1 359 ? 0.830 -10.743 27.373 1.00 95.88 359 SER A O 1
ATOM 2839 N N . ASP A 1 360 ? 0.593 -12.481 25.979 1.00 94.69 360 ASP A N 1
ATOM 2840 C CA . ASP A 1 360 ? 1.878 -12.270 25.295 1.00 94.69 360 ASP A CA 1
ATOM 2841 C C . ASP A 1 360 ? 1.946 -10.904 24.590 1.00 94.69 360 ASP A C 1
ATOM 2843 O O . ASP A 1 360 ? 3.000 -10.264 24.548 1.00 94.69 360 ASP A O 1
ATOM 2847 N N . TYR A 1 361 ? 0.827 -10.453 24.018 1.00 95.06 361 TYR A N 1
ATOM 2848 C CA . TYR A 1 361 ? 0.710 -9.148 23.376 1.00 95.06 361 TYR A CA 1
ATOM 2849 C C . TYR A 1 361 ? 0.845 -8.018 24.406 1.00 95.06 361 TYR A C 1
ATOM 2851 O O . TYR A 1 361 ? 1.653 -7.110 24.207 1.00 95.06 361 TYR A O 1
ATOM 2859 N N . PHE A 1 362 ? 0.158 -8.129 25.548 1.00 96.25 362 PHE A N 1
ATOM 2860 C CA . PHE A 1 362 ? 0.276 -7.205 26.676 1.00 96.25 362 PHE A CA 1
ATOM 2861 C C . PHE A 1 362 ? 1.703 -7.148 27.231 1.00 96.25 362 PHE A C 1
ATOM 2863 O O . PHE A 1 362 ? 2.224 -6.061 27.456 1.00 96.25 362 PHE A O 1
ATOM 2870 N N . GLN A 1 363 ? 2.381 -8.284 27.419 1.00 95.50 363 GLN A N 1
ATOM 2871 C CA . GLN A 1 363 ? 3.750 -8.281 27.959 1.00 95.50 363 GLN A CA 1
ATOM 2872 C C . GLN A 1 363 ? 4.736 -7.529 27.057 1.00 95.50 363 GLN A C 1
ATOM 2874 O O . GLN A 1 363 ? 5.680 -6.913 27.547 1.00 95.50 363 GLN A O 1
ATOM 2879 N N . ARG A 1 364 ? 4.517 -7.555 25.736 1.00 93.06 364 ARG A N 1
ATOM 2880 C CA . ARG A 1 364 ? 5.342 -6.806 24.779 1.00 93.06 364 ARG A CA 1
ATOM 2881 C C . ARG A 1 364 ? 4.933 -5.339 24.673 1.00 93.06 364 ARG A C 1
ATOM 2883 O O . ARG A 1 364 ? 5.798 -4.483 24.548 1.00 93.06 364 ARG A O 1
ATOM 2890 N N . ARG A 1 365 ? 3.630 -5.048 24.684 1.00 93.56 365 ARG A N 1
ATOM 2891 C CA . ARG A 1 365 ? 3.094 -3.749 24.240 1.00 93.56 365 ARG A CA 1
ATOM 2892 C C . ARG A 1 365 ? 2.296 -2.989 25.289 1.00 93.56 365 ARG A C 1
ATOM 2894 O O . ARG A 1 365 ? 1.841 -1.894 25.002 1.00 93.56 365 ARG A O 1
ATOM 2901 N N . GLY A 1 366 ? 2.118 -3.520 26.493 1.00 94.75 366 GLY A N 1
ATOM 2902 C CA . GLY A 1 366 ? 1.218 -2.968 27.506 1.00 94.75 366 GLY A CA 1
ATOM 2903 C C . GLY A 1 366 ? -0.263 -2.979 27.082 1.00 94.75 366 GLY A C 1
ATOM 2904 O O . GLY A 1 366 ? -0.631 -3.682 26.134 1.00 94.75 366 GLY A O 1
ATOM 2905 N N . PRO A 1 367 ? -1.126 -2.198 27.768 1.00 95.94 367 PRO A N 1
ATOM 2906 C CA . PRO A 1 367 ? -2.560 -2.129 27.478 1.00 95.94 367 PRO A CA 1
ATOM 2907 C C . PRO A 1 367 ? -2.822 -1.681 26.039 1.00 95.94 367 PRO A C 1
ATOM 2909 O O . PRO A 1 367 ? -2.529 -0.544 25.683 1.00 95.94 367 PRO A O 1
ATOM 2912 N N . SER A 1 368 ? -3.356 -2.549 25.190 1.00 96.81 368 SER A N 1
ATOM 2913 C CA . SER A 1 368 ? -3.431 -2.269 23.750 1.00 96.81 368 SER A CA 1
ATOM 2914 C C . SER A 1 368 ? -4.549 -3.048 23.073 1.00 96.81 368 SER A C 1
ATOM 2916 O O . SER A 1 368 ? -5.007 -4.060 23.597 1.00 96.81 368 SER A O 1
ATOM 2918 N N . ILE A 1 369 ? -4.993 -2.583 21.9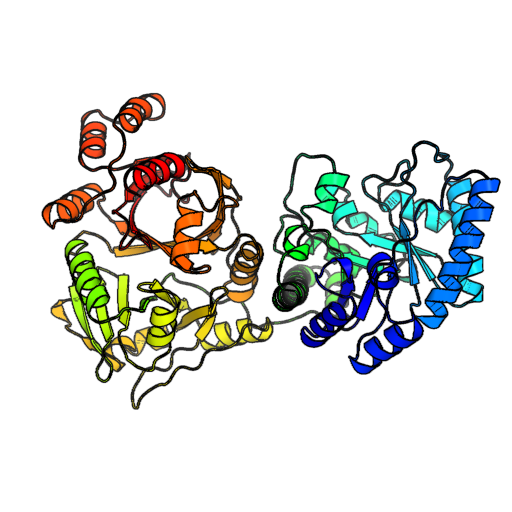04 1.00 97.81 369 ILE A N 1
ATOM 2919 C CA . ILE A 1 369 ? -5.888 -3.358 21.044 1.00 97.81 369 ILE A CA 1
ATOM 2920 C C . ILE A 1 369 ? -5.052 -4.488 20.438 1.00 97.81 369 ILE A C 1
ATOM 2922 O O . ILE A 1 369 ? -4.061 -4.227 19.753 1.00 97.81 369 ILE A O 1
ATOM 2926 N N . CYS A 1 370 ? -5.423 -5.734 20.721 1.00 96.94 370 CYS A N 1
ATOM 2927 C CA . CYS A 1 370 ? -4.705 -6.915 20.242 1.00 96.94 370 CYS A CA 1
ATOM 2928 C C . CYS A 1 370 ? -5.464 -7.673 19.154 1.00 96.94 370 CYS A C 1
ATOM 2930 O O . CYS A 1 370 ? -4.854 -8.475 18.442 1.00 96.94 370 CYS A O 1
ATOM 2932 N N . ALA A 1 371 ? -6.772 -7.440 19.012 1.00 97.69 371 ALA A N 1
ATOM 2933 C CA . ALA A 1 371 ? -7.546 -8.014 17.925 1.00 97.69 371 ALA A CA 1
ATOM 2934 C C . ALA A 1 371 ? -8.759 -7.170 17.522 1.00 97.69 371 ALA A C 1
ATOM 2936 O O . ALA A 1 371 ? -9.323 -6.421 18.323 1.00 97.69 371 ALA A O 1
ATOM 2937 N N . LEU A 1 372 ? -9.176 -7.347 16.270 1.00 98.19 372 LEU A N 1
ATOM 2938 C CA . LEU A 1 372 ? -10.377 -6.759 15.686 1.00 98.19 372 LEU A CA 1
ATOM 2939 C C . LEU A 1 372 ? -11.271 -7.875 15.146 1.00 98.19 372 LEU A C 1
ATOM 2941 O O . LEU A 1 372 ? -10.814 -8.727 14.386 1.00 98.19 372 LEU A O 1
ATOM 2945 N N . GLY A 1 373 ? -12.549 -7.860 15.512 1.00 97.44 373 GLY A N 1
ATOM 2946 C CA . GLY A 1 373 ? -13.576 -8.693 14.899 1.00 97.44 373 GLY A CA 1
ATOM 2947 C C . GLY A 1 373 ? -14.269 -7.930 13.786 1.00 97.44 373 GLY A C 1
ATOM 2948 O O . GLY A 1 373 ? -15.008 -6.992 14.062 1.00 97.44 373 GLY A O 1
ATOM 2949 N N . LEU A 1 374 ? -14.059 -8.327 12.535 1.00 97.75 374 LEU A N 1
ATOM 2950 C CA . LEU A 1 374 ? -14.709 -7.744 11.366 1.00 97.75 374 LEU A CA 1
ATOM 2951 C C . LEU A 1 374 ? -15.966 -8.540 11.019 1.00 97.75 374 LEU A C 1
ATOM 2953 O O . LEU A 1 374 ? -15.900 -9.750 10.789 1.00 97.75 374 LEU A O 1
ATOM 2957 N N . ALA A 1 375 ? -17.112 -7.863 10.966 1.00 97.31 375 ALA A N 1
ATOM 2958 C CA . ALA A 1 375 ? -18.356 -8.475 10.523 1.00 97.31 375 ALA A CA 1
ATOM 2959 C C . ALA A 1 375 ? -18.295 -8.712 9.008 1.00 97.31 375 ALA A C 1
ATOM 2961 O O . ALA A 1 375 ? -18.001 -7.794 8.239 1.00 97.31 375 ALA A O 1
ATOM 2962 N N . THR A 1 376 ? -18.568 -9.940 8.568 1.00 96.94 376 THR A N 1
ATOM 2963 C CA . THR A 1 376 ? -18.447 -10.336 7.161 1.00 96.94 376 THR A CA 1
ATOM 2964 C C . THR A 1 376 ? -19.566 -11.274 6.705 1.00 96.94 376 THR A C 1
ATOM 2966 O O . THR A 1 376 ? -20.377 -11.762 7.493 1.00 96.94 376 THR A O 1
ATOM 2969 N N . ASP A 1 377 ? -19.646 -11.529 5.403 1.00 95.88 377 ASP A N 1
ATOM 2970 C CA . ASP A 1 377 ? -20.529 -12.537 4.830 1.00 95.88 377 ASP A CA 1
ATOM 2971 C C . ASP A 1 377 ? -19.982 -13.966 4.979 1.00 95.88 377 ASP A C 1
ATOM 2973 O O . ASP A 1 377 ? -20.749 -14.862 5.323 1.00 95.88 377 ASP A O 1
ATOM 2977 N N . ASP A 1 378 ? -18.675 -14.180 4.796 1.00 96.62 378 ASP A N 1
ATOM 2978 C CA . ASP A 1 378 ? -18.043 -15.504 4.900 1.00 96.62 378 ASP A CA 1
ATOM 2979 C C . ASP A 1 378 ? -16.630 -15.412 5.494 1.00 96.62 378 ASP A C 1
ATOM 2981 O O . ASP A 1 378 ? -15.668 -15.009 4.831 1.00 96.62 378 ASP A O 1
ATOM 2985 N N . GLY A 1 379 ? -16.497 -15.826 6.757 1.00 96.12 379 GLY A N 1
ATOM 2986 C CA . GLY A 1 379 ? -15.226 -15.747 7.473 1.00 96.12 379 GLY A CA 1
ATOM 2987 C C . GLY A 1 379 ? -14.158 -16.705 6.949 1.00 96.12 379 GLY A C 1
ATOM 2988 O O . GLY A 1 379 ? -12.978 -16.354 6.925 1.00 96.12 379 GLY A O 1
ATOM 2989 N N . GLN A 1 380 ? -14.540 -17.891 6.468 1.00 96.19 380 GLN A N 1
ATOM 2990 C CA . GLN A 1 380 ? -13.562 -18.846 5.948 1.00 96.19 380 GLN A CA 1
ATOM 2991 C C . GLN A 1 380 ? -13.038 -18.397 4.584 1.00 96.19 380 GLN A C 1
ATOM 2993 O O . GLN A 1 380 ? -11.842 -18.521 4.315 1.00 96.19 380 GLN A O 1
ATOM 2998 N N . ARG A 1 381 ? -13.902 -17.831 3.731 1.00 97.62 381 ARG A N 1
ATOM 2999 C CA . ARG A 1 381 ? -13.478 -17.245 2.454 1.00 97.62 381 ARG A CA 1
ATOM 3000 C C . ARG A 1 381 ? -12.496 -16.093 2.663 1.00 97.62 381 ARG A C 1
ATOM 3002 O O . ARG A 1 381 ? -11.492 -16.038 1.955 1.00 97.62 381 ARG A O 1
ATOM 3009 N N . ALA A 1 382 ? -12.739 -15.235 3.654 1.00 97.31 382 ALA A N 1
ATOM 3010 C CA . ALA A 1 382 ? -11.838 -14.138 4.006 1.00 97.31 382 ALA A CA 1
ATOM 3011 C C . ALA A 1 382 ? -10.446 -14.637 4.441 1.00 97.31 382 ALA A C 1
ATOM 3013 O O . ALA A 1 382 ? -9.427 -14.160 3.939 1.00 97.31 382 ALA A O 1
ATOM 3014 N N . VAL A 1 383 ? -10.386 -15.665 5.298 1.00 97.69 383 VAL A N 1
ATOM 3015 C CA . VAL A 1 383 ? -9.113 -16.302 5.683 1.00 97.69 383 VAL A CA 1
ATOM 3016 C C . VAL A 1 383 ? -8.426 -16.947 4.482 1.00 97.69 383 VAL A C 1
ATOM 3018 O O . VAL A 1 383 ? -7.232 -16.737 4.277 1.00 97.69 383 VAL A O 1
ATOM 3021 N N . ASN A 1 384 ? -9.163 -17.692 3.653 1.00 98.06 384 ASN A N 1
ATOM 3022 C CA . ASN A 1 384 ? -8.607 -18.336 2.462 1.00 98.06 384 ASN A CA 1
ATOM 3023 C C . ASN A 1 384 ? -8.022 -17.308 1.485 1.00 98.06 384 ASN A C 1
ATOM 3025 O O . ASN A 1 384 ? -6.977 -17.565 0.889 1.00 98.06 384 ASN A O 1
ATOM 3029 N N . ARG A 1 385 ? -8.656 -16.136 1.352 1.00 98.00 385 ARG A N 1
ATOM 3030 C CA . ARG A 1 385 ? -8.110 -15.009 0.591 1.00 98.00 385 ARG A CA 1
ATOM 3031 C C . ARG A 1 385 ? -6.789 -14.530 1.182 1.00 98.00 385 ARG A C 1
ATOM 3033 O O . ARG A 1 385 ? -5.802 -14.476 0.458 1.00 98.00 385 ARG A O 1
ATOM 3040 N N . GLY A 1 386 ? -6.741 -14.232 2.480 1.00 97.50 386 GLY A N 1
ATOM 3041 C CA . GLY A 1 386 ? -5.500 -13.806 3.135 1.00 97.50 386 GLY A CA 1
ATOM 3042 C C . GLY A 1 386 ? -4.359 -14.808 2.956 1.00 97.50 386 GLY A C 1
ATOM 3043 O O . GLY A 1 386 ? -3.253 -14.421 2.588 1.00 97.50 386 GLY A O 1
ATOM 3044 N N . VAL A 1 387 ? -4.640 -16.104 3.114 1.00 97.38 387 VAL A N 1
ATOM 3045 C CA . VAL A 1 387 ? -3.662 -17.182 2.891 1.00 97.38 387 VAL A CA 1
ATOM 3046 C C . VAL A 1 387 ? -3.185 -17.228 1.436 1.00 97.38 387 VAL A C 1
ATOM 3048 O O . VAL A 1 387 ? -1.998 -17.452 1.198 1.00 97.38 387 VAL A O 1
ATOM 3051 N N . ALA A 1 388 ? -4.069 -16.980 0.466 1.00 97.31 388 ALA A N 1
ATOM 3052 C CA . ALA A 1 388 ? -3.697 -16.888 -0.946 1.00 97.31 388 ALA A CA 1
ATOM 3053 C C . ALA A 1 388 ? -2.719 -15.723 -1.213 1.00 97.31 388 ALA A C 1
ATOM 3055 O O . ALA A 1 388 ? -1.850 -15.844 -2.069 1.00 97.31 388 ALA A O 1
ATOM 3056 N N . PHE A 1 389 ? -2.798 -14.647 -0.423 1.00 96.94 389 PHE A N 1
ATOM 3057 C CA . PHE A 1 389 ? -1.840 -13.531 -0.392 1.00 96.94 389 PHE A CA 1
ATOM 3058 C C . PHE A 1 389 ? -0.714 -13.711 0.642 1.00 96.94 389 PHE A C 1
ATOM 3060 O O . PHE A 1 389 ? -0.095 -12.741 1.074 1.00 96.94 389 PHE A O 1
ATOM 3067 N N . HIS A 1 390 ? -0.440 -14.949 1.064 1.00 94.56 390 HIS A N 1
ATOM 3068 C CA . HIS A 1 390 ? 0.637 -15.295 1.998 1.00 94.56 390 HIS A CA 1
ATOM 3069 C C . HIS A 1 390 ? 0.540 -14.657 3.394 1.00 94.56 390 HIS A C 1
ATOM 3071 O O . HIS A 1 390 ? 1.521 -14.645 4.142 1.00 94.56 390 HIS A O 1
ATOM 3077 N N . VAL A 1 391 ? -0.646 -14.197 3.796 1.00 95.31 391 VAL A N 1
ATOM 3078 C CA . VAL A 1 391 ? -0.903 -13.752 5.166 1.00 95.31 391 VAL A CA 1
ATOM 3079 C C . VAL A 1 391 ? -1.102 -14.974 6.068 1.00 95.31 391 VAL A C 1
ATOM 3081 O O . VAL A 1 391 ? -1.934 -15.834 5.762 1.00 95.31 391 VAL A O 1
ATOM 3084 N N . PRO A 1 392 ? -0.374 -15.086 7.195 1.00 93.88 392 PRO A N 1
ATOM 3085 C CA . PRO A 1 392 ? -0.533 -16.212 8.105 1.00 93.88 392 PRO A CA 1
ATOM 3086 C C . PRO A 1 392 ? -1.938 -16.272 8.714 1.00 93.88 392 PRO A C 1
ATOM 3088 O O . PRO A 1 392 ? -2.408 -15.310 9.326 1.00 93.88 392 PRO A O 1
ATOM 3091 N N . SER A 1 393 ? -2.576 -17.440 8.628 1.00 95.19 393 SER A N 1
ATOM 3092 C CA . SER A 1 393 ? -3.774 -17.741 9.411 1.00 95.19 393 SER A CA 1
ATOM 3093 C C . SER A 1 393 ? -3.453 -17.823 10.900 1.00 95.19 393 SER A C 1
ATOM 3095 O O . SER A 1 393 ? -2.375 -18.280 11.293 1.00 95.19 393 SER A O 1
ATOM 3097 N N . HIS A 1 394 ? -4.416 -17.448 11.734 1.00 91.88 394 HIS A N 1
ATOM 3098 C CA . HIS A 1 394 ? -4.343 -17.623 13.175 1.00 91.88 394 HIS A CA 1
ATOM 3099 C C . HIS A 1 394 ? -5.350 -18.679 13.638 1.00 91.88 394 HIS A C 1
ATOM 3101 O O . HIS A 1 394 ? -6.524 -18.632 13.283 1.00 91.88 394 HIS A O 1
ATOM 3107 N N . ALA A 1 395 ? -4.880 -19.618 14.458 1.00 82.81 395 ALA A N 1
ATOM 3108 C CA . ALA A 1 395 ? -5.714 -20.580 15.163 1.00 82.81 395 ALA A CA 1
ATOM 3109 C C . ALA A 1 395 ? -5.428 -20.443 16.664 1.00 82.81 395 ALA A C 1
ATOM 3111 O O . ALA A 1 395 ? -4.349 -20.815 17.134 1.00 82.81 395 ALA A O 1
ATOM 3112 N N . GLY A 1 396 ? -6.372 -19.851 17.397 1.00 70.50 396 GLY A N 1
ATOM 3113 C CA . GLY A 1 396 ? -6.284 -19.698 18.847 1.00 70.50 396 GLY A CA 1
ATOM 3114 C C . GLY A 1 396 ? -6.527 -21.015 19.590 1.00 70.50 396 GLY A C 1
ATOM 3115 O O . GLY A 1 396 ? -6.985 -22.005 19.018 1.00 70.50 396 GLY A O 1
ATOM 3116 N N . ARG A 1 397 ? -6.243 -21.032 20.898 1.00 69.69 397 ARG A N 1
ATOM 3117 C CA . ARG A 1 397 ? -6.673 -22.128 21.780 1.00 69.69 397 ARG A CA 1
ATOM 3118 C C . ARG A 1 397 ? -8.173 -21.979 22.040 1.00 69.69 397 ARG A C 1
ATOM 3120 O O . ARG A 1 397 ? -8.570 -21.115 22.817 1.00 69.69 397 ARG A O 1
ATOM 3127 N N . VAL A 1 398 ? -8.969 -22.809 21.375 1.00 69.69 398 VAL A N 1
ATOM 3128 C CA . VAL A 1 398 ? -10.425 -22.881 21.552 1.00 69.69 398 VAL A CA 1
ATOM 3129 C C . VAL A 1 398 ? -10.729 -23.985 22.563 1.00 69.69 398 VAL A C 1
ATOM 3131 O O . VAL A 1 398 ? -10.348 -25.142 22.366 1.00 69.69 398 VAL A O 1
ATOM 3134 N N . GLY A 1 399 ? -11.341 -23.610 23.683 1.00 63.94 399 GLY A N 1
ATOM 3135 C CA . GLY A 1 399 ? -11.823 -24.525 24.710 1.00 63.94 399 GLY A CA 1
ATOM 3136 C C . GLY A 1 399 ? -13.045 -25.334 24.251 1.00 63.94 399 GLY A C 1
ATOM 3137 O O . GLY A 1 399 ? -13.617 -25.079 23.189 1.00 63.94 399 GLY A O 1
ATOM 3138 N N . PRO A 1 400 ? -13.473 -26.342 25.030 1.00 59.69 400 PRO A N 1
ATOM 3139 C CA . PRO A 1 400 ? -14.689 -27.084 24.721 1.00 59.69 400 PRO A CA 1
ATOM 3140 C C . PRO A 1 400 ? -15.904 -26.145 24.729 1.00 59.69 400 PRO A C 1
ATOM 3142 O O . PRO A 1 400 ? -16.117 -25.423 25.699 1.00 59.69 400 PRO A O 1
ATOM 3145 N N . ASN A 1 401 ? -16.717 -26.213 23.672 1.00 69.69 401 ASN A N 1
ATOM 3146 C CA . AS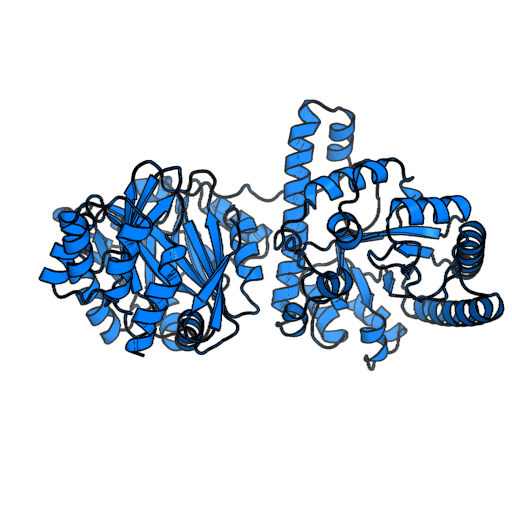N A 1 401 ? -17.899 -25.367 23.451 1.00 69.69 401 ASN A CA 1
ATOM 3147 C C . ASN A 1 401 ? -17.610 -23.862 23.306 1.00 69.69 401 ASN A C 1
ATOM 3149 O O . ASN A 1 401 ? -18.506 -23.070 23.571 1.00 69.69 401 ASN A O 1
ATOM 3153 N N . GLU A 1 402 ? -16.405 -23.474 22.885 1.00 81.25 402 GLU A N 1
ATOM 3154 C CA . GLU A 1 402 ? -16.122 -22.096 22.471 1.00 81.25 402 GLU A CA 1
ATOM 3155 C C . GLU A 1 402 ? -16.327 -21.917 20.959 1.00 81.25 402 GLU A C 1
ATOM 3157 O O . GLU A 1 402 ? -16.115 -22.846 20.167 1.00 81.25 402 GLU A O 1
ATOM 3162 N N . ALA A 1 403 ? -16.741 -20.722 20.544 1.00 83.00 403 ALA A N 1
ATOM 3163 C CA . ALA A 1 403 ? -16.945 -20.398 19.143 1.00 83.00 403 ALA A CA 1
ATOM 3164 C C . ALA A 1 403 ? -15.613 -20.380 18.374 1.00 83.00 403 ALA A C 1
ATOM 3166 O O . ALA A 1 403 ? -14.640 -19.727 18.749 1.00 83.00 403 ALA A O 1
ATOM 3167 N N . LEU A 1 404 ? -15.575 -21.075 17.235 1.00 89.12 404 LEU A N 1
ATOM 3168 C CA . LEU A 1 404 ? -14.436 -21.024 16.324 1.00 89.12 404 LEU A CA 1
ATOM 3169 C C . LEU A 1 404 ? -14.623 -19.871 15.333 1.00 89.12 404 LEU A C 1
ATOM 3171 O O . LEU A 1 404 ? -15.422 -19.976 14.401 1.00 89.12 404 LEU A O 1
ATOM 3175 N N . ILE A 1 405 ? -13.859 -18.795 15.517 1.00 93.69 405 ILE A N 1
ATOM 3176 C CA . ILE A 1 405 ? -13.868 -17.635 14.620 1.00 93.69 405 ILE A CA 1
ATOM 3177 C C . ILE A 1 405 ? -12.638 -17.696 13.696 1.00 93.69 405 ILE A C 1
ATOM 3179 O O . ILE A 1 405 ? -11.510 -17.686 14.198 1.00 93.69 405 ILE A O 1
ATOM 3183 N N . PRO A 1 406 ? -12.808 -17.764 12.361 1.00 95.44 406 PRO A N 1
ATOM 3184 C CA . PRO A 1 406 ? -11.691 -17.717 11.417 1.00 95.44 406 PRO A CA 1
ATOM 3185 C C . PRO A 1 406 ? -10.883 -16.422 11.563 1.00 95.44 406 PRO A C 1
ATOM 3187 O O . PRO A 1 406 ? -11.470 -15.348 11.698 1.00 95.44 406 PRO A O 1
ATOM 3190 N N . ALA A 1 407 ? -9.549 -16.505 11.513 1.00 97.12 407 ALA A N 1
ATOM 3191 C CA . ALA A 1 407 ? -8.692 -15.345 11.741 1.00 97.12 407 ALA A CA 1
ATOM 3192 C C . ALA A 1 407 ? -7.381 -15.335 10.941 1.00 97.12 407 ALA A C 1
ATOM 3194 O O . ALA A 1 407 ? -6.832 -16.379 10.575 1.00 97.12 407 ALA A O 1
ATOM 3195 N N . LEU A 1 408 ? -6.850 -14.131 10.731 1.00 97.44 408 LEU A N 1
ATOM 3196 C CA . LEU A 1 408 ? -5.533 -13.850 10.150 1.00 97.44 408 LEU A CA 1
ATOM 3197 C C . LEU A 1 408 ? -4.681 -13.029 11.126 1.00 97.44 408 LEU A C 1
ATOM 3199 O O . LEU A 1 408 ? -5.207 -12.382 12.031 1.00 97.44 408 LEU A O 1
ATOM 3203 N N . ARG A 1 409 ? -3.361 -13.020 10.918 1.00 96.00 409 ARG A N 1
ATOM 3204 C CA . ARG A 1 409 ? -2.471 -12.033 11.546 1.00 96.00 409 ARG A CA 1
ATOM 3205 C C . ARG A 1 409 ? -2.468 -10.729 10.746 1.00 96.00 409 ARG A C 1
ATOM 3207 O O . ARG A 1 409 ? -2.275 -10.761 9.532 1.00 96.00 409 ARG A O 1
ATOM 3214 N N . GLY A 1 410 ? -2.663 -9.608 11.432 1.00 94.19 410 GLY A N 1
ATOM 3215 C CA . GLY A 1 410 ? -2.498 -8.258 10.900 1.00 94.19 410 GLY A CA 1
ATOM 3216 C C . GLY A 1 410 ? -1.026 -7.862 10.738 1.00 94.19 410 GLY A C 1
ATOM 3217 O O . GLY A 1 410 ? -0.111 -8.593 11.125 1.00 94.19 410 GLY A O 1
ATOM 3218 N N . VAL A 1 411 ? -0.794 -6.679 10.165 1.00 92.25 411 VAL A N 1
ATOM 3219 C CA . VAL A 1 411 ? 0.552 -6.147 9.861 1.00 92.25 411 VAL A CA 1
ATOM 3220 C C . VAL A 1 411 ? 1.381 -5.891 11.127 1.00 92.25 411 VAL A C 1
ATOM 3222 O O . VAL A 1 411 ? 2.606 -6.058 11.127 1.00 92.25 411 VAL A O 1
ATOM 3225 N N . ASP A 1 412 ? 0.708 -5.511 12.208 1.00 89.69 412 ASP A N 1
ATOM 3226 C CA . ASP A 1 412 ? 1.258 -5.229 13.531 1.00 89.69 412 ASP A 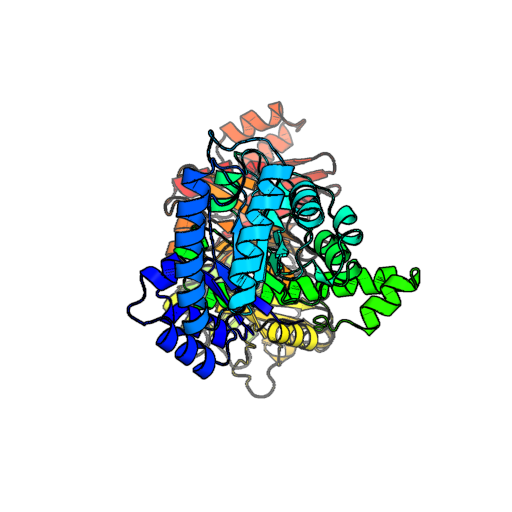CA 1
ATOM 3227 C C . ASP A 1 412 ? 1.252 -6.453 14.467 1.00 89.69 412 ASP A C 1
ATOM 3229 O O . ASP A 1 412 ? 1.453 -6.293 15.667 1.00 89.69 412 ASP A O 1
ATOM 3233 N N . ASP A 1 413 ? 1.051 -7.663 13.935 1.00 91.38 413 ASP A N 1
ATOM 3234 C CA . ASP A 1 413 ? 0.870 -8.929 14.664 1.00 91.38 413 ASP A CA 1
ATOM 3235 C C . ASP A 1 413 ? -0.430 -9.051 15.481 1.00 91.38 413 ASP A C 1
ATOM 3237 O O . ASP A 1 413 ? -0.613 -10.071 16.161 1.00 91.38 413 ASP A O 1
ATOM 3241 N N . SER A 1 414 ? -1.338 -8.070 15.402 1.00 95.06 414 SER A N 1
ATOM 3242 C CA . SER A 1 414 ? -2.704 -8.200 15.926 1.00 95.06 414 SER A CA 1
ATOM 3243 C C . SER A 1 414 ? -3.468 -9.327 15.219 1.00 95.06 414 SER A C 1
ATOM 3245 O O . SER A 1 414 ? -3.040 -9.846 14.182 1.00 95.06 414 SER A O 1
ATOM 3247 N N . ILE A 1 415 ? -4.598 -9.748 15.785 1.00 97.31 415 ILE A N 1
ATOM 3248 C CA . ILE A 1 415 ? -5.466 -10.752 15.159 1.00 97.31 415 ILE A CA 1
ATOM 3249 C C . ILE A 1 415 ? -6.665 -10.075 14.501 1.00 97.31 415 ILE A C 1
ATOM 3251 O O . ILE A 1 415 ? -7.364 -9.281 15.121 1.00 97.31 415 ILE A O 1
ATOM 3255 N N . ILE A 1 416 ? -6.932 -10.429 13.248 1.00 97.88 416 ILE A N 1
ATOM 3256 C CA . ILE A 1 416 ? -8.130 -10.006 12.527 1.00 97.88 416 ILE A CA 1
ATOM 3257 C C . ILE A 1 416 ? -9.063 -11.209 12.432 1.00 97.88 416 ILE A C 1
ATOM 3259 O O . ILE A 1 416 ? -8.799 -12.146 11.675 1.00 97.88 416 ILE A O 1
ATOM 3263 N N . TYR A 1 417 ? -10.127 -11.197 13.229 1.00 97.75 417 TYR A N 1
ATOM 3264 C CA . TYR A 1 417 ? -11.184 -12.201 13.221 1.00 97.75 417 TYR A CA 1
ATOM 3265 C C . TYR A 1 417 ? -12.254 -11.840 12.193 1.00 97.75 417 TYR A C 1
ATOM 3267 O O . TYR A 1 417 ? -12.664 -10.686 12.095 1.00 97.75 417 TYR A O 1
ATOM 3275 N N . PHE A 1 418 ? -12.762 -12.831 11.467 1.00 97.69 418 PHE A N 1
ATOM 3276 C CA . PHE A 1 418 ? -13.836 -12.653 10.495 1.00 97.69 418 PHE A CA 1
ATOM 3277 C C . PHE A 1 418 ? -15.124 -13.304 10.999 1.00 97.69 418 PHE A C 1
ATOM 3279 O O . PHE A 1 418 ? -15.321 -14.518 10.900 1.00 97.69 418 PHE A O 1
ATOM 3286 N N . VAL A 1 419 ? -16.015 -12.478 11.543 1.00 96.94 419 VAL A N 1
ATOM 3287 C CA . VAL A 1 419 ? -17.282 -12.903 12.141 1.00 96.94 419 VAL A CA 1
ATOM 3288 C C . VAL A 1 419 ? -18.365 -12.910 11.067 1.00 96.94 419 VAL A C 1
ATOM 3290 O O . VAL A 1 419 ? -18.857 -11.865 10.648 1.00 96.94 419 VAL A O 1
ATOM 3293 N N . SER A 1 420 ? -18.725 -14.098 10.579 1.00 96.38 420 SER A N 1
ATOM 3294 C CA . SER A 1 420 ? -19.795 -14.231 9.582 1.00 96.38 420 SER A CA 1
ATOM 3295 C C . SER A 1 420 ? -21.179 -13.967 10.182 1.00 96.38 420 SER A C 1
ATOM 3297 O O . SER A 1 420 ? -21.420 -14.320 11.336 1.00 96.38 420 SER A O 1
ATOM 3299 N N . GLN A 1 421 ? -22.134 -13.487 9.383 1.00 93.00 421 GLN A N 1
ATOM 3300 C CA . GLN A 1 421 ? -23.535 -13.368 9.817 1.00 93.00 421 GLN A CA 1
ATOM 3301 C C . GLN A 1 421 ? -24.110 -14.687 10.358 1.00 93.00 421 GLN A C 1
ATOM 3303 O O . GLN A 1 421 ? -24.807 -14.687 11.363 1.00 93.00 421 GLN A O 1
ATOM 3308 N N . ALA A 1 422 ? -23.782 -15.823 9.741 1.00 92.88 422 ALA A N 1
ATOM 3309 C CA . ALA A 1 422 ? -24.243 -17.126 10.220 1.00 92.88 422 ALA A CA 1
ATOM 3310 C C . ALA A 1 422 ? -23.684 -17.487 11.610 1.00 92.88 422 ALA A C 1
ATOM 3312 O O . ALA A 1 422 ? -24.277 -18.291 12.324 1.00 92.88 422 ALA A O 1
ATOM 3313 N N . LEU A 1 423 ? -22.524 -16.937 11.981 1.00 92.56 423 LEU A N 1
ATOM 3314 C CA . LEU A 1 423 ? -21.932 -17.097 13.309 1.00 92.56 423 LEU A CA 1
ATOM 3315 C C . LEU A 1 423 ? -22.606 -16.159 14.321 1.00 92.56 423 LEU A C 1
ATOM 3317 O O . LEU A 1 423 ? -22.906 -16.575 15.437 1.00 92.56 423 LEU A O 1
ATOM 3321 N N . GLU A 1 424 ? -22.908 -14.936 13.892 1.00 91.69 424 GLU A N 1
ATOM 3322 C CA . GLU A 1 424 ? -23.705 -13.952 14.628 1.00 91.69 424 GLU A CA 1
ATOM 3323 C C . GLU A 1 424 ? -25.096 -14.511 14.991 1.00 91.69 424 GLU A C 1
ATOM 3325 O O . GLU A 1 424 ? -25.471 -14.547 16.158 1.00 91.69 424 GLU A O 1
ATOM 3330 N N . GLU A 1 425 ? -25.822 -15.061 14.011 1.00 91.12 425 GLU A N 1
ATOM 3331 C CA . GLU A 1 425 ? -27.161 -15.658 14.174 1.00 91.12 425 GLU A CA 1
ATOM 3332 C C . GLU A 1 425 ? -27.175 -16.897 15.079 1.00 91.12 425 GLU A C 1
ATOM 3334 O O . GLU A 1 425 ? -28.202 -17.236 15.667 1.00 91.12 425 GLU A O 1
ATOM 3339 N N . LYS A 1 426 ? -26.033 -17.580 15.206 1.00 90.31 426 LYS A N 1
ATOM 3340 C CA . LYS A 1 426 ? -25.859 -18.712 16.125 1.00 90.31 426 LYS A CA 1
ATOM 3341 C C . LYS A 1 426 ? -25.573 -18.281 17.564 1.00 90.31 426 LYS A C 1
ATOM 3343 O O . LYS A 1 426 ? -25.461 -19.155 18.419 1.00 90.31 426 LYS A O 1
ATOM 3348 N N . GLY A 1 427 ? -25.446 -16.981 17.833 1.00 88.56 427 GLY A N 1
ATOM 3349 C CA . GLY A 1 427 ? -25.150 -16.464 19.165 1.00 88.56 427 GLY A CA 1
ATOM 3350 C C . GLY A 1 427 ? -23.757 -16.867 19.642 1.00 88.56 427 GLY A C 1
ATOM 3351 O O . GLY A 1 427 ? -23.598 -17.494 20.692 1.00 88.56 427 GLY A O 1
ATOM 3352 N N . PHE A 1 428 ? -22.723 -16.579 18.843 1.00 89.25 428 PHE A N 1
ATOM 3353 C CA . PHE A 1 428 ? -21.344 -16.913 19.224 1.00 89.25 428 PHE A CA 1
ATOM 3354 C C . PHE A 1 428 ? -20.914 -16.217 20.527 1.00 89.25 428 PHE A C 1
ATOM 3356 O O . PHE A 1 428 ? -20.176 -16.799 21.315 1.00 89.25 428 PHE A O 1
ATOM 3363 N N . LEU A 1 429 ? -21.435 -15.015 20.803 1.00 87.81 429 LEU A N 1
ATOM 3364 C CA . LEU A 1 429 ? -21.211 -14.338 22.079 1.00 87.81 429 LEU A CA 1
ATOM 3365 C C . LEU A 1 429 ? -21.864 -15.095 23.236 1.00 87.81 429 LEU A C 1
ATOM 3367 O O . LEU A 1 429 ? -21.215 -15.334 24.245 1.00 87.81 429 LEU A O 1
ATOM 3371 N N . GLU A 1 430 ? -23.120 -15.520 23.098 1.00 90.44 430 GLU A N 1
ATOM 3372 C CA . GLU A 1 430 ? -23.834 -16.313 24.107 1.00 90.44 430 GLU A CA 1
ATOM 3373 C C . GLU A 1 430 ? -23.190 -17.688 24.320 1.00 90.44 430 GLU A C 1
ATOM 3375 O O . GLU A 1 430 ? -23.311 -18.284 25.396 1.00 90.44 430 GLU A O 1
ATOM 3380 N N . THR A 1 431 ? -22.499 -18.194 23.300 1.00 90.25 431 THR A N 1
ATOM 3381 C CA . THR A 1 431 ? -21.707 -19.420 23.382 1.00 90.25 431 THR A CA 1
ATOM 3382 C C . THR A 1 431 ? -20.529 -19.230 24.339 1.00 90.25 431 THR A C 1
ATOM 3384 O O . THR A 1 431 ? -20.383 -20.024 25.267 1.00 90.25 431 THR A O 1
ATOM 3387 N N . ASP A 1 432 ? -19.779 -18.133 24.218 1.00 91.31 432 ASP A N 1
ATOM 3388 C CA . ASP A 1 432 ? -18.531 -17.911 24.967 1.00 91.31 432 ASP A CA 1
ATOM 3389 C C . ASP A 1 432 ? -18.722 -17.164 26.301 1.00 91.31 432 ASP A C 1
ATOM 3391 O O . ASP A 1 432 ? -17.965 -17.363 27.257 1.00 91.31 432 ASP A O 1
ATOM 3395 N N . PHE A 1 433 ? -19.763 -16.336 26.408 1.00 93.69 433 PHE A N 1
ATOM 3396 C CA . PHE A 1 433 ? -20.019 -15.450 27.543 1.00 93.69 433 PHE A CA 1
ATOM 3397 C C . PHE A 1 433 ? -21.301 -15.814 28.296 1.00 93.69 433 PHE A C 1
ATOM 3399 O O . PHE A 1 433 ? -22.321 -16.211 27.730 1.00 93.69 433 PHE A O 1
ATOM 3406 N N . VAL A 1 434 ? -21.269 -15.612 29.614 1.00 94.06 434 VAL A N 1
ATOM 3407 C CA . VAL A 1 434 ? -22.478 -15.494 30.431 1.00 94.06 434 VAL A CA 1
ATOM 3408 C C . VAL A 1 434 ? -22.945 -14.046 30.334 1.00 94.06 434 VAL A C 1
ATOM 3410 O O . VAL A 1 434 ? -22.454 -13.179 31.055 1.00 94.06 434 VAL A O 1
ATOM 3413 N N . VAL A 1 435 ? -23.850 -13.792 29.392 1.00 91.06 435 VAL A N 1
ATOM 3414 C CA . VAL A 1 435 ? -24.382 -12.454 29.110 1.00 91.06 435 VAL A CA 1
ATOM 3415 C C . VAL A 1 435 ? -25.577 -12.106 29.999 1.00 91.06 435 VAL A C 1
ATOM 3417 O O . VAL A 1 435 ? -26.331 -12.982 30.422 1.00 91.06 435 VAL A O 1
ATOM 3420 N N . ASP A 1 436 ? -25.764 -10.814 30.254 1.00 87.38 436 ASP A N 1
ATOM 3421 C CA . ASP A 1 436 ? -26.935 -10.235 30.915 1.00 87.38 436 ASP A CA 1
ATOM 3422 C C . ASP A 1 436 ? -27.892 -9.652 29.854 1.00 87.38 436 ASP A C 1
ATOM 3424 O O . ASP A 1 436 ? -27.630 -8.563 29.326 1.00 87.38 436 ASP A O 1
ATOM 3428 N N . PRO A 1 437 ? -29.016 -10.330 29.533 1.00 82.50 437 PRO A N 1
ATOM 3429 C CA . PRO A 1 437 ? -29.931 -9.889 28.478 1.00 82.50 437 PRO A CA 1
ATOM 3430 C C . PRO A 1 437 ? -30.524 -8.497 28.718 1.00 82.50 437 PRO A C 1
ATOM 3432 O O . PRO A 1 437 ? -30.890 -7.817 27.766 1.00 82.50 437 PRO A O 1
ATOM 3435 N N . ALA A 1 438 ? -30.607 -8.039 29.974 1.00 83.38 438 ALA A N 1
ATOM 3436 C CA . ALA A 1 438 ? -31.151 -6.719 30.298 1.00 83.38 438 ALA A CA 1
ATOM 3437 C C . ALA A 1 438 ? -30.210 -5.562 29.911 1.00 83.38 438 ALA A C 1
ATOM 3439 O O . ALA A 1 438 ? -30.622 -4.399 29.922 1.00 83.38 438 ALA A O 1
ATOM 3440 N N . LYS A 1 439 ? -28.945 -5.868 29.602 1.00 82.62 439 LYS A N 1
ATOM 3441 C CA . LYS A 1 439 ? -27.916 -4.893 29.219 1.00 82.62 439 LYS A CA 1
ATOM 3442 C C . LYS A 1 439 ? -27.548 -4.951 27.737 1.00 82.62 439 LYS A C 1
ATOM 3444 O O . LYS A 1 439 ? -26.896 -4.031 27.251 1.00 82.62 439 LYS A O 1
ATOM 3449 N N . GLN A 1 440 ? -27.960 -5.993 27.015 1.00 76.00 440 GLN A N 1
ATOM 3450 C CA . GLN A 1 440 ? -27.675 -6.122 25.587 1.00 76.00 440 GLN A CA 1
ATOM 3451 C C . GLN A 1 440 ? -28.380 -5.025 24.772 1.00 76.00 440 GLN A C 1
ATOM 3453 O O . GLN A 1 440 ? -29.540 -4.698 25.020 1.00 76.00 440 GLN A O 1
ATOM 3458 N N . GLY A 1 441 ? -27.664 -4.435 23.808 1.00 72.69 441 GLY A N 1
ATOM 3459 C CA . GLY A 1 441 ? -28.186 -3.414 22.887 1.00 72.69 441 GLY A CA 1
ATOM 3460 C C . GLY A 1 441 ? -28.539 -2.065 23.527 1.00 72.69 441 GLY A C 1
ATOM 3461 O O . GLY A 1 441 ? -28.965 -1.140 22.837 1.00 72.69 441 GLY A O 1
ATOM 3462 N N . ARG A 1 442 ? -28.365 -1.908 24.844 1.00 86.56 442 ARG A N 1
ATOM 3463 C CA . ARG A 1 442 ? -28.644 -0.647 25.533 1.00 86.56 442 ARG A CA 1
ATOM 3464 C C . ARG A 1 442 ? -27.587 0.394 25.175 1.00 86.56 442 ARG A C 1
ATOM 3466 O O . ARG A 1 442 ? -26.395 0.099 25.171 1.00 86.56 442 ARG A O 1
ATOM 3473 N N . SER A 1 443 ? -28.014 1.639 24.970 1.00 89.81 443 SER A N 1
ATOM 3474 C CA . SER A 1 443 ? -27.110 2.783 24.865 1.00 89.81 443 SER A CA 1
ATOM 3475 C C . SER A 1 443 ? -27.427 3.835 25.920 1.00 89.81 443 SER A C 1
ATOM 3477 O O . SER A 1 443 ? -28.515 4.409 25.924 1.00 89.81 443 SER A O 1
ATOM 3479 N N . LYS A 1 444 ? -26.506 4.060 26.866 1.00 92.81 444 LYS A N 1
ATOM 3480 C CA . LYS A 1 444 ? -26.693 5.065 27.929 1.00 92.81 444 LYS A CA 1
ATOM 3481 C C . LYS A 1 444 ? -26.245 6.455 27.502 1.00 92.81 444 LYS A C 1
ATOM 3483 O O . LYS A 1 444 ? -26.853 7.428 27.935 1.00 92.81 444 LYS A O 1
ATOM 3488 N N . ALA A 1 445 ? -25.197 6.535 26.686 1.00 95.12 445 ALA A N 1
ATOM 3489 C CA . ALA A 1 445 ? -24.634 7.791 26.214 1.00 95.12 445 ALA A CA 1
ATOM 3490 C C . ALA A 1 445 ? -25.038 8.124 24.767 1.00 95.12 445 ALA A C 1
ATOM 3492 O O . ALA A 1 445 ? -24.504 9.074 24.210 1.00 95.12 445 ALA A O 1
ATOM 3493 N N . GLY A 1 446 ? -25.952 7.369 24.144 1.00 95.75 446 GLY A N 1
ATOM 3494 C CA . GLY A 1 446 ? -26.409 7.619 22.767 1.00 95.75 446 GLY A CA 1
ATOM 3495 C C . GLY A 1 446 ? -25.438 7.143 21.680 1.00 95.75 446 GLY A C 1
ATOM 3496 O O . GLY A 1 446 ? -25.634 7.450 20.510 1.00 95.75 446 GLY A O 1
ATOM 3497 N N . VAL A 1 447 ? -24.397 6.391 22.052 1.00 97.31 447 VAL A N 1
ATOM 3498 C CA . VAL A 1 447 ? -23.495 5.722 21.105 1.00 97.31 447 VAL A CA 1
ATOM 3499 C C . VAL A 1 447 ? -24.160 4.467 20.550 1.00 97.31 447 VAL A C 1
ATOM 3501 O O . VAL A 1 447 ? -24.691 3.671 21.328 1.00 97.31 447 VAL A O 1
ATOM 3504 N N . TYR A 1 448 ? -24.096 4.257 19.237 1.00 96.12 448 TYR A N 1
ATOM 3505 C CA . TYR A 1 448 ? -24.763 3.116 18.600 1.00 96.12 448 TYR A CA 1
ATOM 3506 C C . TYR A 1 448 ? -23.843 2.201 17.786 1.00 96.12 448 TYR A C 1
ATOM 3508 O O . TYR A 1 448 ? -24.162 1.025 17.666 1.00 96.12 448 TYR A O 1
ATOM 3516 N N . LYS A 1 449 ? -22.694 2.668 17.276 1.00 96.50 449 LYS A N 1
ATOM 3517 C CA . LYS A 1 449 ? -21.729 1.823 16.539 1.00 96.50 449 LYS A CA 1
ATOM 3518 C C . LYS A 1 449 ? -20.305 2.383 16.568 1.00 96.50 449 LYS A C 1
ATOM 3520 O O . LYS A 1 449 ? -20.095 3.543 16.916 1.00 96.50 449 LYS A O 1
ATOM 3525 N N . VAL A 1 450 ? -19.336 1.572 16.141 1.00 98.19 450 VAL A N 1
ATOM 3526 C CA . VAL A 1 450 ? -17.992 2.054 15.783 1.00 98.19 450 VAL A CA 1
ATOM 3527 C C . VAL A 1 450 ? -18.092 2.747 14.423 1.00 98.19 450 VAL A C 1
ATOM 3529 O O . VAL A 1 450 ? -18.582 2.147 13.469 1.00 98.19 450 VAL A O 1
ATOM 3532 N N . ASP A 1 451 ? -17.673 4.009 14.336 1.00 98.06 451 ASP A N 1
ATOM 3533 C CA . ASP A 1 451 ? -17.686 4.781 13.083 1.00 98.06 451 ASP A CA 1
ATOM 3534 C C . ASP A 1 451 ? -16.449 4.488 12.232 1.00 98.06 451 ASP A C 1
ATOM 3536 O O . ASP A 1 451 ? -16.557 4.184 11.041 1.00 98.06 451 ASP A O 1
ATOM 3540 N N . HIS A 1 452 ? -15.277 4.579 12.860 1.00 98.06 452 HIS A N 1
ATOM 3541 C CA . HIS A 1 452 ? -13.991 4.320 12.235 1.00 98.06 452 HIS A CA 1
ATOM 3542 C C . HIS A 1 452 ? -12.905 4.026 13.276 1.00 98.06 452 HIS A C 1
ATOM 3544 O O . HIS A 1 452 ? -13.060 4.276 14.473 1.00 98.06 452 HIS A O 1
ATOM 3550 N N . LEU A 1 453 ? -11.786 3.496 12.797 1.00 97.69 453 LEU A N 1
ATOM 3551 C CA . LEU A 1 453 ? -10.558 3.317 13.567 1.00 97.69 453 LEU A CA 1
ATOM 3552 C C . LEU A 1 453 ? -9.462 4.209 12.993 1.00 97.69 453 LEU A C 1
ATOM 3554 O O . LEU A 1 453 ? -9.484 4.517 11.801 1.00 97.69 453 LEU A O 1
ATOM 3558 N N . ALA A 1 454 ? -8.476 4.583 13.808 1.00 96.19 454 ALA A N 1
ATOM 3559 C CA . ALA A 1 454 ? -7.184 4.996 13.271 1.00 96.19 454 ALA A CA 1
ATOM 3560 C C . ALA A 1 454 ? -6.047 4.122 13.795 1.00 96.19 454 ALA A C 1
ATOM 3562 O O . ALA A 1 454 ? -5.895 3.885 15.001 1.00 96.19 454 ALA A O 1
ATOM 3563 N N . GLU A 1 455 ? -5.213 3.694 12.860 1.00 95.88 455 GLU A N 1
ATOM 3564 C CA . GLU A 1 455 ? -4.045 2.856 13.073 1.00 95.88 455 GLU A CA 1
ATOM 3565 C C . GLU A 1 455 ? -2.795 3.672 12.787 1.00 95.88 455 GLU A C 1
ATOM 3567 O O . GLU A 1 455 ? -2.714 4.373 11.783 1.00 95.88 455 GLU A O 1
ATOM 3572 N N . GLY A 1 456 ? -1.827 3.624 13.693 1.00 94.62 456 GLY A N 1
ATOM 3573 C CA . GLY A 1 456 ? -0.503 4.155 13.423 1.00 94.62 456 GLY A CA 1
ATOM 3574 C C . GLY A 1 456 ? 0.411 3.044 12.922 1.00 94.62 456 GLY A C 1
ATOM 3575 O O . GLY A 1 456 ? 0.274 1.893 13.343 1.00 94.62 456 GLY A O 1
ATOM 3576 N N . PHE A 1 457 ? 1.378 3.400 12.081 1.00 93.31 457 PHE A N 1
ATOM 3577 C CA . PHE A 1 457 ? 2.450 2.503 11.664 1.00 93.31 457 PHE A CA 1
ATOM 3578 C C . PHE A 1 457 ? 3.828 3.136 11.879 1.00 93.31 457 PHE A C 1
ATOM 3580 O O . PHE A 1 457 ? 3.983 4.353 11.724 1.00 93.31 457 PHE A O 1
ATOM 3587 N N . PRO A 1 458 ? 4.858 2.319 12.167 1.00 90.81 458 PRO A N 1
ATOM 3588 C CA . PRO A 1 458 ? 6.238 2.687 11.891 1.00 90.81 458 PRO A CA 1
ATOM 3589 C C . PRO A 1 458 ? 6.393 3.109 10.430 1.00 90.81 458 PRO A C 1
ATOM 3591 O O . PRO A 1 458 ? 5.676 2.610 9.556 1.00 90.81 458 PRO A O 1
ATOM 3594 N N . PHE A 1 459 ? 7.338 4.013 10.165 1.00 88.25 459 PHE A N 1
ATOM 3595 C CA . PHE A 1 459 ? 7.483 4.635 8.848 1.00 88.25 459 PHE A CA 1
ATOM 3596 C C . PHE A 1 459 ? 7.592 3.608 7.718 1.00 88.25 459 PHE A C 1
ATOM 3598 O O . PHE A 1 459 ? 6.928 3.713 6.692 1.00 88.25 459 PHE A O 1
ATOM 3605 N N . GLU A 1 460 ? 8.362 2.557 7.964 1.00 88.56 460 GLU A N 1
ATOM 3606 C CA . GLU A 1 460 ? 8.641 1.485 7.023 1.00 88.56 460 GLU A CA 1
ATOM 3607 C C . GLU A 1 460 ? 7.503 0.482 6.797 1.00 88.56 460 GLU A C 1
ATOM 3609 O O . GLU A 1 460 ? 7.628 -0.383 5.936 1.00 88.56 460 GLU A O 1
ATOM 3614 N N . GLN A 1 461 ? 6.404 0.577 7.551 1.00 91.31 461 GLN A N 1
ATOM 3615 C CA . GLN A 1 461 ? 5.279 -0.366 7.483 1.00 91.31 461 GLN A CA 1
ATOM 3616 C C . GLN A 1 461 ? 3.992 0.261 6.948 1.00 91.31 461 GLN A C 1
ATOM 3618 O O . GLN A 1 461 ? 3.009 -0.451 6.754 1.00 91.31 461 GLN A O 1
ATOM 3623 N N . PHE A 1 462 ? 3.965 1.573 6.708 1.00 93.25 462 PHE A N 1
ATOM 3624 C CA . PHE A 1 462 ? 2.741 2.237 6.267 1.00 93.25 462 PHE A CA 1
ATOM 3625 C C . PHE A 1 462 ? 2.238 1.688 4.926 1.00 93.25 462 PHE A C 1
ATOM 3627 O O . PHE A 1 462 ? 1.064 1.342 4.807 1.00 93.25 462 PHE A O 1
ATOM 3634 N N . ASP A 1 463 ? 3.118 1.552 3.929 1.00 93.25 463 ASP A N 1
ATOM 3635 C CA . ASP A 1 463 ? 2.717 1.055 2.607 1.00 93.25 463 ASP A CA 1
ATOM 3636 C C . ASP A 1 463 ? 2.359 -0.447 2.651 1.00 93.25 463 ASP A C 1
ATOM 3638 O O . ASP A 1 463 ? 1.518 -0.909 1.874 1.00 93.25 463 ASP A O 1
ATOM 3642 N N . THR A 1 464 ? 2.918 -1.210 3.604 1.00 94.31 464 THR A N 1
ATOM 3643 C CA . THR A 1 464 ? 2.455 -2.571 3.938 1.00 94.31 464 THR A CA 1
ATOM 3644 C C . THR A 1 464 ? 1.017 -2.539 4.462 1.00 94.31 464 THR A C 1
ATOM 3646 O O . THR A 1 464 ? 0.193 -3.351 4.048 1.00 94.31 464 THR A O 1
ATOM 3649 N N . GLY A 1 465 ? 0.693 -1.590 5.348 1.00 95.38 465 GLY A N 1
ATOM 3650 C CA . GLY A 1 465 ? -0.658 -1.373 5.874 1.00 95.38 465 GLY A CA 1
ATOM 3651 C C . GLY A 1 465 ? -1.668 -1.037 4.776 1.00 95.38 465 GLY A C 1
ATOM 3652 O O . GLY A 1 465 ? -2.742 -1.641 4.725 1.00 95.38 465 GLY A O 1
ATOM 3653 N N . VAL A 1 466 ? -1.306 -0.141 3.852 1.00 96.19 466 VAL A N 1
ATOM 3654 C CA . VAL A 1 466 ? -2.128 0.184 2.672 1.00 96.19 466 VAL A CA 1
ATOM 3655 C C . VAL A 1 466 ? -2.368 -1.070 1.835 1.00 96.19 466 VAL A C 1
ATOM 3657 O O . VAL A 1 466 ? -3.519 -1.405 1.547 1.00 96.19 466 VAL A O 1
ATOM 3660 N N . LEU A 1 467 ? -1.304 -1.801 1.486 1.00 96.75 467 LEU A N 1
ATOM 3661 C CA . LEU A 1 467 ? -1.416 -3.007 0.670 1.00 96.75 467 LEU A CA 1
ATOM 3662 C C . LEU A 1 467 ? -2.283 -4.069 1.359 1.00 96.75 467 LEU A C 1
ATOM 3664 O O . LEU A 1 467 ? -3.203 -4.582 0.735 1.00 96.75 467 LEU A O 1
ATOM 3668 N N . PHE A 1 468 ? -2.070 -4.351 2.647 1.00 97.25 468 PHE A N 1
ATOM 3669 C CA . PHE A 1 468 ? -2.865 -5.319 3.412 1.00 97.25 468 PHE A CA 1
ATOM 3670 C C . PHE A 1 468 ? -4.3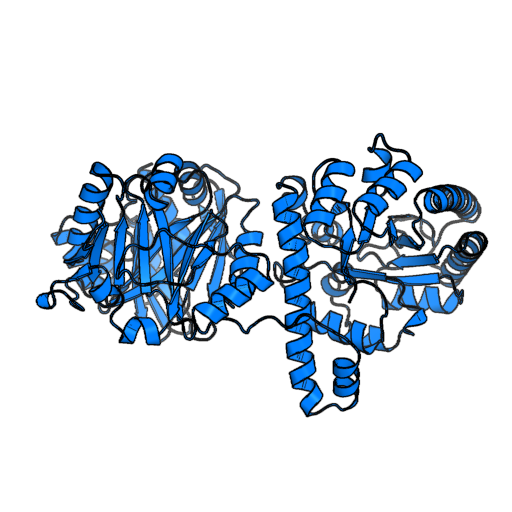65 -5.002 3.367 1.00 97.25 468 PHE A C 1
ATOM 3672 O O . PHE A 1 468 ? -5.176 -5.871 3.037 1.00 97.25 468 PHE A O 1
ATOM 3679 N N . ASN A 1 469 ? -4.734 -3.749 3.642 1.00 97.56 469 ASN A N 1
ATOM 3680 C CA . ASN A 1 469 ? -6.127 -3.307 3.626 1.00 97.56 469 ASN A CA 1
ATOM 3681 C C . ASN A 1 469 ? -6.759 -3.457 2.230 1.00 97.56 469 ASN A C 1
ATOM 3683 O O . ASN A 1 469 ? -7.914 -3.869 2.118 1.00 97.56 469 ASN A O 1
ATOM 3687 N N . ARG A 1 470 ? -5.996 -3.216 1.158 1.00 96.00 470 ARG A N 1
ATOM 3688 C CA . ARG A 1 470 ? -6.465 -3.432 -0.220 1.00 96.00 470 ARG A CA 1
ATOM 3689 C C . ARG A 1 470 ? -6.609 -4.906 -0.571 1.00 96.00 470 ARG A C 1
ATOM 3691 O O . ARG A 1 470 ? -7.662 -5.331 -1.038 1.00 96.00 470 ARG A O 1
ATOM 3698 N N . VAL A 1 471 ? -5.550 -5.689 -0.372 1.00 96.12 471 VAL A N 1
ATOM 3699 C CA . VAL A 1 471 ? -5.482 -7.061 -0.890 1.00 96.12 471 VAL A CA 1
ATOM 3700 C C . VAL A 1 471 ? -6.302 -8.025 -0.046 1.00 96.12 471 VAL A C 1
ATOM 3702 O O . VAL A 1 471 ? -6.983 -8.876 -0.608 1.00 96.12 471 VAL A O 1
ATOM 3705 N N . VAL A 1 472 ? -6.298 -7.886 1.282 1.00 96.50 472 VAL A N 1
ATOM 3706 C CA . VAL A 1 472 ? -6.983 -8.819 2.191 1.00 96.50 472 VAL A CA 1
ATOM 3707 C C . VAL A 1 472 ? -8.418 -8.384 2.444 1.00 96.50 472 VAL A C 1
ATOM 3709 O O . VAL A 1 472 ? -9.334 -9.195 2.303 1.00 96.50 472 VAL A O 1
ATOM 3712 N N . LEU A 1 473 ? -8.613 -7.115 2.811 1.00 96.94 473 LEU A N 1
ATOM 3713 C CA . LEU A 1 473 ? -9.911 -6.607 3.260 1.00 96.94 473 LEU A CA 1
ATOM 3714 C C . LEU A 1 473 ? -10.760 -6.026 2.124 1.00 96.94 473 LEU A C 1
ATOM 3716 O O . LEU A 1 473 ? -11.964 -5.877 2.297 1.00 96.94 473 LEU A O 1
ATOM 3720 N N . GLY A 1 474 ? -10.164 -5.739 0.963 1.00 96.12 474 GLY A N 1
ATOM 3721 C CA . GLY A 1 474 ? -10.876 -5.131 -0.160 1.00 96.12 474 GLY A CA 1
ATOM 3722 C C . GLY A 1 474 ? -11.206 -3.652 0.051 1.00 96.12 474 GLY A C 1
ATOM 3723 O O . GLY A 1 474 ? -12.140 -3.157 -0.570 1.00 96.12 474 GLY A O 1
ATOM 3724 N N . LEU A 1 475 ? -10.476 -2.954 0.927 1.00 97.19 475 LEU A N 1
ATOM 3725 C CA . LEU A 1 475 ? -10.659 -1.519 1.145 1.00 97.19 475 LEU A CA 1
ATOM 3726 C C . LEU A 1 475 ? -9.927 -0.700 0.079 1.00 97.19 475 LEU A C 1
ATOM 3728 O O . LEU A 1 475 ? -8.867 -1.085 -0.415 1.00 97.19 475 LEU A O 1
ATOM 3732 N N . HIS A 1 476 ? -10.457 0.476 -0.225 1.00 94.81 476 HIS A N 1
ATOM 3733 C CA . HIS A 1 476 ? -9.899 1.418 -1.183 1.00 94.81 476 HIS A CA 1
ATOM 3734 C C . HIS A 1 476 ? -9.261 2.606 -0.458 1.00 94.81 476 HIS A C 1
ATOM 3736 O O . HIS A 1 476 ? -9.912 3.206 0.407 1.00 94.81 476 HIS A O 1
ATOM 3742 N N . PRO A 1 477 ? -8.012 2.974 -0.801 1.00 94.62 477 PRO A N 1
ATOM 3743 C CA . PRO A 1 477 ? -7.403 4.171 -0.251 1.00 94.62 477 PRO A CA 1
ATOM 3744 C C . PRO A 1 477 ? -8.112 5.409 -0.792 1.00 94.62 477 PRO A C 1
ATOM 3746 O O . PRO A 1 477 ? -8.422 5.502 -1.980 1.00 94.62 477 PRO A O 1
ATOM 3749 N N . GLN A 1 478 ? -8.351 6.353 0.102 1.00 93.12 478 GLN A N 1
ATOM 3750 C CA . GLN A 1 478 ? -8.751 7.714 -0.210 1.00 93.12 478 GLN A CA 1
ATOM 3751 C C . GLN A 1 478 ? -7.504 8.576 -0.439 1.00 93.12 478 GLN A C 1
ATOM 3753 O O . GLN A 1 478 ? -6.370 8.099 -0.344 1.00 93.12 478 GLN A O 1
ATOM 3758 N N . GLU A 1 479 ? -7.704 9.854 -0.752 1.00 87.75 479 GLU A N 1
ATOM 3759 C CA . GLU A 1 479 ? -6.597 10.793 -0.912 1.00 87.75 479 GLU A CA 1
ATOM 3760 C C . GLU A 1 479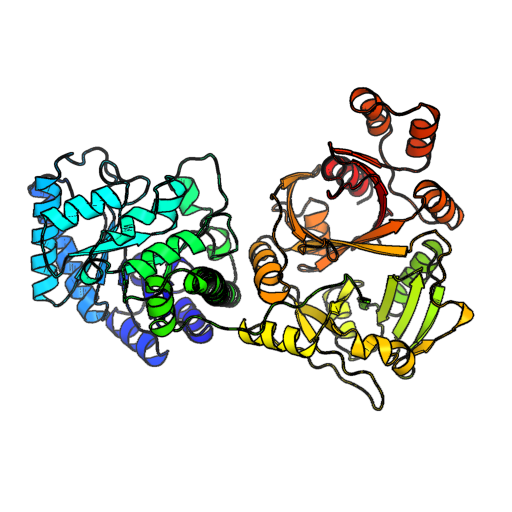 ? -5.720 10.841 0.351 1.00 87.75 479 GLU A C 1
ATOM 3762 O O . GLU A 1 479 ? -6.210 10.985 1.475 1.00 87.75 479 GLU A O 1
ATOM 3767 N N . SER A 1 480 ? -4.406 10.697 0.157 1.00 88.25 480 SER A N 1
ATOM 3768 C CA . SER A 1 480 ? -3.433 10.823 1.239 1.00 88.25 480 SER A CA 1
ATOM 3769 C C . SER A 1 480 ? -3.213 12.297 1.560 1.00 88.25 480 SER A C 1
ATOM 3771 O O . SER A 1 480 ? -2.950 13.100 0.670 1.00 88.25 480 SER A O 1
ATOM 3773 N N . MET A 1 481 ? -3.228 12.631 2.845 1.00 90.31 481 MET A N 1
ATOM 3774 C CA . MET A 1 481 ? -3.102 13.997 3.352 1.00 90.31 481 MET A CA 1
ATOM 3775 C C . MET A 1 481 ? -1.921 14.133 4.314 1.00 90.31 481 MET A C 1
ATOM 3777 O O . MET A 1 481 ? -1.572 13.189 5.026 1.00 90.31 481 MET A O 1
ATOM 3781 N N . GLU A 1 482 ? -1.322 15.321 4.359 1.00 92.06 482 GLU A N 1
ATOM 3782 C CA . GLU A 1 482 ? -0.340 15.694 5.378 1.00 92.06 482 GLU A CA 1
ATOM 3783 C C . GLU A 1 482 ? -1.002 16.575 6.437 1.00 92.06 482 GLU A C 1
ATOM 3785 O O . GLU A 1 482 ? -1.561 17.631 6.144 1.00 92.06 482 GLU A O 1
ATOM 3790 N N . LEU A 1 483 ? -0.942 16.126 7.686 1.00 92.81 483 LEU A N 1
ATOM 3791 C CA . LEU A 1 483 ? -1.544 16.775 8.840 1.00 92.81 483 LEU A CA 1
ATOM 3792 C C . LEU A 1 483 ? -0.445 17.395 9.702 1.00 92.81 483 LEU A C 1
ATOM 3794 O O . LEU A 1 483 ? 0.520 16.726 10.078 1.00 92.81 483 LEU A O 1
ATOM 3798 N N . ALA A 1 484 ? -0.603 18.673 10.041 1.00 93.81 484 ALA A N 1
ATOM 3799 C CA . ALA A 1 484 ? 0.355 19.396 10.867 1.00 93.81 484 ALA A CA 1
ATOM 3800 C C . ALA A 1 484 ? 0.188 19.045 12.355 1.00 93.81 484 ALA A C 1
ATOM 3802 O O . ALA A 1 484 ? -0.794 19.431 12.987 1.00 93.81 484 ALA A O 1
ATOM 3803 N N . ASP A 1 485 ? 1.161 18.336 12.921 1.00 93.25 485 ASP A N 1
ATOM 3804 C CA . ASP A 1 485 ? 1.356 18.187 14.365 1.00 93.25 485 ASP A CA 1
ATOM 3805 C C . ASP A 1 485 ? 2.344 19.274 14.843 1.00 93.25 485 ASP A C 1
ATOM 3807 O O . ASP A 1 485 ? 3.256 19.646 14.099 1.00 93.25 485 ASP A O 1
ATOM 3811 N N . PRO A 1 486 ? 2.233 19.790 16.083 1.00 92.44 486 PRO A N 1
ATOM 3812 C CA . PRO A 1 486 ? 3.199 20.759 16.612 1.00 92.44 486 PRO A CA 1
ATOM 3813 C C . PRO A 1 486 ? 4.674 20.336 16.516 1.00 92.44 486 PRO A C 1
ATOM 3815 O O . PRO A 1 486 ? 5.558 21.189 16.522 1.00 92.44 486 PRO A O 1
ATOM 3818 N N . ASN A 1 487 ? 4.947 19.031 16.448 1.00 92.69 487 ASN A N 1
ATOM 3819 C CA . ASN A 1 487 ? 6.284 18.445 16.448 1.00 92.69 487 ASN A CA 1
ATOM 3820 C C . ASN A 1 487 ? 6.651 17.755 15.119 1.00 92.69 487 ASN A C 1
ATOM 3822 O O . ASN A 1 487 ? 7.618 16.983 15.076 1.00 92.69 487 ASN A O 1
ATOM 3826 N N . GLY A 1 488 ? 5.889 17.977 14.043 1.00 92.94 488 GLY A N 1
ATOM 3827 C CA . GLY A 1 488 ? 6.186 17.433 12.716 1.00 92.94 488 GLY A CA 1
ATOM 3828 C C . GLY A 1 488 ? 4.953 17.217 11.839 1.00 92.94 488 GLY A C 1
ATOM 3829 O O . GLY A 1 488 ? 3.855 17.659 12.149 1.00 92.94 488 GLY A O 1
ATOM 3830 N N . LEU A 1 489 ? 5.135 16.514 10.724 1.00 94.25 489 LEU A N 1
ATOM 3831 C CA . LEU A 1 489 ? 4.038 16.136 9.833 1.00 94.25 489 LEU A CA 1
ATOM 3832 C C . LEU A 1 489 ? 3.608 14.695 10.096 1.00 94.25 489 LEU A C 1
ATOM 3834 O O . LEU A 1 489 ? 4.446 13.813 10.297 1.00 94.25 489 LEU A O 1
ATOM 3838 N N . VAL A 1 490 ? 2.299 14.468 10.059 1.00 94.62 490 VAL A N 1
ATOM 3839 C CA . VAL A 1 490 ? 1.681 13.142 10.077 1.00 94.62 490 VAL A CA 1
ATOM 3840 C C . VAL A 1 490 ? 1.031 12.915 8.720 1.00 94.62 490 VAL A C 1
ATOM 3842 O O . VAL A 1 490 ? 0.115 13.641 8.344 1.00 94.62 490 VAL A O 1
ATOM 3845 N N . ARG A 1 491 ? 1.478 11.901 7.981 1.00 94.69 491 ARG A N 1
ATOM 3846 C CA . ARG A 1 491 ? 0.785 11.454 6.771 1.00 94.69 491 ARG A CA 1
ATOM 3847 C C . ARG A 1 491 ? -0.383 10.565 7.180 1.00 94.69 491 ARG A C 1
ATOM 3849 O O . ARG A 1 491 ? -0.198 9.645 7.977 1.00 94.69 491 ARG A O 1
ATOM 3856 N N . SER A 1 492 ? -1.559 10.832 6.624 1.00 94.94 492 SER A N 1
ATOM 3857 C CA . SER A 1 492 ? -2.771 10.048 6.847 1.00 94.94 492 SER A CA 1
ATOM 3858 C C . SER A 1 492 ? -3.367 9.585 5.521 1.00 94.94 492 SER A C 1
ATOM 3860 O O . SER A 1 492 ? -3.448 10.366 4.576 1.00 94.94 492 SER A O 1
ATOM 3862 N N . CYS A 1 493 ? -3.774 8.321 5.442 1.00 95.19 493 CYS A N 1
ATOM 3863 C CA . CYS A 1 493 ?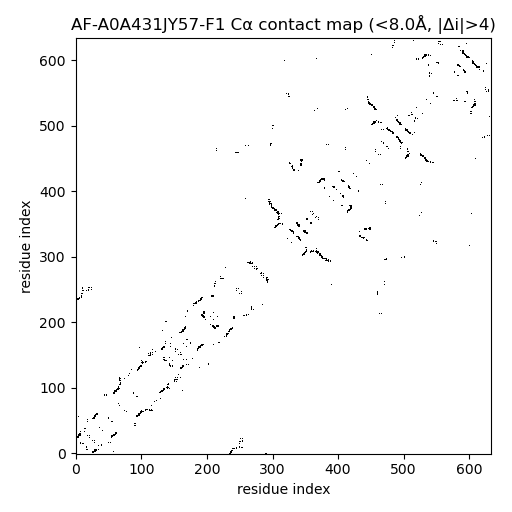 -4.501 7.754 4.308 1.00 95.19 493 CYS A CA 1
ATOM 3864 C C . CYS A 1 493 ? -5.674 6.930 4.839 1.00 95.19 493 CYS A C 1
ATOM 3866 O O . CYS A 1 493 ? -5.477 5.956 5.569 1.00 95.19 493 CYS A O 1
ATOM 3868 N N . ALA A 1 494 ? -6.898 7.332 4.501 1.00 95.69 494 ALA A N 1
ATOM 3869 C CA . ALA A 1 494 ? -8.090 6.597 4.898 1.00 95.69 494 ALA A CA 1
ATOM 3870 C C . ALA A 1 494 ? -8.355 5.418 3.955 1.00 95.69 494 ALA A C 1
ATOM 3872 O O . ALA A 1 494 ? -8.292 5.563 2.741 1.00 95.69 494 ALA A O 1
ATOM 3873 N N . MET A 1 495 ? -8.707 4.268 4.518 1.00 97.06 495 MET A N 1
ATOM 3874 C CA . MET A 1 495 ? -9.114 3.054 3.817 1.00 97.06 495 MET A CA 1
ATOM 3875 C C . MET A 1 495 ? -10.605 2.826 4.061 1.00 97.06 495 MET A C 1
ATOM 3877 O O . MET A 1 495 ? -11.033 2.771 5.217 1.00 97.06 495 MET A O 1
ATOM 3881 N N . VAL A 1 496 ? -11.394 2.699 2.992 1.00 97.06 496 VAL A N 1
ATOM 3882 C CA . VAL A 1 496 ? -12.856 2.522 3.079 1.00 97.06 496 VAL A CA 1
ATOM 3883 C C . VAL A 1 496 ? -13.355 1.455 2.109 1.00 97.06 496 VAL A C 1
ATOM 3885 O O . VAL A 1 496 ? -12.788 1.279 1.033 1.00 97.06 496 VAL A O 1
ATOM 3888 N N . ASP A 1 497 ? -14.411 0.736 2.471 1.00 95.25 497 ASP A N 1
ATOM 3889 C CA . ASP A 1 497 ? -15.161 -0.101 1.532 1.00 95.25 497 ASP A CA 1
ATOM 3890 C C . ASP A 1 497 ? -16.193 0.735 0.754 1.00 95.25 497 ASP A C 1
ATOM 3892 O O . ASP A 1 497 ? -16.456 1.891 1.086 1.00 95.25 497 ASP A O 1
ATOM 3896 N N . ALA A 1 498 ? -16.785 0.147 -0.290 1.00 89.75 498 ALA A N 1
ATOM 3897 C CA . ALA A 1 498 ? -17.714 0.844 -1.186 1.00 89.75 498 ALA A CA 1
ATOM 3898 C C . ALA A 1 498 ? -18.956 1.409 -0.472 1.00 89.75 498 ALA A C 1
ATOM 3900 O O . ALA A 1 498 ? -19.418 2.493 -0.814 1.00 89.75 498 ALA A O 1
ATOM 3901 N N . ASP A 1 499 ? -19.467 0.699 0.539 1.00 90.19 499 ASP A N 1
ATOM 3902 C CA . ASP A 1 499 ? -20.638 1.122 1.319 1.00 90.19 499 ASP A CA 1
ATOM 3903 C C . ASP A 1 499 ? -20.254 1.996 2.528 1.00 90.19 499 ASP A C 1
ATOM 3905 O O . ASP A 1 499 ? -21.109 2.394 3.323 1.00 90.19 499 ASP A O 1
ATOM 3909 N N . HIS A 1 500 ? -18.957 2.274 2.700 1.00 92.00 500 HIS A N 1
ATOM 3910 C CA . HIS A 1 500 ? -18.378 2.899 3.881 1.00 92.00 500 HIS A CA 1
ATOM 3911 C C . HIS A 1 500 ? -18.880 2.274 5.200 1.00 92.00 500 HIS A C 1
ATOM 3913 O O . HIS A 1 500 ? -19.181 2.973 6.175 1.00 92.00 500 HIS A O 1
ATOM 3919 N N . SER A 1 501 ? -19.008 0.949 5.239 1.00 93.19 501 SER A N 1
ATOM 3920 C CA . SER A 1 501 ? -19.322 0.193 6.448 1.00 93.19 501 SER A CA 1
ATOM 3921 C C . SER A 1 501 ? -18.100 0.049 7.360 1.00 93.19 501 SER A C 1
ATOM 3923 O O . SER A 1 501 ? -18.246 0.046 8.583 1.00 93.19 501 SER A O 1
ATOM 3925 N N . LEU A 1 502 ? -16.895 -0.014 6.779 1.00 96.56 502 LEU A N 1
ATOM 3926 C CA . LEU A 1 502 ? -15.621 -0.035 7.484 1.00 96.56 502 LEU A CA 1
ATOM 3927 C C . LEU A 1 502 ? -14.754 1.141 7.031 1.00 96.56 502 LEU A C 1
ATOM 3929 O O . LEU A 1 502 ? -14.530 1.359 5.844 1.00 96.56 502 LEU A O 1
ATOM 3933 N N . ARG A 1 503 ? -14.229 1.879 8.008 1.00 97.56 503 ARG A N 1
ATOM 3934 C CA . ARG A 1 503 ? -13.332 3.016 7.809 1.00 97.56 503 ARG A CA 1
ATOM 3935 C C . ARG A 1 503 ? -12.110 2.860 8.708 1.00 97.56 503 ARG A C 1
ATOM 3937 O O . ARG A 1 503 ? -12.261 2.736 9.925 1.00 97.56 503 ARG A O 1
ATOM 3944 N N . ILE A 1 504 ? -10.916 2.893 8.125 1.00 97.50 504 ILE A N 1
ATOM 3945 C CA . ILE A 1 504 ? -9.649 2.829 8.866 1.00 97.50 504 ILE A CA 1
ATOM 3946 C C . ILE A 1 504 ? -8.726 3.941 8.371 1.00 97.50 504 ILE A C 1
ATOM 3948 O O . ILE A 1 504 ? -8.303 3.930 7.221 1.00 97.50 504 ILE A O 1
ATOM 3952 N N . ALA A 1 505 ? -8.398 4.903 9.228 1.00 96.94 505 ALA A N 1
ATOM 3953 C CA . ALA A 1 505 ? -7.399 5.927 8.939 1.00 96.94 505 ALA A CA 1
ATOM 3954 C C . ALA A 1 505 ? -5.999 5.413 9.301 1.00 96.94 505 ALA A C 1
ATOM 3956 O O . ALA A 1 505 ? -5.693 5.204 10.475 1.00 96.94 505 ALA A O 1
ATOM 3957 N N . LEU A 1 506 ? -5.142 5.209 8.303 1.00 97.12 506 LEU A N 1
ATOM 3958 C CA . LEU A 1 506 ? -3.749 4.819 8.510 1.00 97.12 506 LEU A CA 1
ATOM 3959 C C . LEU A 1 506 ? -2.910 6.081 8.695 1.00 97.12 506 LEU A C 1
ATOM 3961 O O . LEU A 1 506 ? -2.967 6.978 7.859 1.00 97.12 506 LEU A O 1
ATOM 3965 N N . ASN A 1 507 ? -2.113 6.143 9.758 1.00 96.25 507 ASN A N 1
ATOM 3966 C CA . ASN A 1 507 ? -1.292 7.294 10.120 1.00 96.25 507 ASN A CA 1
ATOM 3967 C C . ASN A 1 507 ? 0.182 6.904 10.236 1.00 96.25 507 ASN A C 1
ATOM 3969 O O . ASN A 1 507 ? 0.528 5.837 10.744 1.00 96.25 507 ASN A O 1
ATOM 3973 N N . VAL A 1 508 ? 1.067 7.805 9.827 1.00 94.94 508 VAL A N 1
ATOM 3974 C CA . VAL A 1 508 ? 2.514 7.635 9.966 1.00 94.94 508 VAL A CA 1
ATOM 3975 C C . VAL A 1 508 ? 3.201 8.978 10.148 1.00 94.94 508 VAL A C 1
ATOM 3977 O O . VAL A 1 508 ? 2.761 9.994 9.617 1.00 94.94 508 VAL A O 1
ATOM 3980 N N . SER A 1 509 ? 4.302 8.989 10.892 1.00 92.81 509 SER A N 1
ATOM 3981 C CA . SER A 1 509 ? 5.137 10.172 11.067 1.00 92.81 509 SER A CA 1
ATOM 3982 C C . SER A 1 509 ? 6.611 9.804 11.032 1.00 92.81 509 SER A C 1
ATOM 3984 O O . SER A 1 509 ? 7.022 8.792 11.599 1.00 92.81 509 SER A O 1
ATOM 3986 N N . HIS A 1 510 ? 7.420 10.657 10.407 1.00 87.44 510 HIS A N 1
ATOM 3987 C CA . HIS A 1 510 ? 8.877 10.586 10.528 1.00 87.44 510 HIS A CA 1
ATOM 3988 C C . HIS A 1 510 ? 9.362 11.015 11.916 1.00 87.44 510 HIS A C 1
ATOM 3990 O O . HIS A 1 510 ? 10.404 10.561 12.389 1.00 87.44 510 HIS A O 1
ATOM 3996 N N . SER A 1 511 ? 8.630 11.925 12.562 1.00 91.25 511 SER A N 1
ATOM 3997 C CA . SER A 1 511 ? 9.016 12.493 13.846 1.00 91.25 511 SER A CA 1
ATOM 3998 C C . SER A 1 511 ? 8.398 11.688 14.983 1.00 91.25 511 SER A C 1
ATOM 4000 O O . SER A 1 511 ? 7.183 11.685 15.202 1.00 91.25 511 SER A O 1
ATOM 4002 N N . ARG A 1 512 ? 9.276 11.068 15.774 1.00 89.31 512 ARG A N 1
ATOM 4003 C CA . ARG A 1 512 ? 8.937 10.392 17.036 1.00 89.31 512 ARG A CA 1
ATOM 4004 C C . ARG A 1 512 ? 8.294 11.333 18.057 1.00 89.31 512 ARG A C 1
ATOM 4006 O O . ARG A 1 512 ? 7.577 10.879 18.936 1.00 89.31 512 ARG A O 1
ATOM 4013 N N . ALA A 1 513 ? 8.509 12.642 17.913 1.00 90.94 513 ALA A N 1
ATOM 4014 C CA . ALA A 1 513 ? 7.942 13.651 18.795 1.00 90.94 513 ALA A CA 1
ATOM 4015 C C . ALA A 1 513 ? 6.487 14.014 18.457 1.00 90.94 513 ALA A C 1
ATOM 4017 O O . ALA A 1 513 ? 5.848 14.665 19.275 1.00 90.94 513 ALA A O 1
ATOM 4018 N N . THR A 1 514 ? 5.941 13.611 17.305 1.00 92.31 514 THR A N 1
ATOM 4019 C CA . THR A 1 514 ? 4.503 13.794 17.004 1.00 92.31 514 THR A CA 1
ATOM 4020 C C . THR A 1 514 ? 3.627 12.902 17.878 1.00 92.31 514 THR A C 1
ATOM 4022 O O . THR A 1 514 ? 4.106 11.889 18.386 1.00 92.31 514 THR A O 1
ATOM 4025 N N . VAL A 1 515 ? 2.336 13.219 18.029 1.00 89.69 515 VAL A N 1
ATOM 4026 C CA . VAL A 1 515 ? 1.403 12.357 18.781 1.00 89.69 515 VAL A CA 1
ATOM 4027 C C . VAL A 1 515 ? 1.402 10.931 18.223 1.00 89.69 515 VAL A C 1
ATOM 4029 O O . VAL A 1 515 ? 1.571 9.980 18.983 1.00 89.69 515 VAL A O 1
ATOM 4032 N N . THR A 1 516 ? 1.295 10.776 16.899 1.00 90.00 516 THR A N 1
ATOM 4033 C CA . THR A 1 516 ? 1.370 9.461 16.242 1.00 90.00 516 THR A CA 1
ATOM 4034 C C . THR A 1 516 ? 2.710 8.779 16.511 1.00 90.00 516 THR A C 1
ATOM 4036 O O . THR A 1 516 ? 2.725 7.610 16.884 1.00 90.00 516 THR A O 1
ATOM 4039 N N . GLY A 1 517 ? 3.830 9.501 16.390 1.00 90.69 517 GLY A N 1
ATOM 4040 C CA . GLY A 1 517 ? 5.165 8.968 16.676 1.00 90.69 517 GLY A CA 1
ATOM 4041 C C . GLY A 1 517 ? 5.300 8.432 18.105 1.00 90.69 517 GLY A C 1
ATOM 4042 O O . GLY A 1 517 ? 5.734 7.295 18.289 1.00 90.69 517 GLY A O 1
ATOM 4043 N N . ARG A 1 518 ? 4.847 9.197 19.106 1.00 89.75 518 ARG A N 1
ATOM 4044 C CA . ARG A 1 518 ? 4.869 8.782 20.518 1.00 89.75 518 ARG A CA 1
ATOM 4045 C C . ARG A 1 518 ? 3.974 7.573 20.780 1.00 89.75 518 ARG A C 1
ATOM 4047 O O . ARG A 1 518 ? 4.388 6.669 21.499 1.00 89.75 518 ARG A O 1
ATOM 4054 N N . SER A 1 519 ? 2.788 7.509 20.166 1.00 88.75 519 SER A N 1
ATOM 4055 C CA . SER A 1 519 ? 1.919 6.326 20.254 1.00 88.75 519 SER A CA 1
ATOM 4056 C C . SER A 1 519 ? 2.603 5.073 19.700 1.00 88.75 519 SER A C 1
ATOM 4058 O O . SER A 1 519 ? 2.504 4.012 20.315 1.00 88.75 519 SER A O 1
ATOM 4060 N N . MET A 1 520 ? 3.331 5.180 18.582 1.00 90.50 520 MET A N 1
ATOM 4061 C CA . MET A 1 520 ? 4.075 4.047 18.008 1.00 90.50 520 MET A CA 1
ATOM 4062 C C . MET A 1 520 ? 5.241 3.608 18.893 1.00 90.50 520 MET A C 1
ATOM 4064 O O . MET A 1 520 ? 5.489 2.410 19.038 1.00 90.50 520 MET A O 1
ATOM 4068 N N . GLU A 1 521 ? 5.937 4.555 19.527 1.00 89.81 521 GLU A N 1
ATOM 4069 C CA . GLU A 1 521 ? 6.972 4.231 20.513 1.00 89.81 521 GLU A CA 1
ATOM 4070 C C . GLU A 1 521 ? 6.379 3.540 21.745 1.00 89.81 521 GLU A C 1
ATOM 4072 O O . GLU A 1 521 ? 6.907 2.517 22.184 1.00 89.81 521 GLU A O 1
ATOM 4077 N N . ALA A 1 522 ? 5.248 4.031 22.260 1.00 87.56 522 ALA A N 1
ATOM 4078 C CA . ALA A 1 522 ? 4.559 3.423 23.394 1.00 87.56 522 ALA A CA 1
ATOM 4079 C C . ALA A 1 522 ? 4.095 1.992 23.076 1.00 87.56 522 ALA A C 1
ATOM 4081 O O . ALA A 1 522 ? 4.277 1.086 23.895 1.00 87.56 522 ALA A O 1
ATOM 4082 N N . LEU A 1 523 ? 3.521 1.769 21.888 1.00 85.88 523 LEU A N 1
ATOM 4083 C CA . LEU A 1 523 ? 3.070 0.455 21.414 1.00 85.88 523 LEU A CA 1
ATOM 4084 C C . LEU A 1 523 ? 4.214 -0.467 20.965 1.00 85.88 523 LEU A C 1
ATOM 4086 O O . LEU A 1 523 ? 3.969 -1.650 20.739 1.00 85.88 523 LEU A O 1
ATOM 4090 N N . GLN A 1 524 ? 5.447 0.042 20.856 1.00 86.69 524 GLN A N 1
ATOM 4091 C CA . GLN A 1 524 ? 6.598 -0.674 20.295 1.00 86.69 524 GLN A CA 1
ATOM 4092 C C . GLN A 1 524 ? 6.322 -1.248 18.892 1.00 86.69 524 GLN A C 1
ATOM 4094 O O . GLN A 1 524 ? 6.733 -2.364 18.566 1.00 86.69 524 GLN A O 1
ATOM 4099 N N . GLY A 1 525 ? 5.597 -0.498 18.059 1.00 88.38 525 GLY A N 1
ATOM 4100 C CA . GLY A 1 525 ? 5.159 -0.939 16.737 1.00 88.38 525 GLY A CA 1
ATOM 4101 C C . GLY A 1 525 ? 3.869 -0.258 16.290 1.00 88.38 525 GLY A C 1
ATOM 4102 O O . GLY A 1 525 ? 3.446 0.731 16.883 1.00 88.38 525 GLY A O 1
ATOM 4103 N N . GLY A 1 526 ? 3.263 -0.798 15.229 1.00 90.75 526 GLY A N 1
ATOM 4104 C CA . GLY A 1 526 ? 1.973 -0.330 14.719 1.00 90.75 526 GLY A CA 1
ATOM 4105 C C . GLY A 1 526 ? 0.798 -0.730 15.609 1.00 90.75 526 GLY A C 1
ATOM 4106 O O . GLY A 1 526 ? 0.939 -1.597 16.473 1.00 90.75 526 GLY A O 1
ATOM 4107 N N . GLY A 1 527 ? -0.357 -0.112 15.384 1.00 93.69 527 GLY A N 1
ATOM 4108 C CA . GLY A 1 527 ? -1.615 -0.543 15.987 1.00 93.69 527 GLY A CA 1
ATOM 4109 C C . GLY A 1 527 ? -2.670 0.552 16.085 1.00 93.69 527 GLY A C 1
ATOM 4110 O O . GLY A 1 527 ? -2.427 1.726 15.785 1.00 93.69 527 GLY A O 1
ATOM 4111 N N . VAL A 1 528 ? -3.863 0.159 16.533 1.00 95.38 528 VAL A N 1
ATOM 4112 C CA . VAL A 1 528 ? -4.976 1.084 16.769 1.00 95.38 528 VAL A CA 1
ATOM 4113 C C . VAL A 1 528 ? -4.633 2.015 17.935 1.00 95.38 528 VAL A C 1
ATOM 4115 O O . VAL A 1 528 ? -4.294 1.574 19.030 1.00 95.38 528 VAL A O 1
ATOM 4118 N N . HIS A 1 529 ? -4.758 3.318 17.702 1.00 90.94 529 HIS A N 1
ATOM 4119 C CA . HIS A 1 529 ? -4.533 4.372 18.703 1.00 90.94 529 HIS A CA 1
ATOM 4120 C C . HIS A 1 529 ? -5.752 5.293 18.855 1.00 90.94 529 HIS A C 1
ATOM 4122 O O . HIS A 1 529 ? -5.773 6.184 19.702 1.00 90.94 529 HIS A O 1
ATOM 4128 N N . HIS A 1 530 ? -6.787 5.066 18.051 1.00 93.00 530 HIS A N 1
ATOM 4129 C CA . HIS A 1 530 ? -7.967 5.908 17.980 1.00 93.00 530 HIS A CA 1
ATOM 4130 C C . HIS A 1 530 ? -9.190 5.055 17.633 1.00 93.00 530 HIS A C 1
ATOM 4132 O O . HIS A 1 530 ? -9.168 4.328 16.638 1.00 93.00 530 HIS A O 1
ATOM 4138 N N . ILE A 1 531 ? -10.241 5.143 18.452 1.00 98.31 531 ILE A N 1
ATOM 4139 C CA . ILE A 1 531 ? -11.519 4.455 18.227 1.00 98.31 531 ILE A CA 1
ATOM 4140 C C . ILE A 1 531 ? -12.629 5.503 18.193 1.00 98.31 531 ILE A C 1
ATOM 4142 O O . ILE A 1 531 ? -12.931 6.112 19.220 1.00 98.31 531 ILE A O 1
ATOM 4146 N N . ALA A 1 532 ? -13.253 5.681 17.033 1.00 98.50 532 ALA A N 1
ATOM 4147 C CA . ALA A 1 532 ? -14.359 6.608 16.861 1.00 98.50 532 ALA A CA 1
ATOM 4148 C C . ALA A 1 532 ? -15.705 5.899 17.015 1.00 98.50 532 ALA A C 1
ATOM 4150 O O . ALA A 1 532 ? -15.948 4.842 16.425 1.00 98.50 532 ALA A O 1
ATOM 4151 N N . LEU A 1 533 ? -16.597 6.490 17.802 1.00 98.56 533 LEU A N 1
ATOM 4152 C CA . LEU A 1 533 ? -17.906 5.955 18.151 1.00 98.56 533 LEU A CA 1
ATOM 4153 C C . LEU A 1 533 ? -18.995 6.911 17.661 1.00 98.56 533 LEU A C 1
ATOM 4155 O O . LEU A 1 533 ? -18.996 8.093 18.006 1.00 98.56 533 LEU A O 1
ATOM 4159 N N . ALA A 1 534 ? -19.932 6.406 16.865 1.00 98.12 534 ALA A N 1
ATOM 4160 C CA . ALA A 1 534 ? -21.025 7.213 16.339 1.00 98.12 534 ALA A CA 1
ATOM 4161 C C . ALA A 1 534 ? -22.091 7.464 17.413 1.00 98.12 534 ALA A C 1
ATOM 4163 O O . ALA A 1 534 ? -22.487 6.531 18.118 1.00 98.12 534 ALA A O 1
ATOM 4164 N N . SER A 1 535 ? -22.566 8.707 17.493 1.00 98.06 535 SER A N 1
ATOM 4165 C CA . SER A 1 535 ? -23.634 9.168 18.381 1.00 98.06 535 SER A CA 1
ATOM 4166 C C . SER A 1 535 ? -24.787 9.811 17.604 1.00 98.06 535 SER A C 1
ATOM 4168 O O . SER A 1 535 ? -24.570 10.484 16.594 1.00 98.06 535 SER A O 1
ATOM 4170 N N . ASP A 1 536 ? -26.012 9.612 18.098 1.00 93.88 536 ASP A N 1
ATOM 4171 C CA . ASP A 1 536 ? -27.230 10.250 17.575 1.00 93.88 536 ASP A CA 1
ATOM 4172 C C . ASP A 1 536 ? -27.329 11.742 17.954 1.00 93.88 536 ASP A C 1
ATOM 4174 O O . ASP A 1 536 ? -27.795 12.569 17.166 1.00 93.88 536 ASP A O 1
ATOM 4178 N N . ASP A 1 537 ? -26.867 12.101 19.156 1.00 97.44 537 ASP A N 1
ATOM 4179 C CA . ASP A 1 537 ? -26.800 13.477 19.663 1.00 97.44 537 ASP A CA 1
ATOM 4180 C C . ASP A 1 537 ? -25.489 13.667 20.421 1.00 97.44 537 ASP A C 1
ATOM 4182 O O . ASP A 1 537 ? -25.359 13.355 21.610 1.00 97.44 537 ASP A O 1
ATOM 4186 N N . ILE A 1 538 ? -24.506 14.216 19.714 1.00 97.94 538 ILE A N 1
ATOM 4187 C CA . ILE A 1 538 ? -23.157 14.398 20.231 1.00 97.94 538 ILE A CA 1
ATOM 4188 C C . ILE A 1 538 ? -23.112 15.271 21.484 1.00 97.94 538 ILE A C 1
ATOM 4190 O O . ILE A 1 538 ? -22.288 15.039 22.369 1.00 97.94 538 ILE A O 1
ATOM 4194 N N . PHE A 1 539 ? -23.998 16.259 21.600 1.00 97.88 539 PHE A N 1
ATOM 4195 C CA . PHE A 1 539 ? -23.979 17.162 22.738 1.00 97.88 539 PHE A CA 1
ATOM 4196 C C . PHE A 1 539 ? -24.568 16.493 23.979 1.00 97.88 539 PHE A C 1
ATOM 4198 O O . PHE A 1 539 ? -24.009 16.635 25.067 1.00 97.88 539 PHE A O 1
ATOM 4205 N N . ALA A 1 540 ? -25.649 15.722 23.822 1.00 98.06 540 ALA A N 1
ATOM 4206 C CA . ALA A 1 540 ? -26.182 14.895 24.903 1.00 98.06 540 ALA A CA 1
ATOM 4207 C C . ALA A 1 540 ? -25.151 13.847 25.360 1.00 98.06 540 ALA A C 1
ATOM 4209 O O . ALA A 1 540 ? -24.972 13.636 26.564 1.00 98.06 540 ALA A O 1
ATOM 4210 N N . THR A 1 541 ? -24.415 13.246 24.419 1.00 98.44 541 THR A N 1
ATOM 4211 C CA . THR A 1 541 ? -23.300 12.340 24.720 1.00 98.44 541 THR A CA 1
ATOM 4212 C C . THR A 1 541 ? -22.202 13.054 25.508 1.00 98.44 541 THR A C 1
ATOM 4214 O O . THR A 1 541 ? -21.833 12.590 26.585 1.00 98.44 541 THR A O 1
ATOM 4217 N N . ALA A 1 542 ? -21.714 14.210 25.049 1.00 98.06 542 ALA A N 1
ATOM 4218 C CA . ALA A 1 542 ? -20.674 14.976 25.743 1.00 98.06 542 ALA A CA 1
ATOM 4219 C C . ALA A 1 542 ? -21.082 15.364 27.177 1.00 98.06 542 ALA A C 1
ATOM 4221 O O . ALA A 1 542 ? -20.292 15.230 28.120 1.00 98.06 542 ALA A O 1
ATOM 4222 N N . GLU A 1 543 ? -22.333 15.795 27.364 1.00 97.81 543 GLU A N 1
ATOM 4223 C CA . GLU A 1 543 ? -22.899 16.135 28.673 1.00 97.81 543 GLU A CA 1
ATOM 4224 C C . GLU A 1 543 ? -22.981 14.903 29.589 1.00 97.81 543 GLU A C 1
ATOM 4226 O O . GLU A 1 543 ? -22.603 14.978 30.764 1.00 97.81 543 GLU A O 1
ATOM 4231 N N . TYR A 1 544 ? -23.407 13.749 29.056 1.00 97.81 544 TYR A N 1
ATOM 4232 C CA . TYR A 1 544 ? -23.405 12.483 29.790 1.00 97.81 544 TYR A CA 1
ATOM 4233 C C . TYR A 1 544 ? -21.986 12.108 30.230 1.00 97.81 544 TYR A C 1
ATOM 4235 O O . TYR A 1 544 ? -21.769 11.851 31.415 1.00 97.81 544 TYR A O 1
ATOM 4243 N N . LEU A 1 545 ? -21.025 12.092 29.304 1.00 97.62 545 LEU A N 1
ATOM 4244 C CA . LEU A 1 545 ? -19.641 11.682 29.559 1.00 97.62 545 LEU A CA 1
ATOM 4245 C C . LEU A 1 545 ? -18.998 12.555 30.644 1.00 97.62 545 LEU A C 1
ATOM 4247 O O . LEU A 1 545 ? -18.455 12.036 31.622 1.00 97.62 545 LEU A O 1
ATOM 4251 N N . THR A 1 546 ? -19.141 13.877 30.523 1.00 96.25 546 THR A N 1
ATOM 4252 C CA . THR A 1 546 ? -18.616 14.845 31.500 1.00 96.25 546 THR A CA 1
ATOM 4253 C C . THR A 1 546 ? -19.228 14.622 32.886 1.00 96.25 546 THR A C 1
ATOM 4255 O O . THR A 1 546 ? -18.512 14.564 33.887 1.00 96.25 546 THR A O 1
ATOM 4258 N N . LYS A 1 547 ? -20.552 14.414 32.963 1.00 97.25 547 LYS A N 1
ATOM 4259 C CA . LYS A 1 547 ? -21.253 14.126 34.227 1.00 97.25 547 LYS A CA 1
ATOM 4260 C C . LYS A 1 547 ? -20.776 12.826 34.887 1.00 97.25 547 LYS A C 1
ATOM 4262 O O . LYS A 1 547 ? -20.818 12.719 36.111 1.00 97.25 547 LYS A O 1
ATOM 4267 N N . HIS A 1 548 ? -20.316 11.859 34.095 1.00 97.12 548 HIS A N 1
ATOM 4268 C CA . HIS A 1 548 ? -19.790 10.577 34.569 1.00 97.12 548 HIS A CA 1
ATOM 4269 C C . HIS A 1 548 ? -18.258 10.562 34.706 1.00 97.12 548 HIS A C 1
ATOM 4271 O O . HIS A 1 548 ? -17.659 9.500 34.870 1.00 97.12 548 HIS A O 1
ATOM 4277 N N . GLY A 1 549 ? -17.623 11.740 34.713 1.00 95.31 549 GLY A N 1
ATOM 4278 C CA . GLY A 1 549 ? -16.212 11.902 35.057 1.00 95.31 549 GLY A CA 1
ATOM 4279 C C . GLY A 1 549 ? -15.236 11.580 33.927 1.00 95.31 549 GLY A C 1
ATOM 4280 O O . GLY A 1 549 ? -14.048 11.402 34.198 1.00 95.31 549 GLY A O 1
ATOM 4281 N N . ILE A 1 550 ? -15.703 11.506 32.678 1.00 96.75 550 ILE A N 1
ATOM 4282 C CA . ILE A 1 550 ? -14.815 11.413 31.519 1.00 96.75 550 ILE A CA 1
ATOM 4283 C C . ILE A 1 550 ? -14.240 12.796 31.221 1.00 96.75 550 ILE A C 1
ATOM 4285 O O . ILE A 1 550 ? -14.974 13.756 30.990 1.00 96.75 550 ILE A O 1
ATOM 4289 N N . ALA A 1 551 ? -12.912 12.884 31.212 1.00 93.44 551 ALA A N 1
ATOM 4290 C CA . ALA A 1 551 ? -12.208 14.089 30.810 1.00 93.44 551 ALA A CA 1
ATOM 4291 C C . ALA A 1 551 ? -12.152 14.176 29.278 1.00 93.44 551 ALA A C 1
ATOM 4293 O O . ALA A 1 551 ? -11.519 13.344 28.618 1.00 93.44 551 ALA A O 1
ATOM 4294 N N . LEU A 1 552 ? -12.814 15.194 28.731 1.00 95.56 552 LEU A N 1
ATOM 4295 C CA . LEU A 1 552 ? -12.739 15.536 27.315 1.00 95.56 552 LEU A CA 1
ATOM 4296 C C . LEU A 1 552 ? -11.439 16.295 27.014 1.00 95.56 552 LEU A C 1
ATOM 4298 O O . LEU A 1 552 ? -10.762 16.803 27.917 1.00 95.56 552 LEU A O 1
ATOM 4302 N N . LEU A 1 553 ? -11.062 16.320 25.741 1.00 94.94 553 LEU A N 1
ATOM 4303 C CA . LEU A 1 553 ? -9.899 17.053 25.266 1.00 94.94 553 LEU A CA 1
ATOM 4304 C C . LEU A 1 553 ? -10.131 18.566 25.387 1.00 94.94 553 LEU A C 1
ATOM 4306 O O . LEU A 1 553 ? -11.193 19.078 25.045 1.00 94.94 553 LEU A O 1
ATOM 4310 N N . ASP A 1 554 ? -9.114 19.272 25.871 1.00 93.56 554 ASP A N 1
ATOM 4311 C CA . ASP A 1 554 ? -9.157 20.713 26.115 1.00 93.56 554 ASP A CA 1
ATOM 4312 C C . ASP A 1 554 ? -8.848 21.487 24.823 1.00 93.56 554 ASP A C 1
ATOM 4314 O O . ASP A 1 554 ? -7.684 21.695 24.459 1.00 93.56 554 ASP A O 1
ATOM 4318 N N . VAL A 1 555 ? -9.903 21.832 24.081 1.00 96.00 555 VAL A N 1
ATOM 4319 C CA . VAL A 1 555 ? -9.808 22.547 22.802 1.00 96.00 555 VAL A CA 1
ATOM 4320 C C . VAL A 1 555 ? -9.574 24.044 23.062 1.00 96.00 555 VAL A C 1
ATOM 4322 O O . VAL A 1 555 ? -10.330 24.642 23.822 1.00 96.00 555 VAL A O 1
ATOM 4325 N N . PRO A 1 556 ? -8.573 24.687 22.428 1.00 94.56 556 PRO A N 1
ATOM 4326 C CA . PRO A 1 556 ? -8.277 26.100 22.670 1.00 94.56 556 PRO A CA 1
ATOM 4327 C C . PRO A 1 556 ? -9.419 27.037 22.251 1.00 94.56 556 PRO A C 1
ATOM 4329 O O . PRO A 1 556 ? -9.951 26.883 21.156 1.00 94.56 556 PRO A O 1
ATOM 4332 N N . ASP A 1 557 ? -9.685 28.087 23.038 1.00 95.69 557 ASP A N 1
ATOM 4333 C CA . ASP A 1 557 ? -10.718 29.097 22.732 1.00 95.69 557 ASP A CA 1
ATOM 4334 C C . ASP A 1 557 ? -10.573 29.713 21.333 1.00 95.69 557 ASP A C 1
ATOM 4336 O O . ASP A 1 557 ? -11.566 29.897 20.635 1.00 95.69 557 ASP A O 1
ATOM 4340 N N . ASN A 1 558 ? -9.334 29.942 20.878 1.00 96.56 558 ASN A N 1
ATOM 4341 C CA . ASN A 1 558 ? -9.050 30.483 19.544 1.00 96.56 558 ASN A CA 1
ATOM 4342 C C . ASN A 1 558 ? -9.670 29.657 18.404 1.00 96.56 558 ASN A C 1
ATOM 4344 O O . ASN A 1 558 ? -9.937 30.210 17.345 1.00 96.56 558 ASN A O 1
ATOM 4348 N N . TYR A 1 559 ? -9.892 28.352 18.596 1.00 97.38 559 TYR A N 1
ATOM 4349 C CA . TYR A 1 559 ? -10.590 27.527 17.611 1.00 97.38 559 TYR A CA 1
ATOM 4350 C C . TYR A 1 559 ? -12.045 27.979 17.438 1.00 97.38 559 TYR A C 1
ATOM 4352 O O . TYR A 1 559 ? -12.515 28.153 16.319 1.00 97.38 559 TYR A O 1
ATOM 4360 N N . TYR A 1 560 ? -12.745 28.229 18.545 1.00 97.44 560 TYR A N 1
ATOM 4361 C CA . TYR A 1 560 ? -14.136 28.677 18.526 1.00 97.44 560 TYR A CA 1
ATOM 4362 C C . TYR A 1 560 ? -14.278 30.138 18.097 1.00 97.44 560 TYR A C 1
ATOM 4364 O O . TYR A 1 560 ? -15.322 30.502 17.574 1.00 97.44 560 TYR A O 1
ATOM 4372 N N . GLU A 1 561 ? -13.249 30.966 18.287 1.00 96.38 561 GLU A N 1
ATOM 4373 C CA . GLU A 1 561 ? -13.204 32.320 17.712 1.00 96.38 561 GLU A CA 1
ATOM 4374 C C . GLU A 1 561 ? -13.016 32.296 16.178 1.00 96.38 561 GLU A C 1
ATOM 4376 O O . GLU A 1 561 ? -13.512 33.183 15.488 1.00 96.38 561 GLU A O 1
ATOM 4381 N N . ASP A 1 562 ? -12.330 31.283 15.628 1.00 96.88 562 ASP A N 1
ATOM 4382 C CA . ASP A 1 562 ? -12.116 31.111 14.178 1.00 96.88 562 ASP A CA 1
ATOM 4383 C C . ASP A 1 562 ? -13.346 30.535 13.453 1.00 96.88 562 ASP A C 1
ATOM 4385 O O . ASP A 1 562 ? -13.627 30.903 12.311 1.00 96.88 562 ASP A O 1
ATOM 4389 N N . LEU A 1 563 ? -14.112 29.652 14.106 1.00 96.25 563 LEU A N 1
ATOM 4390 C CA . LEU A 1 563 ? -15.231 28.942 13.474 1.00 96.25 563 LEU A CA 1
ATOM 4391 C C . LEU A 1 563 ? -16.261 29.860 12.776 1.00 96.25 563 LEU A C 1
ATOM 4393 O O . LEU A 1 563 ? -16.573 29.575 11.616 1.00 96.25 563 LEU A O 1
ATOM 4397 N N . PRO A 1 564 ? -16.753 30.964 13.380 1.00 95.44 564 PRO A N 1
ATOM 4398 C CA . PRO A 1 564 ? -17.710 31.866 12.729 1.00 95.44 564 PRO A CA 1
ATOM 4399 C C . PRO A 1 564 ? -17.167 32.572 11.483 1.00 95.44 564 PRO A C 1
ATOM 4401 O O . PRO A 1 564 ? -17.939 33.016 10.638 1.00 95.44 564 PRO A O 1
ATOM 4404 N N . ALA A 1 565 ? -15.841 32.687 11.346 1.00 94.62 565 ALA A N 1
ATOM 4405 C CA . ALA A 1 565 ? -15.227 33.258 10.149 1.00 94.62 565 ALA A CA 1
ATOM 4406 C C . ALA A 1 565 ? -15.273 32.294 8.949 1.00 94.62 565 ALA A C 1
ATOM 4408 O O . ALA A 1 565 ? -15.112 32.724 7.806 1.00 94.62 565 ALA A O 1
ATOM 4409 N N . ARG A 1 566 ? -15.485 30.995 9.200 1.00 93.56 566 ARG A N 1
ATOM 4410 C CA . ARG A 1 566 ? -15.495 29.922 8.192 1.00 93.56 566 ARG A CA 1
ATOM 4411 C C . ARG A 1 566 ? -16.885 29.347 7.951 1.00 93.56 566 ARG A C 1
ATOM 4413 O O . ARG A 1 566 ? -17.175 28.893 6.845 1.00 93.56 566 ARG A O 1
ATOM 4420 N N . PHE A 1 567 ? -17.723 29.337 8.981 1.00 94.38 567 PHE A N 1
ATOM 4421 C CA . PHE A 1 567 ? -19.012 28.666 8.975 1.00 94.38 567 PHE A CA 1
ATOM 4422 C C . PHE A 1 567 ? -20.096 29.539 9.601 1.00 94.38 567 PHE A C 1
ATOM 4424 O O . PHE A 1 567 ? -19.873 30.241 10.582 1.00 94.38 567 PHE A O 1
ATOM 4431 N N . GLU A 1 568 ? -21.299 29.439 9.047 1.00 90.62 568 GLU A N 1
ATOM 4432 C CA . GLU A 1 568 ? -22.495 30.057 9.611 1.00 90.62 568 GLU A CA 1
ATOM 4433 C C . GLU A 1 568 ? -23.023 29.159 10.737 1.00 90.62 568 GLU A C 1
ATOM 4435 O O . GLU A 1 568 ? -23.733 28.189 10.478 1.00 90.62 568 GLU A O 1
ATOM 4440 N N . LEU A 1 569 ? -22.621 29.455 11.975 1.00 91.31 569 LEU A N 1
ATOM 4441 C CA . LEU A 1 569 ? -23.067 28.780 13.196 1.00 91.31 569 LEU A CA 1
ATOM 4442 C C . LEU A 1 569 ? -23.772 29.791 14.100 1.00 91.31 569 LEU A C 1
ATOM 4444 O O . LEU A 1 569 ? -23.340 30.941 14.190 1.00 91.31 569 LEU A O 1
ATOM 4448 N N . ASP A 1 570 ? -24.843 29.378 14.777 1.00 93.06 570 ASP A N 1
ATOM 4449 C CA . ASP A 1 570 ? -25.506 30.248 15.749 1.00 93.06 570 ASP A CA 1
ATOM 4450 C C . ASP A 1 570 ? -24.695 30.370 17.055 1.00 93.06 570 ASP A C 1
ATOM 4452 O O . ASP A 1 570 ? -23.996 29.439 17.468 1.00 93.06 570 ASP A O 1
ATOM 4456 N N . ASP A 1 571 ? -24.797 31.524 17.725 1.00 94.44 571 ASP A N 1
ATOM 4457 C CA . ASP A 1 571 ? -24.014 31.831 18.933 1.00 94.44 571 ASP A CA 1
ATOM 4458 C C . ASP A 1 571 ? -24.253 30.825 20.074 1.00 94.44 571 ASP A C 1
ATOM 4460 O O . ASP A 1 571 ? -23.345 30.521 20.852 1.00 94.44 571 ASP A O 1
ATOM 4464 N N . ALA A 1 572 ? -25.471 30.284 20.189 1.00 95.50 572 ALA A N 1
ATOM 4465 C CA . ALA A 1 572 ? -25.816 29.347 21.254 1.00 95.50 572 ALA A CA 1
ATOM 4466 C C . ALA A 1 572 ? -25.190 27.967 21.010 1.00 95.50 572 ALA A C 1
ATOM 4468 O O . ALA A 1 572 ? -24.714 27.323 21.950 1.00 95.50 572 ALA A O 1
ATOM 4469 N N . GLN A 1 573 ? -25.161 27.519 19.756 1.00 94.62 573 GLN A N 1
ATOM 4470 C CA . GLN A 1 573 ? -24.474 26.309 19.332 1.00 94.62 573 GLN A CA 1
ATOM 4471 C C . GLN A 1 573 ? -22.965 26.453 19.515 1.00 94.62 573 GLN A C 1
ATOM 4473 O O . GLN A 1 573 ? -22.352 25.551 20.086 1.00 94.62 573 GLN A O 1
ATOM 4478 N N . LEU A 1 574 ? -22.378 27.583 19.111 1.00 96.69 574 LEU A N 1
ATOM 4479 C CA . LEU A 1 574 ? -20.947 27.838 19.275 1.00 96.69 574 LEU A CA 1
ATOM 4480 C C . LEU A 1 574 ? -20.525 27.816 20.750 1.00 96.69 574 LEU A C 1
ATOM 4482 O O . LEU A 1 574 ? -19.538 27.168 21.097 1.00 96.69 574 LEU A O 1
ATOM 4486 N N . GLU A 1 575 ? -21.291 28.455 21.635 1.00 96.75 575 GLU A N 1
ATOM 4487 C CA . GLU A 1 575 ? -21.021 28.430 23.077 1.00 96.75 575 GLU A CA 1
ATOM 4488 C C . GLU A 1 575 ? -21.181 27.016 23.658 1.00 96.75 575 GLU A C 1
ATOM 4490 O O . GLU A 1 575 ? -20.384 26.564 24.486 1.00 96.75 575 GLU A O 1
ATOM 4495 N N . ARG A 1 576 ? -22.181 26.261 23.184 1.00 96.44 576 ARG A N 1
ATOM 4496 C CA . ARG A 1 576 ? -22.362 24.860 23.580 1.00 96.44 576 ARG A CA 1
ATOM 4497 C C . ARG A 1 576 ? -21.186 23.994 23.130 1.00 96.44 576 ARG A C 1
ATOM 4499 O O . ARG A 1 576 ? -20.736 23.152 23.908 1.00 96.44 576 ARG A O 1
ATOM 4506 N N . MET A 1 577 ? -20.683 24.209 21.915 1.00 97.75 577 MET A N 1
ATOM 4507 C CA . MET A 1 577 ? -19.498 23.539 21.383 1.00 97.75 577 MET A CA 1
ATOM 4508 C C . MET A 1 577 ? -18.256 23.879 22.205 1.00 97.75 577 MET A C 1
ATOM 4510 O O . MET A 1 577 ? -17.579 22.959 22.664 1.00 97.75 577 MET A O 1
ATOM 4514 N N . ARG A 1 578 ? -18.026 25.171 22.482 1.00 97.31 578 ARG A N 1
ATOM 4515 C CA . ARG A 1 578 ? -16.921 25.668 23.313 1.00 97.31 578 ARG A CA 1
ATOM 4516 C C . ARG A 1 578 ? -16.890 24.988 24.674 1.00 97.31 578 ARG A C 1
ATOM 4518 O O . ARG A 1 578 ? -15.881 24.402 25.055 1.00 97.31 578 ARG A O 1
ATOM 4525 N N . ARG A 1 579 ? -18.024 24.991 25.377 1.00 96.19 579 ARG A N 1
ATOM 4526 C CA . ARG A 1 579 ? -18.156 24.385 26.708 1.00 96.19 579 ARG A CA 1
ATOM 4527 C C . ARG A 1 579 ? -17.878 22.879 26.722 1.00 96.19 579 ARG A C 1
ATOM 4529 O O . ARG A 1 579 ? -17.426 22.357 27.737 1.00 96.19 579 ARG A O 1
ATOM 4536 N N . LEU A 1 580 ? -18.219 22.174 25.644 1.00 96.75 580 LEU A N 1
ATOM 4537 C CA . LEU A 1 580 ? -18.173 20.710 25.572 1.00 96.75 580 LEU A CA 1
ATOM 4538 C C . LEU A 1 580 ? -16.977 20.169 24.777 1.00 96.75 580 LEU A C 1
ATOM 4540 O O . LEU A 1 580 ? -16.861 18.955 24.631 1.00 96.75 580 LEU A O 1
ATOM 4544 N N . GLY A 1 581 ? -16.088 21.029 24.275 1.00 96.94 581 GLY A N 1
ATOM 4545 C CA . GLY A 1 581 ? -14.939 20.582 23.490 1.00 96.94 581 GLY A CA 1
ATOM 4546 C C . GLY A 1 581 ? -15.314 20.026 22.108 1.00 96.94 581 GLY A C 1
ATOM 4547 O O . GLY A 1 581 ? -14.563 19.215 21.568 1.00 96.94 581 GLY A O 1
ATOM 4548 N N . VAL A 1 582 ? -16.485 20.388 21.565 1.00 98.25 582 VAL A N 1
ATOM 4549 C CA . VAL A 1 582 ? -16.988 19.843 20.292 1.00 98.25 582 VAL A CA 1
ATOM 4550 C C . VAL A 1 582 ? -16.379 20.599 19.121 1.00 98.25 582 VAL A C 1
ATOM 4552 O O . VAL A 1 582 ? -16.605 21.791 18.940 1.00 98.25 582 VAL A O 1
ATOM 4555 N N . LEU A 1 583 ? -15.640 19.871 18.300 1.00 98.44 583 LEU A N 1
ATOM 4556 C CA . LEU A 1 583 ? -15.066 20.323 17.045 1.00 98.44 583 LEU A CA 1
ATOM 4557 C C . LEU A 1 583 ? -16.090 20.152 15.911 1.00 98.44 583 LEU A C 1
ATOM 4559 O O . LEU A 1 583 ? -17.005 19.326 15.998 1.00 98.44 583 LEU A O 1
ATOM 4563 N N . TYR A 1 584 ? -15.925 20.930 14.846 1.00 98.12 584 TYR A N 1
ATOM 4564 C CA . TYR A 1 584 ? -16.836 20.987 13.709 1.00 98.12 584 TYR A CA 1
ATOM 4565 C C . TYR A 1 584 ? -16.091 21.031 12.378 1.00 98.12 584 TYR A C 1
ATOM 4567 O O . TYR A 1 584 ? -15.034 21.653 12.257 1.00 98.12 584 TYR A O 1
ATOM 4575 N N . ASP A 1 585 ? -16.650 20.362 11.380 1.00 96.75 585 ASP A N 1
ATOM 4576 C CA . ASP A 1 585 ? -16.236 20.440 9.986 1.00 96.75 585 ASP A CA 1
ATOM 4577 C C . ASP A 1 585 ? -17.476 20.371 9.086 1.00 96.75 585 ASP A C 1
ATOM 4579 O O . ASP A 1 585 ? -18.494 19.782 9.456 1.00 96.75 585 ASP A O 1
ATOM 4583 N N . ARG A 1 586 ? -17.402 20.972 7.900 1.00 95.56 586 ARG A N 1
ATOM 4584 C CA . ARG A 1 586 ? -18.486 20.946 6.911 1.00 95.56 586 ARG A CA 1
ATOM 4585 C C . ARG A 1 586 ? -17.902 20.923 5.509 1.00 95.56 586 ARG A C 1
ATOM 4587 O O . ARG A 1 586 ? -17.023 21.727 5.198 1.00 95.56 586 ARG A O 1
ATOM 4594 N N . ASN A 1 587 ? -18.416 20.029 4.670 1.00 92.56 587 ASN A N 1
ATOM 4595 C CA . ASN A 1 587 ? -18.152 20.010 3.232 1.00 92.56 587 ASN A CA 1
ATOM 4596 C C . ASN A 1 587 ? -19.453 20.309 2.457 1.00 92.56 587 ASN A C 1
ATOM 4598 O O . ASN A 1 587 ? -20.460 20.689 3.050 1.00 92.56 587 ASN A O 1
ATOM 4602 N N . GLU A 1 588 ? -19.429 20.174 1.131 1.00 90.38 588 GLU A N 1
ATOM 4603 C CA . GLU A 1 588 ? -20.612 20.403 0.283 1.00 90.38 588 GLU A CA 1
ATOM 4604 C C . GLU A 1 588 ? -21.752 19.403 0.545 1.00 90.38 588 GLU A C 1
ATOM 4606 O O . GLU A 1 588 ? -22.902 19.686 0.220 1.00 90.38 588 GLU A O 1
ATOM 4611 N N . GLU A 1 589 ? -21.438 18.245 1.129 1.00 91.75 589 GLU A N 1
ATOM 4612 C CA . GLU A 1 589 ? -22.374 17.140 1.329 1.00 91.75 589 GLU A CA 1
ATOM 4613 C C . GLU A 1 589 ? -23.041 17.201 2.702 1.00 91.75 589 GLU A C 1
ATOM 4615 O O . GLU A 1 589 ? -24.225 16.915 2.811 1.00 91.75 589 GLU A O 1
ATOM 4620 N N . GLY A 1 590 ? -22.319 17.589 3.754 1.00 95.38 590 GLY A N 1
ATOM 4621 C CA . GLY A 1 590 ? -22.900 17.639 5.087 1.00 95.38 590 GLY A CA 1
ATOM 4622 C C . GLY A 1 590 ? -21.969 18.142 6.180 1.00 95.38 590 GLY A C 1
ATOM 4623 O O . GLY A 1 590 ? -20.898 18.701 5.934 1.00 95.38 590 GLY A O 1
ATOM 4624 N N . GLU A 1 591 ? -22.401 17.923 7.419 1.00 96.56 591 GLU A N 1
ATOM 4625 C CA . GLU A 1 591 ? -21.728 18.408 8.622 1.00 96.56 591 GLU A CA 1
ATOM 4626 C C . GLU A 1 591 ? -21.145 17.269 9.458 1.00 96.56 591 GLU A C 1
ATOM 4628 O O . GLU A 1 591 ? -21.682 16.157 9.526 1.00 96.56 591 GLU A O 1
ATOM 4633 N N . PHE A 1 592 ? -20.071 17.584 10.169 1.00 97.94 592 PHE A N 1
ATOM 4634 C CA . PHE A 1 592 ? -19.387 16.674 11.064 1.00 97.94 592 PHE A CA 1
ATOM 4635 C C . PHE A 1 592 ? -19.125 17.344 12.397 1.00 97.94 592 PHE A C 1
ATOM 4637 O O . PHE A 1 592 ? -18.404 18.335 12.482 1.00 97.94 592 PHE A O 1
ATOM 4644 N N . PHE A 1 593 ? -19.687 16.765 13.448 1.00 98.38 593 PHE A N 1
ATOM 4645 C CA . PHE A 1 593 ? -19.387 17.137 14.819 1.00 98.38 593 PHE A CA 1
ATOM 4646 C C . PHE A 1 593 ? -18.592 16.008 15.446 1.00 98.38 593 PHE A C 1
ATOM 4648 O O . PHE A 1 593 ? -18.945 14.839 15.287 1.00 98.38 593 PHE A O 1
ATOM 4655 N N . HIS A 1 594 ? -17.544 16.343 16.185 1.00 98.62 594 HIS A N 1
ATOM 4656 C CA . HIS A 1 594 ? -16.766 15.340 16.897 1.00 98.62 594 HIS A CA 1
ATOM 4657 C C . HIS A 1 594 ? -16.062 15.912 18.123 1.00 98.62 594 HIS A C 1
ATOM 4659 O O . HIS A 1 594 ? -15.772 17.102 18.188 1.00 98.62 594 HIS A O 1
ATOM 4665 N N . PHE A 1 595 ? -15.784 15.072 19.115 1.00 98.38 595 PHE A N 1
ATOM 4666 C CA . PHE A 1 595 ? -14.919 15.429 20.237 1.00 98.38 595 PHE A CA 1
ATOM 4667 C C . PHE A 1 595 ? -14.112 14.221 20.697 1.00 98.38 595 PHE A C 1
ATOM 4669 O O . PHE A 1 595 ? -14.470 13.072 20.443 1.00 98.38 595 PHE A O 1
ATOM 4676 N N . TYR A 1 596 ? -13.032 14.490 21.423 1.00 97.94 596 TYR A N 1
ATOM 4677 C CA . TYR A 1 596 ? -12.070 13.478 21.841 1.00 97.94 596 TYR A CA 1
ATOM 4678 C C . TYR A 1 596 ? -12.038 13.326 23.356 1.00 97.94 596 TYR A C 1
ATOM 4680 O O . TYR A 1 596 ? -12.158 14.303 24.098 1.00 97.94 596 TYR A O 1
ATOM 4688 N N . THR A 1 597 ? -11.807 12.105 23.828 1.00 96.88 597 THR A N 1
ATOM 4689 C CA . THR A 1 597 ? -11.375 11.863 25.206 1.00 96.88 597 THR A CA 1
ATOM 4690 C C . THR A 1 597 ? -9.880 12.133 25.347 1.00 96.88 597 THR A C 1
ATOM 4692 O O . THR A 1 597 ? -9.134 12.192 24.367 1.00 96.88 597 THR A O 1
ATOM 4695 N N . GLN A 1 598 ? -9.403 12.222 26.587 1.00 93.56 598 GLN A N 1
ATOM 4696 C CA . GLN A 1 598 ? -7.968 12.093 26.851 1.00 93.56 598 GLN A CA 1
ATOM 4697 C C . GLN A 1 598 ? -7.451 10.691 26.486 1.00 93.56 598 GLN A C 1
ATOM 4699 O O . GLN A 1 598 ? -8.225 9.732 26.387 1.00 93.56 598 GLN A O 1
ATOM 4704 N N . MET A 1 599 ? -6.134 10.584 26.282 1.00 91.94 599 MET A N 1
ATOM 4705 C CA . MET A 1 599 ? -5.471 9.307 26.018 1.00 91.94 599 MET A CA 1
ATOM 4706 C C . MET A 1 599 ? -5.512 8.412 27.254 1.00 91.94 599 MET A C 1
ATOM 4708 O O . MET A 1 599 ? -5.178 8.826 28.363 1.00 91.94 599 MET A O 1
ATOM 4712 N N . PHE A 1 600 ? -5.898 7.160 27.052 1.00 92.00 600 PHE A N 1
ATOM 4713 C CA . PHE A 1 600 ? -5.777 6.113 28.044 1.00 92.00 600 PHE A CA 1
ATOM 4714 C C . PHE A 1 600 ? -4.322 5.636 28.070 1.00 92.00 600 PHE A C 1
ATOM 4716 O O . PHE A 1 600 ? -3.831 5.069 27.092 1.00 92.00 600 PHE A O 1
ATOM 4723 N N . VAL A 1 601 ? -3.637 5.907 29.188 1.00 88.12 601 VAL A N 1
ATOM 4724 C CA . VAL A 1 601 ? -2.236 5.526 29.464 1.00 88.12 601 VAL A CA 1
ATOM 4725 C C . VAL A 1 601 ? -1.253 5.848 28.325 1.00 88.12 601 VAL A C 1
ATOM 4727 O O . VAL A 1 601 ? -0.363 5.054 28.041 1.00 88.12 601 VAL A O 1
ATOM 4730 N N . ASP A 1 602 ? -1.441 6.991 27.655 1.00 85.75 602 ASP A N 1
ATOM 4731 C CA . ASP A 1 602 ? -0.627 7.466 26.520 1.00 85.75 602 ASP A CA 1
ATOM 4732 C C . ASP A 1 602 ? -0.609 6.537 25.292 1.00 85.75 602 ASP A C 1
ATOM 4734 O O . ASP A 1 602 ? 0.297 6.596 24.460 1.00 85.75 602 ASP A O 1
ATOM 4738 N N . ARG A 1 603 ? -1.631 5.682 25.141 1.00 89.25 603 ARG A N 1
ATOM 4739 C CA . ARG A 1 603 ? -1.694 4.680 24.062 1.00 89.25 603 ARG A CA 1
ATOM 4740 C C . ARG A 1 603 ? -2.790 4.958 23.053 1.00 89.25 603 ARG A C 1
ATOM 4742 O O . ARG A 1 603 ? -2.495 5.220 21.890 1.00 89.25 603 ARG A O 1
ATOM 4749 N N . PHE A 1 604 ? -4.040 4.917 23.496 1.00 93.94 604 PHE A N 1
ATOM 4750 C CA . PHE A 1 604 ? -5.205 5.088 22.633 1.00 93.94 604 PHE A CA 1
ATOM 4751 C C . PHE A 1 604 ? -6.235 6.019 23.265 1.00 93.94 604 PHE A C 1
ATOM 4753 O O . PHE A 1 604 ? -6.220 6.246 24.472 1.00 93.94 604 PHE A O 1
ATOM 4760 N N . PHE A 1 605 ? -7.138 6.563 22.462 1.00 95.56 605 PHE A N 1
ATOM 4761 C CA . PHE A 1 605 ? -8.233 7.417 22.924 1.00 95.56 605 PHE A CA 1
ATOM 4762 C C . PHE A 1 605 ? -9.514 7.124 22.146 1.00 95.56 605 PHE A C 1
ATOM 4764 O O . PHE A 1 605 ? -9.487 6.473 21.096 1.00 95.56 605 PHE A O 1
ATOM 4771 N N . PHE A 1 606 ? -10.630 7.616 22.675 1.00 98.06 606 PHE A N 1
ATOM 4772 C CA . PHE A 1 606 ? -11.923 7.537 22.016 1.00 98.06 606 PHE A CA 1
ATOM 4773 C C . PHE A 1 606 ? -12.285 8.886 21.403 1.00 98.06 606 PHE A C 1
ATOM 4775 O O . PHE A 1 606 ? -11.980 9.946 21.954 1.00 98.06 606 PHE A O 1
ATOM 4782 N N . GLU A 1 607 ? -12.968 8.830 20.274 1.00 98.50 607 GLU A N 1
ATOM 4783 C CA . GLU A 1 607 ? -13.659 9.955 19.662 1.00 98.50 607 GLU A CA 1
ATOM 4784 C C . GLU A 1 607 ? -15.144 9.642 19.630 1.00 98.50 607 GLU A C 1
ATOM 4786 O O . GLU A 1 607 ? -15.544 8.501 19.400 1.00 98.50 607 GLU A O 1
ATOM 4791 N N . ILE A 1 608 ? -15.965 10.653 19.873 1.00 98.69 608 ILE A N 1
ATOM 4792 C CA . ILE A 1 608 ? -17.397 10.581 19.621 1.00 98.69 608 ILE A CA 1
ATOM 4793 C C . ILE A 1 608 ? -17.679 11.433 18.397 1.00 98.69 608 ILE A C 1
ATOM 4795 O O . ILE A 1 608 ? -17.239 12.580 18.345 1.00 98.69 608 ILE A O 1
ATOM 4799 N N . VAL A 1 609 ? -18.421 10.883 17.440 1.00 98.56 609 VAL A N 1
ATOM 4800 C CA . VAL A 1 609 ? -18.729 11.548 16.173 1.00 98.56 609 VAL A CA 1
ATOM 4801 C C . VAL A 1 609 ? -20.227 11.592 15.918 1.00 98.56 609 VAL A C 1
ATOM 4803 O O . VAL A 1 609 ? -20.959 10.665 16.259 1.00 98.56 609 VAL A O 1
ATOM 4806 N N . GLN A 1 610 ? -20.679 12.644 15.249 1.00 98.44 610 GLN A N 1
ATOM 4807 C CA . GLN A 1 610 ? -22.006 12.740 14.663 1.00 98.44 610 GLN A CA 1
ATOM 4808 C C . GLN A 1 610 ? -21.873 13.296 13.246 1.00 98.44 610 GLN A C 1
ATOM 4810 O O . GLN A 1 610 ? -21.467 14.440 13.041 1.00 98.44 610 GLN A O 1
ATOM 4815 N N . ARG A 1 611 ? -22.234 12.464 12.267 1.00 97.44 611 ARG A N 1
ATOM 4816 C CA . ARG A 1 611 ? -22.321 12.830 10.849 1.00 97.44 611 ARG A CA 1
ATOM 4817 C C . ARG A 1 611 ? -23.744 13.287 10.548 1.00 97.44 611 ARG A C 1
ATOM 4819 O O . ARG A 1 611 ? -24.691 12.613 10.956 1.00 97.44 611 ARG A O 1
ATOM 4826 N N . ARG A 1 612 ? -23.900 14.397 9.831 1.00 96.44 612 ARG A N 1
ATOM 4827 C CA . ARG A 1 612 ? -25.192 14.890 9.334 1.00 96.44 612 ARG A CA 1
ATOM 4828 C C . ARG A 1 612 ? -25.149 15.068 7.827 1.00 96.44 612 ARG A C 1
ATOM 4830 O O . ARG A 1 612 ? -24.079 15.260 7.255 1.00 96.44 612 ARG A O 1
ATOM 4837 N N . ASP A 1 613 ? -26.319 14.938 7.213 1.00 92.62 613 ASP A N 1
ATOM 4838 C CA . ASP A 1 613 ? -26.591 15.218 5.798 1.00 92.62 613 ASP A CA 1
ATOM 4839 C C . ASP A 1 613 ? -25.717 14.475 4.770 1.00 92.62 613 ASP A C 1
ATOM 4841 O O . ASP A 1 613 ? -25.812 14.728 3.581 1.00 92.62 613 ASP A O 1
ATOM 4845 N N . GLY A 1 614 ? -24.957 13.461 5.199 1.00 90.00 614 GLY A N 1
ATOM 4846 C CA . GLY A 1 614 ? -24.154 12.612 4.314 1.00 90.00 614 GLY A CA 1
ATOM 4847 C C . GLY A 1 614 ? -22.643 12.818 4.411 1.00 90.00 614 GLY A C 1
ATOM 4848 O O . GLY A 1 614 ? -21.923 12.192 3.642 1.00 90.00 614 GLY A O 1
ATOM 4849 N N . TYR A 1 615 ? -22.140 13.615 5.365 1.00 94.75 615 TYR A N 1
ATOM 4850 C CA . TYR A 1 615 ? -20.697 13.838 5.527 1.00 94.75 615 TYR A CA 1
ATOM 4851 C C . TYR A 1 615 ? -19.895 12.522 5.619 1.00 94.75 615 TYR A C 1
ATOM 4853 O O . TYR A 1 615 ? -20.010 11.756 6.588 1.00 94.75 615 TYR A O 1
ATOM 4861 N N . ALA A 1 616 ? -19.026 12.287 4.633 1.00 92.31 616 ALA A N 1
ATOM 4862 C CA . ALA A 1 616 ? -18.248 11.053 4.500 1.00 92.31 616 ALA A CA 1
ATOM 4863 C C . ALA A 1 616 ? -16.799 11.145 5.023 1.00 92.31 616 ALA A C 1
ATOM 4865 O O . ALA A 1 616 ? -16.161 10.110 5.223 1.00 92.31 616 ALA A O 1
ATOM 4866 N N . GLY A 1 617 ? -16.290 12.357 5.282 1.00 92.62 617 GLY A N 1
ATOM 4867 C CA . GLY A 1 617 ? -14.899 12.618 5.681 1.00 92.62 617 GLY A CA 1
ATOM 4868 C C . GLY A 1 617 ? -14.536 12.205 7.117 1.00 92.62 617 GLY A C 1
ATOM 4869 O O . GLY A 1 617 ? -15.282 11.506 7.797 1.00 92.62 617 GLY A O 1
ATOM 4870 N N . PHE A 1 618 ? -13.384 12.660 7.613 1.00 94.25 618 PHE A N 1
ATOM 4871 C CA . PHE A 1 618 ? -12.866 12.317 8.953 1.00 94.25 618 PHE A CA 1
ATOM 4872 C C . PHE A 1 618 ? -12.600 13.547 9.841 1.00 94.25 618 PHE A C 1
ATOM 4874 O O . PHE A 1 618 ? -11.909 13.437 10.850 1.00 94.25 618 PHE A O 1
ATOM 4881 N N . GLY A 1 619 ? -13.076 14.738 9.459 1.00 92.19 619 GLY A N 1
ATOM 4882 C CA . GLY A 1 619 ? -12.766 15.975 10.185 1.00 92.19 619 GLY A CA 1
ATOM 4883 C C . GLY A 1 619 ? -11.270 16.304 10.180 1.00 92.19 619 GLY A C 1
ATOM 4884 O O . GLY A 1 619 ? -10.727 16.781 11.175 1.00 92.19 619 GLY A O 1
ATOM 4885 N N . ALA A 1 620 ? -10.574 16.014 9.074 1.00 91.31 620 ALA A N 1
ATOM 4886 C CA . ALA A 1 620 ? -9.119 16.152 8.960 1.00 91.31 620 ALA A CA 1
ATOM 4887 C C . ALA A 1 620 ? -8.615 17.576 9.258 1.00 91.31 620 ALA A C 1
ATOM 4889 O O . ALA A 1 620 ? -7.535 17.745 9.826 1.00 91.31 620 ALA A O 1
ATOM 4890 N N . SER A 1 621 ? -9.428 18.591 8.946 1.00 92.69 621 SER A N 1
ATOM 4891 C CA . SER A 1 621 ? -9.175 20.005 9.257 1.00 92.69 621 SER A CA 1
ATOM 4892 C C . SER A 1 621 ? -8.974 20.260 10.760 1.00 92.69 621 SER A C 1
ATOM 4894 O O . SER A 1 621 ? -8.241 21.173 11.141 1.00 92.69 621 SER A O 1
ATOM 4896 N N . ASN A 1 622 ? -9.550 19.415 11.619 1.00 95.75 622 ASN A N 1
ATOM 4897 C CA . ASN A 1 622 ? -9.459 19.514 13.074 1.00 95.75 622 ASN A CA 1
ATOM 4898 C C . ASN A 1 622 ? -8.294 18.701 13.668 1.00 95.75 622 ASN A C 1
ATOM 4900 O O . ASN A 1 622 ? -7.980 18.844 14.855 1.00 95.75 622 ASN A O 1
ATOM 4904 N N . ALA A 1 623 ? -7.601 17.876 12.874 1.00 94.38 623 ALA A N 1
ATOM 4905 C CA . ALA A 1 623 ? -6.501 17.049 13.367 1.00 94.38 623 ALA A CA 1
ATOM 4906 C C . ALA A 1 623 ? -5.338 17.863 13.979 1.00 94.38 623 ALA A C 1
ATOM 4908 O O . ALA A 1 623 ? -4.871 17.466 15.051 1.00 94.38 623 ALA A O 1
ATOM 4909 N N . PRO A 1 624 ? -4.897 19.006 13.408 1.00 95.06 624 PRO A N 1
ATOM 4910 C CA . PRO A 1 624 ? -3.879 19.850 14.042 1.00 95.06 624 PRO A CA 1
ATOM 4911 C C . PRO A 1 624 ? -4.295 20.382 15.417 1.00 95.06 624 PRO A C 1
ATOM 4913 O O . PRO A 1 624 ? -3.479 20.434 16.341 1.00 95.06 624 PRO A O 1
ATOM 4916 N N . VAL A 1 625 ? -5.575 20.734 15.582 1.00 96.00 625 VAL A N 1
ATOM 4917 C CA . VAL A 1 625 ? -6.134 21.222 16.852 1.00 96.00 625 VAL A CA 1
ATOM 4918 C C . VAL A 1 625 ? -6.134 20.104 17.889 1.00 96.00 625 VAL A C 1
ATOM 4920 O O . VAL A 1 625 ? -5.626 20.300 18.996 1.00 96.00 625 VAL A O 1
ATOM 4923 N N . ARG A 1 626 ? -6.605 18.905 17.513 1.00 95.19 626 ARG A N 1
ATOM 4924 C CA . ARG A 1 626 ? -6.536 17.708 18.364 1.00 95.19 626 ARG A CA 1
ATOM 4925 C C . ARG A 1 626 ? -5.100 17.422 18.803 1.00 95.19 626 ARG A C 1
ATOM 4927 O O . ARG A 1 626 ? -4.845 17.291 19.999 1.00 95.19 626 ARG A O 1
ATOM 4934 N N . MET A 1 627 ? -4.167 17.317 17.856 1.00 94.38 627 MET A N 1
ATOM 4935 C CA . MET A 1 627 ? -2.772 16.966 18.149 1.00 94.38 627 MET A CA 1
ATOM 4936 C C . MET A 1 627 ? -2.099 18.021 19.034 1.00 94.38 627 MET A C 1
ATOM 4938 O O . MET A 1 627 ? -1.378 17.675 19.969 1.00 94.38 627 MET A O 1
ATOM 4942 N N . SER A 1 628 ? -2.416 19.302 18.820 1.00 93.56 628 SER A N 1
ATOM 4943 C CA . SER A 1 628 ? -1.970 20.399 19.685 1.00 93.56 628 SER A CA 1
ATOM 4944 C C . SER A 1 628 ? -2.502 20.283 21.110 1.00 93.56 628 SER A C 1
ATOM 4946 O O . SER A 1 628 ? -1.743 20.461 22.062 1.00 93.56 628 SER A O 1
ATOM 4948 N N . ALA A 1 629 ? -3.785 19.964 21.281 1.00 92.81 629 ALA A N 1
ATOM 4949 C CA . ALA A 1 629 ? -4.376 19.777 22.601 1.00 92.81 629 ALA A CA 1
ATOM 4950 C C . ALA A 1 629 ? -3.818 18.531 23.318 1.00 92.81 629 ALA A C 1
ATOM 4952 O O . ALA A 1 629 ? -3.574 18.576 24.524 1.00 92.81 629 ALA A O 1
ATOM 4953 N N . GLN A 1 630 ? -3.535 17.449 22.585 1.00 91.44 630 GLN A N 1
ATOM 4954 C CA . GLN A 1 630 ? -2.905 16.236 23.125 1.00 91.44 630 GLN A CA 1
ATOM 4955 C C . GLN A 1 630 ? -1.446 16.477 23.549 1.00 91.44 630 GLN A C 1
ATOM 4957 O O . GLN A 1 630 ? -1.017 15.980 24.588 1.00 91.44 630 GLN A O 1
ATOM 4962 N N . ALA A 1 631 ? -0.685 17.276 22.795 1.00 85.50 631 ALA A N 1
ATOM 4963 C CA . ALA A 1 631 ? 0.715 17.576 23.104 1.00 85.50 631 ALA A CA 1
ATOM 4964 C C . ALA A 1 631 ? 0.916 18.443 24.362 1.00 85.50 631 ALA A C 1
ATOM 4966 O O . ALA A 1 631 ? 1.979 18.396 24.968 1.00 85.50 631 ALA A O 1
ATOM 4967 N N . ARG A 1 632 ? -0.085 19.222 24.797 1.00 77.94 632 ARG A N 1
ATOM 4968 C CA . ARG A 1 632 ? 0.026 20.091 25.990 1.00 77.94 632 ARG A CA 1
ATOM 4969 C C . ARG A 1 632 ? 0.121 19.335 27.318 1.00 77.94 632 ARG A C 1
ATOM 4971 O O . ARG A 1 632 ? 0.409 19.957 28.337 1.00 77.94 632 ARG A O 1
ATOM 4978 N N . ARG A 1 633 ? -0.188 18.037 27.328 1.00 59.69 633 ARG A N 1
ATOM 4979 C CA . ARG A 1 633 ? -0.270 17.216 28.547 1.00 59.69 633 ARG A CA 1
ATOM 4980 C C . ARG A 1 633 ? 0.697 16.027 28.568 1.00 59.69 633 ARG A C 1
ATOM 4982 O O . ARG A 1 633 ? 0.670 15.298 29.554 1.00 59.69 633 ARG A O 1
ATOM 4989 N N . SER A 1 634 ? 1.502 15.842 27.515 1.00 48.16 634 SER A N 1
ATOM 4990 C CA . SER A 1 634 ? 2.541 14.802 27.435 1.00 48.16 634 SER A CA 1
ATOM 4991 C C . SER A 1 634 ? 3.835 15.204 28.120 1.00 48.16 634 SER A C 1
ATOM 4993 O O . SER A 1 634 ? 4.213 16.386 27.945 1.00 48.16 634 SER A O 1
#

Radius of gyration: 28.23 Å; Cα contacts (8 Å, |Δi|>4): 1383; chains: 1; bounding box: 66×60×74 Å

Sequence (634 aa):
MRRAIATVCISGTLEEKLESIARARFDAVEIFENDLIYSRLSPREIRQRCADLGLGIDLYQPFRDMDGVDDARFKRNLDRAQRKFDLMVELGAPMLLVCSNVQPNTICDDELMASQLHAMAEKAAERGLRIAYEALAWGHHVNRYGHSWDIVKKADHPHLGICLDSFHILSRGDDPAGIEQIPADKLFFLQLADAPRMVMDVLQWSRHYRCFPGQGTFDLVGFMEHVLKAGYPGPLSLEIFNDVFRAAPNRRTTLDAFSSLLYLEEQIRTRLEAQAVSDPATRALTERIELFNPPAPPKLRGLSFIEFAVDDASGKALGKALQGLGFDHSGTHRTKNVELYQQGDVRLVLNNEPGSFASDYFQRRGPSICALGLATDDGQRAVNRGVAFHVPSHAGRVGPNEALIPALRGVDDSIIYFVSQALEEKGFLETDFVVDPAKQGRSKAGVYKVDHLAEGFPFEQFDTGVLFNRVVLGLHPQESMELADPNGLVRSCAMVDADHSLRIALNVSHSRATVTGRSMEALQGGGVHHIALASDDIFATAEYLTKHGIALLDVPDNYYEDLPARFELDDAQLERMRRLGVLYDRNEEGEFFHFYTQMFVDRFFFEIVQRRDGYAGFGASNAPVRMSAQARRS

Secondary structure (DSSP, 8-state):
--EEEEGGGS-S-HHHHHHHHHHTT-SEEEEEHHHHHH-SS-HHHHHHHHHHTT-EEEEEEEE-S-SS--HHHHHHHHHHHHHHHHHHHHHT--EEEEEPP--TT----HHHHHHHHHHHHHHHHTTT-EEEEE--TT-SS--SHHHHHHHHHHH--TTEEEEEEHHHHHHTT--GGGGGGS-GGGEEEEEE-B----SS-HHHHHHHB-B-TTSS-S-HHHHHHHHHHTT--S-EEE---BHHHHHS-HHHHHHHHHHHHHHHHHHHHHHHHHHHTT-HHHHHHHHH-----PPPPP-EEEEEEEEEE--HHHHHHHHHHHHHTT-EEEEEESSSSEEEEEETTEEEEEE--TTSHHHHHHHHHSSEEEEEEEEES-HHHHHHHHHHTTPPEE---PPTT-----EEE-TTS-EEEEEEHHHHTTTHHHHHEEE-TTTTT--SSSEEEEEEEEEEE-GGGHHHHHHHHHHTT--EE---EEEEETTEEEEEEEEE-TT-S-EEEEEEES-TTSHHHHHHHHHTS-EEEEEEEEES-HHHHHHHHHHTT--B----HHHHHHHHHHS---HHHHHHHHHHT-EEEE-SS-EEEEEEBPPBTTTBEEEEEEEETT--S--GGGHHHHHHHHHTT-

Mean predicted aligned error: 4.75 Å

Solvent-accessible surface area (backbone atoms only — not comparable to full-atom values): 31901 Å² total; per-residue (Å²): 106,53,38,31,36,30,52,68,43,45,19,78,54,54,68,57,35,52,53,30,40,38,73,48,63,41,48,25,32,27,47,33,52,67,48,56,71,70,39,92,57,51,48,51,52,48,33,48,53,31,54,78,57,62,32,43,44,62,29,36,31,79,42,71,64,58,45,23,57,57,72,74,55,35,54,55,42,51,56,51,47,51,55,49,51,57,48,26,64,51,32,55,28,48,25,39,36,33,40,40,27,59,55,92,82,52,51,94,41,62,69,57,25,11,53,50,52,30,58,50,23,54,63,30,43,81,73,71,27,32,36,20,41,26,33,36,57,70,17,62,79,38,34,40,62,69,56,42,45,53,31,46,60,71,27,67,38,95,33,43,26,32,32,48,44,45,43,36,37,55,78,70,67,53,71,51,69,65,46,47,76,45,58,31,91,36,43,56,41,43,33,44,27,19,27,63,88,73,96,68,61,67,66,61,43,48,52,52,47,26,33,51,53,76,57,33,66,58,68,59,51,62,42,47,51,24,44,53,71,19,50,50,79,52,45,56,22,36,54,30,35,28,60,52,40,57,72,32,64,38,61,58,55,33,40,50,47,45,38,18,51,47,46,47,32,34,52,35,44,56,53,44,57,64,47,27,78,80,31,70,70,48,35,56,47,61,77,71,52,70,56,50,79,66,57,68,60,40,57,67,66,21,67,55,32,41,31,29,10,24,50,79,66,55,38,53,54,48,52,53,51,41,42,26,65,31,30,34,86,26,28,40,36,75,87,51,52,34,41,34,33,26,23,22,62,31,36,42,34,44,30,46,33,79,96,36,71,39,33,58,47,20,76,73,30,43,72,37,64,40,33,40,27,35,22,25,66,44,17,63,49,32,37,52,23,26,44,69,57,72,36,54,72,48,84,77,94,72,59,91,75,44,65,87,66,39,22,29,49,44,95,60,69,27,38,40,30,27,45,17,53,74,46,57,77,68,36,43,62,64,53,38,25,54,63,42,78,92,42,60,64,41,49,75,32,43,36,45,35,68,56,34,39,29,31,35,29,46,67,71,43,42,61,55,49,52,36,47,39,35,70,42,53,48,28,44,76,49,82,70,44,81,42,58,33,92,52,40,56,32,42,37,36,37,31,29,38,97,83,61,41,38,38,40,34,39,32,34,32,88,31,58,73,17,71,64,19,40,27,28,60,57,40,70,36,35,42,62,35,35,42,29,31,28,28,85,46,52,65,63,22,46,55,46,23,48,76,50,71,44,59,61,40,69,65,61,68,67,55,65,69,46,44,65,81,79,39,97,67,57,70,68,58,50,51,52,24,61,77,59,34,45,44,77,41,74,62,98,58,21,35,36,38,34,33,40,42,50,59,53,91,66,41,32,30,44,32,44,32,27,70,36,76,69,42,79,79,80,55,68,88,48,47,36,58,53,40,44,43,55,57,76,76,108